Protein AF-0000000076755209 (afdb_homodimer)

Organism: NCBI:txid592010

Structure (mmCIF, N/CA/C/O backbone):
data_AF-0000000076755209-model_v1
#
loop_
_entity.id
_entity.type
_entity.pdbx_description
1 polymer "Beta-carotene 15,15'-monooxygenase"
#
loop_
_atom_site.group_PDB
_atom_site.id
_atom_site.type_symbol
_atom_site.label_atom_id
_atom_site.label_alt_id
_atom_site.label_comp_id
_atom_site.label_asym_id
_atom_site.label_entity_id
_atom_site.label_seq_id
_atom_site.pdbx_PDB_ins_code
_atom_site.Cartn_x
_atom_site.Cartn_y
_atom_site.Cartn_z
_atom_site.occupancy
_atom_site.B_iso_or_equiv
_atom_site.auth_seq_id
_atom_site.auth_comp_id
_atom_site.auth_asym_id
_atom_site.auth_atom_id
_atom_site.pdbx_PDB_model_num
ATOM 1 N N . MET A 1 1 ? 14 19.359 21.844 1 88.56 1 MET A N 1
ATOM 2 C CA . MET A 1 1 ? 13.734 18.984 20.453 1 88.56 1 MET A CA 1
ATOM 3 C C . MET A 1 1 ? 12.453 19.625 19.953 1 88.56 1 MET A C 1
ATOM 5 O O . MET A 1 1 ? 11.43 19.609 20.625 1 88.56 1 MET A O 1
ATOM 9 N N . THR A 1 2 ? 12.539 20.281 18.797 1 94.31 2 THR A N 1
ATOM 10 C CA . THR A 1 2 ? 11.383 20.938 18.203 1 94.31 2 THR A CA 1
ATOM 11 C C . THR A 1 2 ? 10.508 19.922 17.469 1 94.31 2 THR A C 1
ATOM 13 O O . THR A 1 2 ? 10.93 18.781 17.219 1 94.31 2 THR A O 1
ATOM 16 N N . LEU A 1 3 ? 9.344 20.25 17.188 1 94.44 3 LEU A N 1
ATOM 17 C CA . LEU A 1 3 ? 8.43 19.391 16.453 1 94.44 3 LEU A CA 1
ATOM 18 C C . LEU A 1 3 ? 8.961 19.094 15.055 1 94.44 3 LEU A C 1
ATOM 20 O O . LEU A 1 3 ? 8.734 18.016 14.516 1 94.44 3 LEU A O 1
ATOM 24 N N . VAL A 1 4 ? 9.664 20.047 14.547 1 97.12 4 VAL A N 1
ATOM 25 C CA . VAL A 1 4 ? 10.281 19.875 13.242 1 97.12 4 VAL A CA 1
ATOM 26 C C . VAL A 1 4 ? 11.344 18.781 13.312 1 97.12 4 VAL A C 1
ATOM 28 O O . VAL A 1 4 ? 11.375 17.891 12.469 1 97.12 4 VAL A O 1
ATOM 31 N N . GLN A 1 5 ? 12.141 18.812 14.328 1 97.69 5 GLN A N 1
ATOM 32 C CA . GLN A 1 5 ? 13.172 17.797 14.508 1 97.69 5 GLN A CA 1
ATOM 33 C C . GLN A 1 5 ? 12.539 16.422 14.734 1 97.69 5 GLN A C 1
ATOM 35 O O . GLN A 1 5 ? 13 15.43 14.164 1 97.69 5 GLN A O 1
ATOM 40 N N . VAL A 1 6 ? 11.5 16.391 15.531 1 97.44 6 VAL A N 1
ATOM 41 C CA . VAL A 1 6 ? 10.797 15.141 15.789 1 97.44 6 VAL A CA 1
ATOM 42 C C . VAL A 1 6 ? 10.25 14.578 14.477 1 97.44 6 VAL A C 1
ATOM 44 O O . VAL A 1 6 ? 10.312 13.367 14.242 1 97.44 6 VAL A O 1
ATOM 47 N N . SER A 1 7 ? 9.742 15.453 13.688 1 97.94 7 SER A N 1
ATOM 48 C CA . SER A 1 7 ? 9.219 15.07 12.383 1 97.94 7 SER A CA 1
ATOM 49 C C . SER A 1 7 ? 10.312 14.453 11.508 1 97.94 7 SER A C 1
ATOM 51 O O . SER A 1 7 ? 10.094 13.414 10.883 1 97.94 7 SER A O 1
ATOM 53 N N . PHE A 1 8 ? 11.477 15.023 11.477 1 98.44 8 PHE A N 1
ATOM 54 C CA . PHE A 1 8 ? 12.562 14.516 10.648 1 98.44 8 PHE A CA 1
ATOM 55 C C . PHE A 1 8 ? 13.156 13.25 11.25 1 98.44 8 PHE A C 1
ATOM 57 O O . PHE A 1 8 ? 13.625 12.367 10.516 1 98.44 8 PHE A O 1
ATOM 64 N N . PHE A 1 9 ? 13.109 13.117 12.578 1 98.56 9 PHE A N 1
ATOM 65 C CA . PHE A 1 9 ? 13.492 11.844 13.188 1 98.56 9 PHE A CA 1
ATOM 66 C C . PHE A 1 9 ? 12.539 10.734 12.773 1 98.56 9 PHE A C 1
ATOM 68 O O . PHE A 1 9 ? 12.961 9.602 12.523 1 98.56 9 PHE A O 1
ATOM 75 N N . ALA A 1 10 ? 11.258 11.055 12.711 1 98.56 10 ALA A N 1
ATOM 76 C CA . ALA A 1 10 ? 10.281 10.086 12.211 1 98.56 10 ALA A CA 1
ATOM 77 C C . ALA A 1 10 ? 10.617 9.664 10.781 1 98.56 10 ALA A C 1
ATOM 79 O O . ALA A 1 10 ? 10.617 8.469 10.469 1 98.56 10 ALA A O 1
ATOM 80 N N . GLY A 1 11 ? 10.953 10.633 10.016 1 98.56 11 GLY A N 1
ATOM 81 C CA . GLY A 1 11 ? 11.359 10.336 8.648 1 98.56 11 GLY A CA 1
ATOM 82 C C . GLY A 1 11 ? 12.594 9.445 8.578 1 98.56 11 GLY A C 1
ATOM 83 O O . GLY A 1 11 ? 12.633 8.5 7.785 1 98.56 11 GLY A O 1
ATOM 84 N N . LEU A 1 12 ? 13.555 9.758 9.414 1 98.75 12 LEU A N 1
ATOM 85 C CA . LEU A 1 12 ? 14.789 8.984 9.414 1 98.75 12 LEU A CA 1
ATOM 86 C C . LEU A 1 12 ? 14.516 7.539 9.828 1 98.75 12 LEU A C 1
ATOM 88 O O . LEU A 1 12 ? 15.023 6.605 9.195 1 98.75 12 LEU A O 1
ATOM 92 N N . PHE A 1 13 ? 13.719 7.383 10.805 1 98.75 13 PHE A N 1
ATOM 93 C CA . PHE A 1 13 ? 13.391 6.035 11.25 1 98.75 13 PHE A CA 1
ATOM 94 C C . PHE A 1 13 ? 12.625 5.277 10.172 1 98.75 13 PHE A C 1
ATOM 96 O O . PHE A 1 13 ? 12.891 4.102 9.922 1 98.75 13 PHE A O 1
ATOM 103 N N . GLY A 1 14 ? 11.68 5.953 9.555 1 98.69 14 GLY A N 1
ATOM 104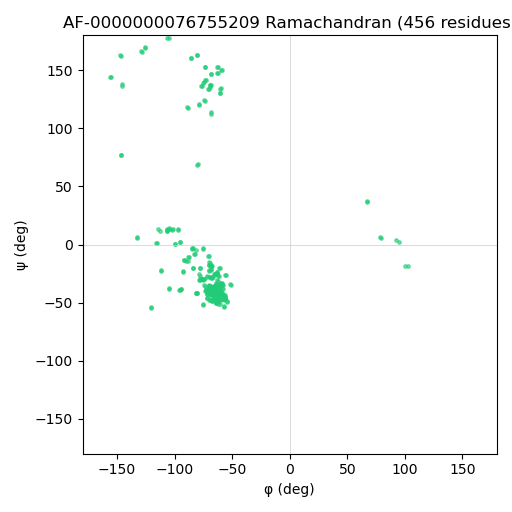 C CA . GLY A 1 14 ? 10.984 5.34 8.43 1 98.69 14 GLY A CA 1
ATOM 105 C C . GLY A 1 14 ? 11.906 4.984 7.277 1 98.69 14 GLY A C 1
ATOM 106 O O . GLY A 1 14 ? 11.828 3.883 6.73 1 98.69 14 GLY A O 1
ATOM 107 N N . ALA A 1 15 ? 12.789 5.883 6.98 1 98.56 15 ALA A N 1
ATOM 108 C CA . ALA A 1 15 ? 13.734 5.652 5.891 1 98.56 15 ALA A CA 1
ATOM 109 C C . ALA A 1 15 ? 14.641 4.461 6.195 1 98.56 15 ALA A C 1
ATOM 111 O O . ALA A 1 15 ? 14.945 3.664 5.305 1 98.56 15 ALA A O 1
ATOM 112 N N . LEU A 1 16 ? 15.07 4.348 7.391 1 98.69 16 LEU A N 1
ATOM 113 C CA . LEU A 1 16 ? 15.906 3.223 7.789 1 98.69 16 LEU A CA 1
ATOM 114 C C . LEU A 1 16 ? 15.141 1.909 7.695 1 98.69 16 LEU A C 1
ATOM 116 O O . LEU A 1 16 ? 15.672 0.903 7.223 1 98.69 16 LEU A O 1
ATOM 120 N N . ALA A 1 17 ? 13.922 1.922 8.141 1 98.75 17 ALA A N 1
ATOM 121 C CA . ALA A 1 17 ? 13.094 0.728 8.016 1 98.75 17 ALA A CA 1
ATOM 122 C C . ALA A 1 17 ? 12.914 0.327 6.555 1 98.75 17 ALA A C 1
ATOM 124 O O . ALA A 1 17 ? 13.008 -0.855 6.215 1 98.75 17 ALA A O 1
ATOM 125 N N . TRP A 1 18 ? 12.727 1.317 5.707 1 98.44 18 TRP A N 1
ATOM 126 C CA . TRP A 1 18 ? 12.547 1.043 4.285 1 98.44 18 TRP A CA 1
ATOM 127 C C . TRP A 1 18 ? 13.852 0.55 3.658 1 98.44 18 TRP A C 1
ATOM 129 O O . TRP A 1 18 ? 13.836 -0.303 2.768 1 98.44 18 TRP A O 1
ATOM 139 N N . LEU A 1 19 ? 14.953 1.083 4.121 1 98.06 19 LEU A N 1
ATOM 140 C CA . LEU A 1 19 ? 16.25 0.618 3.629 1 98.06 19 LEU A CA 1
ATOM 141 C C . LEU A 1 19 ? 16.469 -0.845 3.996 1 98.06 19 LEU A C 1
ATOM 143 O O . LEU A 1 19 ? 16.812 -1.659 3.137 1 98.06 19 LEU A O 1
ATOM 147 N N . VAL A 1 20 ? 16.25 -1.147 5.238 1 98.19 20 VAL A N 1
ATOM 148 C CA . VAL A 1 20 ? 16.406 -2.535 5.664 1 98.19 20 VAL A CA 1
ATOM 149 C C . VAL A 1 20 ? 15.398 -3.416 4.926 1 98.19 20 VAL A C 1
ATOM 151 O O . VAL A 1 20 ? 15.727 -4.531 4.516 1 98.19 20 VAL A O 1
ATOM 154 N N . GLY A 1 21 ? 14.211 -2.908 4.762 1 97.94 21 GLY A N 1
ATOM 155 C CA . GLY A 1 21 ? 13.219 -3.639 3.984 1 97.94 21 GLY A CA 1
ATOM 156 C C . GLY A 1 21 ? 13.688 -3.965 2.578 1 97.94 21 GLY A C 1
ATOM 157 O O . GLY A 1 21 ? 13.539 -5.098 2.117 1 97.94 21 GLY A O 1
ATOM 158 N N . ASP A 1 22 ? 14.25 -3.025 1.955 1 96.75 22 ASP A N 1
ATOM 159 C CA . ASP A 1 22 ? 14.758 -3.23 0.604 1 96.75 22 ASP A CA 1
ATOM 160 C C . ASP A 1 22 ? 15.906 -4.238 0.599 1 96.75 22 ASP A C 1
ATOM 162 O O . ASP A 1 22 ? 15.992 -5.086 -0.29 1 96.75 22 ASP A O 1
ATOM 166 N N . ILE A 1 23 ? 16.781 -4.102 1.502 1 95.75 23 ILE A N 1
ATOM 167 C CA . ILE A 1 23 ? 17.891 -5.027 1.604 1 95.75 23 ILE A CA 1
ATOM 168 C C . ILE A 1 23 ? 17.375 -6.457 1.748 1 95.75 23 ILE A C 1
ATOM 170 O O . ILE A 1 23 ? 17.859 -7.371 1.079 1 95.75 23 ILE A O 1
ATOM 174 N N . LEU A 1 24 ? 16.391 -6.617 2.547 1 96.81 24 LEU A N 1
ATOM 175 C CA . LEU A 1 24 ? 15.844 -7.945 2.803 1 96.81 24 LEU A CA 1
ATOM 176 C C . LEU A 1 24 ? 15.07 -8.453 1.59 1 96.81 24 LEU A C 1
ATOM 178 O O . LEU A 1 24 ? 15.055 -9.656 1.322 1 96.81 24 LEU A O 1
ATOM 182 N N . LEU A 1 25 ? 14.547 -7.586 0.814 1 95.62 25 LEU A N 1
ATOM 183 C CA . LEU A 1 25 ? 13.664 -7.992 -0.275 1 95.62 25 LEU A CA 1
ATOM 184 C C . LEU A 1 25 ? 14.438 -8.141 -1.578 1 95.62 25 LEU A C 1
ATOM 186 O O . LEU A 1 25 ? 14.188 -9.062 -2.354 1 95.62 25 LEU A O 1
ATOM 190 N N . VAL A 1 26 ? 15.414 -7.215 -1.795 1 92.88 26 VAL A N 1
ATOM 191 C CA . VAL A 1 26 ? 16.016 -7.195 -3.127 1 92.88 26 VAL A CA 1
ATOM 192 C C . VAL A 1 26 ? 17.531 -7.148 -3.014 1 92.88 26 VAL A C 1
ATOM 194 O O . VAL A 1 26 ? 18.234 -6.98 -4.016 1 92.88 26 VAL A O 1
ATOM 197 N N . GLY A 1 27 ? 18.031 -7.238 -1.844 1 92.38 27 GLY A N 1
ATOM 198 C CA . GLY A 1 27 ? 19.469 -7.215 -1.65 1 92.38 27 GLY A CA 1
ATOM 199 C C . GLY A 1 27 ? 20.125 -8.547 -1.943 1 92.38 27 GLY A C 1
ATOM 200 O O . GLY A 1 27 ? 20.719 -9.164 -1.052 1 92.38 27 GLY A O 1
ATOM 201 N N . PHE A 1 28 ? 20.141 -8.93 -3.199 1 92.75 28 PHE A N 1
ATOM 202 C CA . PHE A 1 28 ? 20.703 -10.219 -3.607 1 92.75 28 PHE A CA 1
ATOM 203 C C . PHE A 1 28 ? 21.703 -10.031 -4.742 1 92.75 28 PHE A C 1
ATOM 205 O O . PHE A 1 28 ? 21.75 -8.969 -5.363 1 92.75 28 PHE A O 1
ATOM 212 N N . ALA A 1 29 ? 22.438 -11.141 -4.93 1 89.12 29 ALA A N 1
ATOM 213 C CA . ALA A 1 29 ? 23.375 -11.148 -6.051 1 89.12 29 ALA A CA 1
ATOM 214 C C . ALA A 1 29 ? 22.641 -11.156 -7.387 1 89.12 29 ALA A C 1
ATOM 216 O O . ALA A 1 29 ? 21.547 -11.727 -7.5 1 89.12 29 ALA A O 1
ATOM 217 N N . PRO A 1 30 ? 23.234 -10.516 -8.367 1 87.38 30 PRO A N 1
ATOM 218 C CA . PRO A 1 30 ? 22.594 -10.484 -9.688 1 87.38 30 PRO A CA 1
ATOM 219 C C . PRO A 1 30 ? 22.375 -11.875 -10.273 1 87.38 30 PRO A C 1
ATOM 221 O O . PRO A 1 30 ? 23.156 -12.789 -10 1 87.38 30 PRO A O 1
ATOM 224 N N . VAL A 1 31 ? 21.359 -11.945 -11.047 1 91.94 31 VAL A N 1
ATOM 225 C CA . VAL A 1 31 ? 21.047 -13.195 -11.742 1 91.94 31 VAL A CA 1
ATOM 226 C C . VAL A 1 31 ? 22.109 -13.469 -12.805 1 91.94 31 VAL A C 1
ATOM 228 O O . VAL A 1 31 ? 22.516 -12.562 -13.523 1 91.94 31 VAL A O 1
ATOM 231 N N . THR A 1 32 ? 22.562 -14.734 -12.922 1 92.94 32 THR A N 1
ATOM 232 C CA . THR A 1 32 ? 23.609 -15.109 -13.875 1 92.94 32 THR A CA 1
ATOM 233 C C . THR A 1 32 ? 23 -15.406 -15.242 1 92.94 32 THR A C 1
ATOM 235 O O . THR A 1 32 ? 21.812 -15.688 -15.352 1 92.94 32 THR A O 1
ATOM 238 N N . GLU A 1 33 ? 23.812 -15.359 -16.234 1 94.56 33 GLU A N 1
ATOM 239 C CA . GLU A 1 33 ? 23.375 -15.719 -17.578 1 94.56 33 GLU A CA 1
ATOM 240 C C . GLU A 1 33 ? 22.984 -17.188 -17.656 1 94.56 33 GLU A C 1
ATOM 242 O O . GLU A 1 33 ? 22.078 -17.562 -18.406 1 94.56 33 GLU A O 1
ATOM 247 N N . GLU A 1 34 ? 23.625 -17.984 -16.938 1 93.94 34 GLU A N 1
ATOM 248 C CA . GLU A 1 34 ? 23.312 -19.406 -16.859 1 93.94 34 GLU A CA 1
ATOM 249 C C . GLU A 1 34 ? 21.906 -19.625 -16.312 1 93.94 34 GLU A C 1
ATOM 251 O O . GLU A 1 34 ? 21.141 -20.453 -16.844 1 93.94 34 GLU A O 1
ATOM 256 N N . ASP A 1 35 ? 21.562 -18.875 -15.289 1 92.62 35 ASP A N 1
ATOM 257 C CA . ASP A 1 35 ? 20.234 -18.969 -14.719 1 92.62 35 ASP A CA 1
ATOM 258 C C . ASP A 1 35 ? 19.172 -18.531 -15.734 1 92.62 35 ASP A C 1
ATOM 260 O O . ASP A 1 35 ? 18.109 -19.156 -15.844 1 92.62 35 ASP A O 1
ATOM 264 N N . LEU A 1 36 ? 19.422 -17.469 -16.438 1 94.38 36 LEU A N 1
ATOM 265 C CA . LEU A 1 36 ? 18.484 -16.953 -17.438 1 94.38 36 LEU A CA 1
ATOM 266 C C . LEU A 1 36 ? 18.266 -17.984 -18.547 1 94.38 36 LEU A C 1
ATOM 268 O O . LEU A 1 36 ? 17.141 -18.203 -18.984 1 94.38 36 LEU A O 1
ATOM 272 N N . ALA A 1 37 ? 19.312 -18.656 -18.938 1 93.56 37 ALA A N 1
ATOM 273 C CA . ALA A 1 37 ? 19.203 -19.672 -19.984 1 93.56 37 ALA A CA 1
ATOM 274 C C . ALA A 1 37 ? 18.422 -20.891 -19.5 1 93.56 37 ALA A C 1
ATOM 276 O O . ALA A 1 37 ? 17.625 -21.453 -20.234 1 93.56 37 ALA A O 1
ATOM 277 N N . ARG A 1 38 ? 18.594 -21.219 -18.312 1 92.38 38 ARG A N 1
ATOM 278 C CA . ARG A 1 38 ? 17.984 -22.422 -17.734 1 92.38 38 ARG A CA 1
ATOM 279 C C . ARG A 1 38 ? 16.469 -22.266 -17.656 1 92.38 38 ARG A C 1
ATOM 281 O O . ARG A 1 38 ? 15.727 -23.203 -17.969 1 92.38 38 ARG A O 1
ATOM 288 N N . TYR A 1 39 ? 16.062 -21.047 -17.25 1 93.62 39 TYR A N 1
ATOM 289 C CA . TYR A 1 39 ? 14.641 -20.875 -16.938 1 93.62 39 TYR A CA 1
ATOM 290 C C . TYR A 1 39 ? 13.938 -20.078 -18.031 1 93.62 39 TYR A C 1
ATOM 292 O O . TYR A 1 39 ? 12.812 -19.609 -17.844 1 93.62 39 TYR A O 1
ATOM 300 N N . GLN A 1 40 ? 14.562 -19.922 -19.094 1 89.06 40 GLN A N 1
ATOM 301 C CA . GLN A 1 40 ? 14.008 -19.141 -20.188 1 89.06 40 GLN A CA 1
ATOM 302 C C . GLN A 1 40 ? 12.695 -19.75 -20.688 1 89.06 40 GLN A C 1
ATOM 304 O O . GLN A 1 40 ? 12.57 -20.969 -20.797 1 89.06 40 GLN A O 1
ATOM 309 N N . ALA A 1 41 ? 11.758 -18.938 -20.797 1 83.94 41 ALA A N 1
ATOM 310 C CA . ALA A 1 41 ? 10.453 -19.344 -21.312 1 83.94 41 ALA A CA 1
ATOM 311 C C . ALA A 1 41 ? 9.812 -18.219 -22.125 1 83.94 41 ALA A C 1
ATOM 313 O O . ALA A 1 41 ? 9.867 -17.062 -21.719 1 83.94 41 ALA A O 1
ATOM 314 N N . GLY A 1 42 ? 9.234 -18.656 -23.281 1 83.94 42 GLY A N 1
ATOM 315 C CA . GLY A 1 42 ? 8.477 -17.688 -24.047 1 83.94 42 GLY A CA 1
ATOM 316 C C . GLY A 1 42 ? 7.301 -17.109 -23.297 1 83.94 42 GLY A C 1
ATOM 317 O O . GLY A 1 42 ? 6.641 -17.812 -22.516 1 83.94 42 GLY A O 1
ATOM 318 N N . GLY A 1 43 ? 7.168 -15.797 -23.359 1 91.06 43 GLY A N 1
ATOM 319 C CA . GLY A 1 43 ? 5.984 -15.164 -22.797 1 91.06 43 GLY A CA 1
ATOM 320 C C . GLY A 1 43 ? 6.234 -14.516 -21.453 1 91.06 43 GLY A C 1
ATOM 321 O O . GLY A 1 43 ? 5.414 -13.734 -20.984 1 91.06 43 GLY A O 1
ATOM 322 N N . LEU A 1 44 ? 7.293 -14.891 -20.797 1 93.69 44 LEU A N 1
ATOM 323 C CA . LEU A 1 44 ? 7.594 -14.273 -19.516 1 93.69 44 LEU A CA 1
ATOM 324 C C . LEU A 1 44 ? 8.227 -12.898 -19.703 1 93.69 44 LEU A C 1
ATOM 326 O O . LEU A 1 44 ? 9.281 -12.781 -20.328 1 93.69 44 LEU A O 1
ATOM 330 N N . THR A 1 45 ? 7.625 -11.836 -19.188 1 91.88 45 THR A N 1
ATOM 331 C CA . THR A 1 45 ? 7.961 -10.445 -19.469 1 91.88 45 THR A CA 1
ATOM 332 C C . THR A 1 45 ? 9.266 -10.055 -18.781 1 91.88 45 THR A C 1
ATOM 334 O O . THR A 1 45 ? 10.039 -9.258 -19.312 1 91.88 45 THR A O 1
ATOM 337 N N . ASN A 1 46 ? 9.586 -10.523 -17.609 1 94.12 46 ASN A N 1
ATOM 338 C CA . ASN A 1 46 ? 10.766 -10.117 -16.859 1 94.12 46 ASN A CA 1
ATOM 339 C C . ASN A 1 46 ? 11.328 -11.273 -16.047 1 94.12 46 ASN A C 1
ATOM 341 O O . ASN A 1 46 ? 11.219 -11.289 -14.812 1 94.12 46 ASN A O 1
ATOM 345 N N . LEU A 1 47 ? 11.992 -12.117 -16.75 1 95.12 47 LEU A N 1
ATOM 346 C CA . LEU A 1 47 ? 12.555 -13.312 -16.141 1 95.12 47 LEU A CA 1
ATOM 347 C C . LEU A 1 47 ? 13.625 -12.938 -15.109 1 95.12 47 LEU A C 1
ATOM 349 O O . LEU A 1 47 ? 13.703 -13.547 -14.039 1 95.12 47 LEU A O 1
ATOM 353 N N . ARG A 1 48 ? 14.43 -11.984 -15.414 1 94.31 48 ARG A N 1
ATOM 354 C CA . ARG A 1 48 ? 15.5 -11.562 -14.516 1 94.31 48 ARG A CA 1
ATOM 355 C C . ARG A 1 48 ? 14.945 -11.172 -13.148 1 94.31 48 ARG A C 1
ATOM 357 O O . ARG A 1 48 ? 15.469 -11.594 -12.117 1 94.31 48 ARG A O 1
ATOM 364 N N . LEU A 1 49 ? 13.906 -10.422 -13.164 1 93.75 49 LEU A N 1
ATOM 365 C CA . LEU A 1 49 ? 13.289 -10 -11.914 1 93.75 49 LEU A CA 1
ATOM 366 C C . LEU A 1 49 ? 12.672 -11.188 -11.18 1 93.75 49 LEU A C 1
ATOM 368 O O . LEU A 1 49 ? 12.758 -11.273 -9.953 1 93.75 49 LEU A O 1
ATOM 372 N N . ALA A 1 50 ? 12.07 -12 -11.883 1 94 50 ALA A N 1
ATOM 373 C CA . ALA A 1 50 ? 11.445 -13.18 -11.297 1 94 50 ALA A CA 1
ATOM 374 C C . ALA A 1 50 ? 12.477 -14.047 -10.578 1 94 50 ALA A C 1
ATOM 376 O O . ALA A 1 50 ? 12.18 -14.664 -9.555 1 94 50 ALA A O 1
ATOM 377 N N . LEU A 1 51 ? 13.688 -14.094 -11.125 1 95.12 51 LEU A N 1
ATOM 378 C CA . LEU A 1 51 ? 14.734 -14.961 -10.594 1 95.12 51 LEU A CA 1
ATOM 379 C C . LEU A 1 51 ? 15.531 -14.242 -9.508 1 95.12 51 LEU A C 1
ATOM 381 O O . LEU A 1 51 ? 16.25 -14.883 -8.742 1 95.12 51 LEU A O 1
ATOM 385 N N . TYR A 1 52 ? 15.344 -12.969 -9.477 1 92.5 52 TYR A N 1
ATOM 386 C CA . TYR A 1 52 ? 16.234 -12.125 -8.688 1 92.5 52 TYR A CA 1
ATOM 387 C C . TYR A 1 52 ? 16.094 -12.438 -7.199 1 92.5 52 TYR A C 1
ATOM 389 O O . TYR A 1 52 ? 17.094 -12.508 -6.48 1 92.5 52 TYR A O 1
ATOM 397 N N . MET A 1 53 ? 14.922 -12.695 -6.742 1 92.38 53 MET A N 1
ATOM 398 C CA . MET A 1 53 ? 14.68 -12.852 -5.309 1 92.38 53 MET A CA 1
ATOM 399 C C . MET A 1 53 ? 14.438 -14.312 -4.949 1 92.38 53 MET A C 1
ATOM 401 O O . MET A 1 53 ? 14.07 -14.625 -3.816 1 92.38 53 MET A O 1
ATOM 405 N N . ARG A 1 54 ? 14.703 -15.18 -5.801 1 89.81 54 ARG A N 1
ATOM 406 C CA . ARG A 1 54 ? 14.312 -16.578 -5.645 1 89.81 54 ARG A CA 1
ATOM 407 C C . ARG A 1 54 ? 15.102 -17.25 -4.52 1 89.81 54 ARG A C 1
ATOM 409 O O . ARG A 1 54 ? 14.633 -18.203 -3.898 1 89.81 54 ARG A O 1
ATOM 416 N N . SER A 1 55 ? 16.297 -16.797 -4.242 1 89.62 55 SER A N 1
ATOM 417 C CA . SER A 1 55 ? 17.141 -17.438 -3.244 1 89.62 55 SER A CA 1
ATOM 418 C C . SER A 1 55 ? 16.797 -16.953 -1.838 1 89.62 55 SER A C 1
ATOM 420 O O . SER A 1 55 ? 17.297 -17.5 -0.852 1 89.62 55 SER A O 1
ATOM 422 N N . GLY A 1 56 ? 16 -16.016 -1.71 1 93.06 56 GLY A N 1
ATOM 423 C CA . GLY A 1 56 ? 15.68 -15.461 -0.404 1 93.06 56 GLY A CA 1
ATOM 424 C C . GLY A 1 56 ? 14.844 -16.391 0.454 1 93.06 56 GLY A C 1
ATOM 425 O O . GLY A 1 56 ? 13.875 -16.984 -0.021 1 93.06 56 GLY A O 1
ATOM 426 N N . ALA A 1 57 ? 15.266 -16.5 1.67 1 96.31 57 ALA A N 1
ATOM 427 C CA . ALA A 1 57 ? 14.438 -17.219 2.629 1 96.31 57 ALA A CA 1
ATOM 428 C C . ALA A 1 57 ? 13.086 -16.547 2.826 1 96.31 57 ALA A C 1
ATOM 430 O O . ALA A 1 57 ? 13 -15.312 2.779 1 96.31 57 ALA A O 1
ATOM 431 N N . ASP A 1 58 ? 12.094 -17.312 3.084 1 95.44 58 ASP A N 1
ATOM 432 C CA . ASP A 1 58 ? 10.734 -16.781 3.203 1 95.44 58 ASP A CA 1
ATOM 433 C C . ASP A 1 58 ? 10.641 -15.75 4.324 1 95.44 58 ASP A C 1
ATOM 435 O O . ASP A 1 58 ? 10.039 -14.688 4.148 1 95.44 58 ASP A O 1
ATOM 439 N N . ARG A 1 59 ? 11.227 -16.109 5.434 1 96.69 59 ARG A N 1
ATOM 440 C CA . ARG A 1 59 ? 11.188 -15.203 6.582 1 96.69 59 ARG A CA 1
ATOM 441 C C . ARG A 1 59 ? 11.859 -13.867 6.258 1 96.69 59 ARG A C 1
ATOM 443 O O . ARG A 1 59 ? 11.344 -12.805 6.613 1 96.69 59 ARG A O 1
ATOM 450 N N . ARG A 1 60 ? 13 -13.922 5.598 1 97.5 60 ARG A N 1
ATOM 451 C CA . ARG A 1 60 ? 13.719 -12.719 5.195 1 97.5 60 ARG A CA 1
ATOM 452 C C . ARG A 1 60 ? 12.867 -11.852 4.277 1 97.5 60 ARG A C 1
ATOM 454 O O . ARG A 1 60 ? 12.711 -10.648 4.512 1 97.5 60 ARG A O 1
ATOM 461 N N . LEU A 1 61 ? 12.234 -12.43 3.285 1 97.88 61 LEU A N 1
ATOM 462 C CA . LEU A 1 61 ? 11.422 -11.703 2.316 1 97.88 61 LEU A CA 1
ATOM 463 C C . LEU A 1 61 ? 10.203 -11.086 2.99 1 97.88 61 LEU A C 1
ATOM 465 O O . LEU A 1 61 ? 9.852 -9.938 2.713 1 97.88 61 LEU A O 1
ATOM 469 N N . ARG A 1 62 ? 9.602 -11.797 3.922 1 97.69 62 ARG A N 1
ATOM 470 C CA . ARG A 1 62 ? 8.438 -11.281 4.629 1 97.69 62 ARG A CA 1
ATOM 471 C C . ARG A 1 62 ? 8.797 -10.047 5.449 1 97.69 62 ARG A C 1
ATOM 473 O O . ARG A 1 62 ? 8.07 -9.047 5.426 1 97.69 62 ARG A O 1
ATOM 480 N N . TRP A 1 63 ? 9.859 -10.125 6.117 1 98 63 TRP A N 1
ATOM 481 C CA . TRP A 1 63 ? 10.273 -8.992 6.934 1 98 63 TRP A CA 1
ATOM 482 C C . TRP A 1 63 ? 10.656 -7.797 6.062 1 98 63 TRP A C 1
ATOM 484 O O . TRP A 1 63 ? 10.531 -6.645 6.484 1 98 63 TRP A O 1
ATOM 494 N N . GLY A 1 64 ? 11.109 -8.086 4.855 1 97.75 64 GLY A N 1
ATOM 495 C CA . GLY A 1 64 ? 11.336 -7.004 3.91 1 97.75 64 GLY A CA 1
ATOM 496 C C . GLY A 1 64 ? 10.086 -6.199 3.607 1 97.75 64 GLY A C 1
ATOM 497 O O . GLY A 1 64 ? 10.156 -4.98 3.438 1 97.75 64 GLY A O 1
ATOM 498 N N . VAL A 1 65 ? 8.961 -6.855 3.58 1 98.19 65 VAL A N 1
ATOM 499 C CA . VAL A 1 65 ? 7.695 -6.188 3.309 1 98.19 65 VAL A CA 1
ATOM 500 C C . VAL A 1 65 ? 7.184 -5.512 4.578 1 98.19 65 VAL A C 1
ATOM 502 O O . VAL A 1 65 ? 6.73 -4.367 4.543 1 98.19 65 VAL A O 1
ATOM 505 N N . TRP A 1 66 ? 7.301 -6.211 5.754 1 98.69 66 TRP A N 1
ATOM 506 C CA . TRP A 1 66 ? 6.699 -5.742 6.996 1 98.69 66 TRP A CA 1
ATOM 507 C C . TRP A 1 66 ? 7.34 -4.434 7.453 1 98.69 66 TRP A C 1
ATOM 509 O O . TRP A 1 66 ? 6.641 -3.498 7.848 1 98.69 66 TRP A O 1
ATOM 519 N N . LEU A 1 67 ? 8.609 -4.328 7.34 1 98.56 67 LEU A N 1
ATOM 520 C CA . LEU A 1 67 ? 9.305 -3.145 7.832 1 98.56 67 LEU A CA 1
ATOM 521 C C . LEU A 1 67 ? 8.867 -1.9 7.062 1 98.56 67 LEU A C 1
ATOM 523 O O . LEU A 1 67 ? 8.609 -0.854 7.664 1 98.56 67 LEU A O 1
ATOM 527 N N . ALA A 1 68 ? 8.75 -2.039 5.781 1 98.12 68 ALA A N 1
ATOM 528 C CA . ALA A 1 68 ? 8.312 -0.911 4.965 1 98.12 68 ALA A CA 1
ATOM 529 C C . ALA A 1 68 ? 6.832 -0.626 5.176 1 98.12 68 ALA A C 1
ATOM 531 O O . ALA A 1 68 ? 6.441 0.517 5.422 1 98.12 68 ALA A O 1
ATOM 532 N N . GLN A 1 69 ? 6.02 -1.682 5.156 1 98.56 69 GLN A N 1
ATOM 533 C CA . GLN A 1 69 ? 4.57 -1.584 5.281 1 98.56 69 GLN A CA 1
ATOM 534 C C . GLN A 1 69 ? 4.176 -0.904 6.59 1 98.56 69 GLN A C 1
ATOM 536 O O . GLN A 1 69 ? 3.383 0.04 6.59 1 98.56 69 GLN A O 1
ATOM 541 N N . PHE A 1 70 ? 4.793 -1.243 7.652 1 98.69 70 PHE A N 1
ATOM 542 C CA . PHE A 1 70 ? 4.301 -0.821 8.961 1 98.69 70 PHE A CA 1
ATOM 543 C C . PHE A 1 70 ? 5.008 0.449 9.422 1 98.69 70 PHE A C 1
ATOM 545 O O . PHE A 1 70 ? 4.699 0.987 10.484 1 98.69 70 PHE A O 1
ATOM 552 N N . SER A 1 71 ? 5.898 0.99 8.562 1 98.69 71 SER A N 1
ATOM 553 C CA . SER A 1 71 ? 6.586 2.217 8.953 1 98.69 71 SER A CA 1
ATOM 554 C C . SER A 1 71 ? 6.219 3.373 8.031 1 98.69 71 SER A C 1
ATOM 556 O O . SER A 1 71 ? 6.676 4.5 8.227 1 98.69 71 SER A O 1
ATOM 558 N N . ILE A 1 72 ? 5.348 3.178 7.051 1 98.69 72 ILE A N 1
ATOM 559 C CA . ILE A 1 72 ? 5.094 4.164 6.008 1 98.69 72 ILE A CA 1
ATOM 560 C C . ILE A 1 72 ? 4.512 5.434 6.625 1 98.69 72 ILE A C 1
ATOM 562 O O . ILE A 1 72 ? 4.703 6.531 6.102 1 98.69 72 ILE A O 1
ATOM 566 N N . TRP A 1 73 ? 3.867 5.312 7.773 1 98.5 73 TRP A N 1
ATOM 567 C CA . TRP A 1 73 ? 3.26 6.477 8.414 1 98.5 73 TRP A CA 1
ATOM 568 C C . TRP A 1 73 ? 4.328 7.414 8.961 1 98.5 73 TRP A C 1
ATOM 570 O O . TRP A 1 73 ? 4.082 8.609 9.133 1 98.5 73 TRP A O 1
ATOM 580 N N . LEU A 1 74 ? 5.555 6.98 9.141 1 98.69 74 LEU A N 1
ATOM 581 C CA . LEU A 1 74 ? 6.633 7.801 9.68 1 98.69 74 LEU A CA 1
ATOM 582 C C . LEU A 1 74 ? 7.145 8.789 8.633 1 98.69 74 LEU A C 1
ATOM 584 O O . LEU A 1 74 ? 7.18 9.992 8.875 1 98.69 74 LEU A O 1
ATOM 588 N N . PRO A 1 75 ? 7.484 8.281 7.426 1 98.25 75 PRO A N 1
ATOM 589 C CA . PRO A 1 75 ? 7.836 9.266 6.391 1 98.25 75 PRO A CA 1
ATOM 590 C C . PRO A 1 75 ? 6.691 10.227 6.082 1 98.25 75 PRO A C 1
ATOM 592 O O . PRO A 1 75 ? 6.938 11.398 5.766 1 98.25 75 PRO A O 1
ATOM 595 N N . LEU A 1 76 ? 5.504 9.781 6.156 1 98.56 76 LEU A N 1
ATOM 596 C CA . LEU A 1 76 ? 4.363 10.672 5.941 1 98.56 76 LEU A CA 1
ATOM 597 C C . LEU A 1 76 ? 4.312 11.758 7.008 1 98.56 76 LEU A C 1
ATOM 599 O O . LEU A 1 76 ? 4.055 12.922 6.699 1 98.56 76 LEU A O 1
ATOM 603 N N . LEU A 1 77 ? 4.648 11.414 8.227 1 97.69 77 LEU A N 1
ATOM 604 C CA . LEU A 1 77 ? 4.672 12.391 9.305 1 97.69 77 LEU A CA 1
ATOM 605 C C . LEU A 1 77 ? 5.809 13.391 9.109 1 97.69 77 LEU A C 1
ATOM 607 O O . LEU A 1 77 ? 5.711 14.539 9.539 1 97.69 77 LEU A O 1
ATOM 611 N N . SER A 1 78 ? 6.816 12.938 8.461 1 98.25 78 SER A N 1
ATOM 612 C CA . SER A 1 78 ? 7.988 13.789 8.281 1 98.25 78 SER A CA 1
ATOM 613 C C . SER A 1 78 ? 7.676 14.961 7.348 1 98.25 78 SER A C 1
ATOM 615 O O . SER A 1 78 ? 8.414 15.945 7.316 1 98.25 78 SER A O 1
ATOM 617 N N . LEU A 1 79 ? 6.586 14.859 6.574 1 98.06 79 LEU A N 1
ATOM 618 C CA . LEU A 1 79 ? 6.195 15.922 5.66 1 98.06 79 LEU A CA 1
ATOM 619 C C . LEU A 1 79 ? 5.852 17.203 6.43 1 98.06 79 LEU A C 1
ATOM 621 O O . LEU A 1 79 ? 5.945 18.297 5.887 1 98.06 79 LEU A O 1
ATOM 625 N N . TYR A 1 80 ? 5.488 17.062 7.68 1 96.75 80 TYR A N 1
ATOM 626 C CA . TYR A 1 80 ? 5.23 18.219 8.523 1 96.75 80 TYR A CA 1
ATOM 627 C C . TYR A 1 80 ? 6.469 19.109 8.633 1 96.75 80 TYR A C 1
ATOM 629 O O . TYR A 1 80 ? 6.379 20.328 8.539 1 96.75 80 TYR A O 1
ATOM 637 N N . GLY A 1 81 ? 7.633 18.453 8.883 1 97.88 81 GLY A N 1
ATOM 638 C CA . GLY A 1 81 ? 8.867 19.219 8.945 1 97.88 81 GLY A CA 1
ATOM 639 C C . GLY A 1 81 ? 9.164 19.984 7.676 1 97.88 81 GLY A C 1
ATOM 640 O O . GLY A 1 81 ? 9.562 21.156 7.727 1 97.88 81 GLY A O 1
ATOM 641 N N . LEU A 1 82 ? 8.953 19.344 6.566 1 97.69 82 LEU A N 1
ATOM 642 C CA . LEU A 1 82 ? 9.156 20.016 5.285 1 97.69 82 LEU A CA 1
ATOM 643 C C . LEU A 1 82 ? 8.188 21.172 5.121 1 97.69 82 LEU A C 1
ATOM 645 O O . LEU A 1 82 ? 8.562 22.234 4.613 1 97.69 82 LEU A O 1
ATOM 649 N N . TRP A 1 83 ? 6.98 20.953 5.531 1 96.94 83 TRP A N 1
ATOM 650 C CA . TRP A 1 83 ? 5.957 21.984 5.469 1 96.94 83 TRP A CA 1
ATOM 651 C C . TRP A 1 83 ? 6.344 23.188 6.34 1 96.94 83 TRP A C 1
ATOM 653 O O . TRP A 1 83 ? 6.254 24.328 5.902 1 96.94 83 TRP A O 1
ATOM 663 N N . GLN A 1 84 ? 6.816 22.922 7.512 1 97.12 84 GLN A N 1
ATOM 664 C CA . GLN A 1 84 ? 7.191 23.984 8.453 1 97.12 84 GLN A CA 1
ATOM 665 C C . GLN A 1 84 ? 8.391 24.766 7.938 1 97.12 84 GLN A C 1
ATOM 667 O O . GLN A 1 84 ? 8.438 26 8.07 1 97.12 84 GLN A O 1
ATOM 672 N N . MET A 1 85 ? 9.266 24.094 7.332 1 97.38 85 MET A N 1
ATOM 673 C CA . MET A 1 85 ? 10.484 24.734 6.844 1 97.38 85 MET A CA 1
ATOM 674 C C . MET A 1 85 ? 10.195 25.562 5.598 1 97.38 85 MET A C 1
ATOM 676 O O . MET A 1 85 ? 11.062 26.312 5.137 1 97.38 85 MET A O 1
ATOM 680 N N . ALA A 1 86 ? 8.984 25.531 5.125 1 97 86 ALA A N 1
ATOM 681 C CA . ALA A 1 86 ? 8.641 26.266 3.908 1 97 86 ALA A CA 1
ATOM 682 C C . ALA A 1 86 ? 7.664 27.391 4.203 1 97 86 ALA A C 1
ATOM 684 O O . ALA A 1 86 ? 7.113 28 3.283 1 97 86 ALA A O 1
ATOM 685 N N . GLN A 1 87 ? 7.477 27.719 5.477 1 95.12 87 GLN A N 1
ATOM 686 C CA . GLN A 1 87 ? 6.531 28.766 5.82 1 95.12 87 GLN A CA 1
ATOM 687 C C . GLN A 1 87 ? 7.09 30.156 5.473 1 95.12 87 GLN A C 1
ATOM 689 O O . GLN A 1 87 ? 8.266 30.422 5.703 1 95.12 87 GLN A O 1
ATOM 694 N N . PRO A 1 88 ? 6.234 31.094 4.965 1 94.38 88 PRO A N 1
ATOM 695 C CA . PRO A 1 88 ? 4.852 30.875 4.531 1 94.38 88 PRO A CA 1
ATOM 696 C C . PRO A 1 88 ? 4.754 30.031 3.26 1 94.38 88 PRO A C 1
ATOM 698 O O . PRO A 1 88 ? 5.539 30.234 2.326 1 94.38 88 PRO A O 1
ATOM 701 N N . VAL A 1 89 ? 3.852 29.109 3.213 1 90.62 89 VAL A N 1
ATOM 702 C CA . VAL A 1 89 ? 3.756 28.125 2.139 1 90.62 89 VAL A CA 1
ATOM 703 C C . VAL A 1 89 ? 3.184 28.797 0.885 1 90.62 89 VAL A C 1
ATOM 705 O O . VAL A 1 89 ? 2.133 29.438 0.939 1 90.62 89 VAL A O 1
ATOM 708 N N . ARG A 1 90 ? 3.887 28.703 -0.193 1 92.31 90 ARG A N 1
ATOM 709 C CA . ARG A 1 90 ? 3.492 29.234 -1.497 1 92.31 90 ARG A CA 1
ATOM 710 C C . ARG A 1 90 ? 3.078 28.094 -2.438 1 92.31 90 ARG A C 1
ATOM 712 O O . ARG A 1 90 ? 3.139 26.922 -2.07 1 92.31 90 ARG A O 1
ATOM 719 N N . GLY A 1 91 ? 2.695 28.422 -3.512 1 91.62 91 GLY A N 1
ATOM 720 C CA . GLY A 1 91 ? 2.078 27.484 -4.434 1 91.62 91 GLY A CA 1
ATOM 721 C C . GLY A 1 91 ? 2.98 26.312 -4.793 1 91.62 91 GLY A C 1
ATOM 722 O O . GLY A 1 91 ? 2.539 25.172 -4.816 1 91.62 91 GLY A O 1
ATOM 723 N N . LEU A 1 92 ? 4.234 26.562 -5.074 1 92.62 92 LEU A N 1
ATOM 724 C CA . LEU A 1 92 ? 5.188 25.531 -5.457 1 92.62 92 LEU A CA 1
ATOM 725 C C . LEU A 1 92 ? 5.375 24.531 -4.324 1 92.62 92 LEU A C 1
ATOM 727 O O . LEU A 1 92 ? 5.453 23.328 -4.57 1 92.62 92 LEU A O 1
ATOM 731 N N . VAL A 1 93 ? 5.453 25.016 -3.18 1 95.81 93 VAL A N 1
ATOM 732 C CA . VAL A 1 93 ? 5.641 24.156 -2.016 1 95.81 93 VAL A CA 1
ATOM 733 C C . VAL A 1 93 ? 4.391 23.312 -1.796 1 95.81 93 VAL A C 1
ATOM 735 O O . VAL A 1 93 ? 4.488 22.109 -1.519 1 95.81 93 VAL A O 1
ATOM 738 N N . TRP A 1 94 ? 3.256 23.953 -1.983 1 95.56 94 TRP A N 1
ATOM 739 C CA . TRP A 1 94 ? 2.01 23.203 -1.865 1 95.56 94 TRP A CA 1
ATOM 740 C C . TRP A 1 94 ? 1.976 22.031 -2.852 1 95.56 94 TRP A C 1
ATOM 742 O O . TRP A 1 94 ? 1.662 20.906 -2.479 1 95.56 94 TRP A O 1
ATOM 752 N N . ALA A 1 95 ? 2.33 22.328 -4.066 1 97.56 95 ALA A N 1
ATOM 753 C CA . ALA A 1 95 ? 2.32 21.312 -5.121 1 97.56 95 ALA A CA 1
ATOM 754 C C . ALA A 1 95 ? 3.332 20.219 -4.828 1 97.56 95 ALA A C 1
ATOM 756 O O . ALA A 1 95 ? 3.025 19.031 -4.973 1 97.56 95 ALA A O 1
ATOM 757 N N . GLY A 1 96 ? 4.535 20.625 -4.441 1 98.12 96 GLY A N 1
ATOM 758 C CA . GLY A 1 96 ? 5.559 19.641 -4.102 1 98.12 96 GLY A CA 1
ATOM 759 C C . GLY A 1 96 ? 5.172 18.75 -2.936 1 98.12 96 GLY A C 1
ATOM 760 O O . GLY A 1 96 ? 5.352 17.531 -2.99 1 98.12 96 GLY A O 1
ATOM 761 N N . MET A 1 97 ? 4.578 19.375 -1.961 1 97.88 97 MET A N 1
ATOM 762 C CA . MET A 1 97 ? 4.172 18.641 -0.766 1 97.88 97 MET A CA 1
ATOM 763 C C . MET A 1 97 ? 3.051 17.656 -1.086 1 97.88 97 MET A C 1
ATOM 765 O O . MET A 1 97 ? 3.041 16.531 -0.58 1 97.88 97 MET A O 1
ATOM 769 N N . LEU A 1 98 ? 2.127 18.094 -1.879 1 98 98 LEU A N 1
ATOM 770 C CA . LEU A 1 98 ? 1.041 17.219 -2.277 1 98 98 LEU A CA 1
ATOM 771 C C . LEU A 1 98 ? 1.576 16.016 -3.053 1 98 98 LEU A C 1
ATOM 773 O O . LEU A 1 98 ? 1.16 14.875 -2.812 1 98 98 LEU A O 1
ATOM 777 N N . CYS A 1 99 ? 2.523 16.25 -3.93 1 98.75 99 CYS A N 1
ATOM 778 C CA . CYS A 1 99 ? 3.131 15.172 -4.699 1 98.75 99 CYS A CA 1
ATOM 779 C C . CYS A 1 99 ? 3.867 14.203 -3.783 1 98.75 99 CYS A C 1
ATOM 781 O O . CYS A 1 99 ? 3.756 12.984 -3.941 1 98.75 99 CYS A O 1
ATOM 783 N N . LEU A 1 100 ? 4.609 14.742 -2.842 1 98.75 100 LEU A N 1
ATOM 784 C CA . LEU A 1 100 ? 5.316 13.875 -1.905 1 98.75 100 LEU A CA 1
ATOM 785 C C . LEU A 1 100 ? 4.34 13.07 -1.064 1 98.75 100 LEU A C 1
ATOM 787 O O . LEU A 1 100 ? 4.547 11.875 -0.843 1 98.75 100 LEU A O 1
ATOM 791 N N . PHE A 1 101 ? 3.283 13.75 -0.641 1 98.75 101 PHE A N 1
ATOM 792 C CA . PHE A 1 101 ? 2.24 13.094 0.141 1 98.75 101 PHE A CA 1
ATOM 793 C C . PHE A 1 101 ? 1.622 11.938 -0.641 1 98.75 101 PHE A C 1
ATOM 795 O O . PHE A 1 101 ? 1.492 10.828 -0.121 1 98.75 101 PHE A O 1
ATOM 802 N N . ILE A 1 102 ? 1.307 12.133 -1.884 1 98.81 102 ILE A N 1
ATOM 803 C CA . ILE A 1 102 ? 0.725 11.117 -2.756 1 98.81 102 ILE A CA 1
ATOM 804 C C . ILE A 1 102 ? 1.747 10.008 -3.018 1 98.81 102 ILE A C 1
ATOM 806 O O . ILE A 1 102 ? 1.451 8.828 -2.842 1 98.81 102 ILE A O 1
ATOM 810 N N . GLY A 1 103 ? 2.908 10.375 -3.365 1 98.69 103 GLY A N 1
ATOM 811 C CA . GLY A 1 103 ? 3.947 9.398 -3.656 1 98.69 103 GLY A CA 1
ATOM 812 C C . GLY A 1 103 ? 4.23 8.469 -2.496 1 98.69 103 GLY A C 1
ATOM 813 O O . GLY A 1 103 ? 4.312 7.25 -2.678 1 98.69 103 GLY A O 1
ATOM 814 N N . PHE A 1 104 ? 4.363 9.039 -1.289 1 98.56 104 PHE A N 1
ATOM 815 C CA . PHE A 1 104 ? 4.605 8.227 -0.102 1 98.56 104 PHE A CA 1
ATOM 816 C C . PHE A 1 104 ? 3.434 7.293 0.166 1 98.56 104 PHE A C 1
ATOM 818 O O . PHE A 1 104 ? 3.631 6.121 0.491 1 98.56 104 PHE A O 1
ATOM 825 N N . SER A 1 105 ? 2.234 7.766 -0.025 1 98.56 105 SER A N 1
ATOM 826 C CA . SER A 1 105 ? 1.053 6.969 0.281 1 98.56 105 SER A CA 1
ATOM 827 C C . SER A 1 105 ? 0.895 5.816 -0.705 1 98.56 105 SER A C 1
ATOM 829 O O . SER A 1 105 ? 0.308 4.781 -0.373 1 98.56 105 SER A O 1
ATOM 831 N N . LEU A 1 106 ? 1.469 5.926 -1.871 1 98.56 106 LEU A N 1
ATOM 832 C CA . LEU A 1 106 ? 1.356 4.902 -2.908 1 98.56 106 LEU A CA 1
ATOM 833 C C . LEU A 1 106 ? 2.443 3.846 -2.75 1 98.56 106 LEU A C 1
ATOM 835 O O . LEU A 1 106 ? 2.363 2.771 -3.35 1 98.56 106 LEU A O 1
ATOM 839 N N . SER A 1 107 ? 3.381 4.059 -1.945 1 98.5 107 SER A N 1
ATOM 840 C CA . SER A 1 107 ? 4.641 3.324 -1.966 1 98.5 107 SER A CA 1
ATOM 841 C C . SER A 1 107 ? 4.48 1.934 -1.359 1 98.5 107 SER A C 1
ATOM 843 O O . SER A 1 107 ? 5.16 0.99 -1.768 1 98.5 107 SER A O 1
ATOM 845 N N . PRO A 1 108 ? 3.539 1.729 -0.385 1 98.5 108 PRO A N 1
ATOM 846 C CA . PRO A 1 108 ? 3.488 0.412 0.252 1 98.5 108 PRO A CA 1
ATOM 847 C C . PRO A 1 108 ? 3.129 -0.703 -0.727 1 98.5 108 PRO A C 1
ATOM 849 O O . PRO A 1 108 ? 3.768 -1.759 -0.727 1 98.5 108 PRO A O 1
ATOM 852 N N . LEU A 1 109 ? 2.168 -0.444 -1.555 1 98.75 109 LEU A N 1
ATOM 853 C CA . LEU A 1 109 ? 1.812 -1.474 -2.525 1 98.75 109 LEU A CA 1
ATOM 854 C C . LEU A 1 109 ? 2.945 -1.695 -3.521 1 98.75 109 LEU A C 1
ATOM 856 O O . LEU A 1 109 ? 3.227 -2.834 -3.904 1 98.75 109 LEU A O 1
ATOM 860 N N . ALA A 1 110 ? 3.594 -0.625 -3.963 1 98.12 110 ALA A N 1
ATOM 861 C CA . ALA A 1 110 ? 4.738 -0.73 -4.863 1 98.12 110 ALA A CA 1
ATOM 862 C C . ALA A 1 110 ? 5.824 -1.621 -4.27 1 98.12 110 ALA A C 1
ATOM 864 O O . ALA A 1 110 ? 6.34 -2.518 -4.941 1 98.12 110 ALA A O 1
ATOM 865 N N . HIS A 1 111 ? 6.102 -1.377 -3.041 1 98.25 111 HIS A N 1
ATOM 866 C CA . HIS A 1 111 ? 7.129 -2.145 -2.35 1 98.25 111 HIS A CA 1
ATOM 867 C C . HIS A 1 111 ? 6.688 -3.588 -2.133 1 98.25 111 HIS A C 1
ATOM 869 O O . HIS A 1 111 ? 7.461 -4.52 -2.371 1 98.25 111 HIS A O 1
ATOM 875 N N . GLY A 1 112 ? 5.473 -3.809 -1.73 1 98.31 112 GLY A N 1
ATOM 876 C CA . GLY A 1 112 ? 4.945 -5.145 -1.494 1 98.31 112 GLY A CA 1
ATOM 877 C C . GLY A 1 112 ? 4.855 -5.98 -2.756 1 98.31 112 GLY A C 1
ATOM 878 O O . GLY A 1 112 ? 4.91 -7.211 -2.693 1 98.31 112 GLY A O 1
ATOM 879 N N . ALA A 1 113 ? 4.75 -5.312 -3.885 1 98.56 113 ALA A N 1
ATOM 880 C CA . ALA A 1 113 ? 4.645 -6.027 -5.152 1 98.56 113 ALA A CA 1
ATOM 881 C C . ALA A 1 113 ? 5.922 -6.801 -5.457 1 98.56 113 ALA A C 1
ATOM 883 O O . ALA A 1 113 ? 5.887 -7.824 -6.145 1 98.56 113 ALA A O 1
ATOM 884 N N . PHE A 1 114 ? 7.047 -6.383 -4.93 1 97.94 114 PHE A N 1
ATOM 885 C CA . PHE A 1 114 ? 8.281 -7.141 -5.102 1 97.94 114 PHE A CA 1
ATOM 886 C C . PHE A 1 114 ? 8.195 -8.492 -4.398 1 97.94 114 PHE A C 1
ATOM 888 O O . PHE A 1 114 ? 8.734 -9.484 -4.887 1 97.94 114 PHE A O 1
ATOM 895 N N . TYR A 1 115 ? 7.531 -8.5 -3.291 1 98.44 115 TYR A N 1
ATOM 896 C CA . TYR A 1 115 ? 7.336 -9.758 -2.572 1 98.44 115 TYR A CA 1
ATOM 897 C C . TYR A 1 115 ? 6.492 -10.727 -3.391 1 98.44 115 TYR A C 1
ATOM 899 O O . TYR A 1 115 ? 6.75 -11.93 -3.393 1 98.44 115 TYR A O 1
ATOM 907 N N . VAL A 1 116 ? 5.527 -10.18 -4.078 1 98.5 116 VAL A N 1
ATOM 908 C CA . VAL A 1 116 ? 4.672 -11.008 -4.926 1 98.5 116 VAL A CA 1
ATOM 909 C C . VAL A 1 116 ? 5.5 -11.633 -6.043 1 98.5 116 VAL A C 1
ATOM 911 O O . VAL A 1 116 ? 5.359 -12.82 -6.336 1 98.5 116 VAL A O 1
ATOM 914 N N . ILE A 1 117 ? 6.395 -10.859 -6.582 1 98.25 117 ILE A N 1
ATOM 915 C CA . ILE A 1 117 ? 7.297 -11.375 -7.605 1 98.25 117 ILE A CA 1
ATOM 916 C C . ILE A 1 117 ? 8.172 -12.469 -7.012 1 98.25 117 ILE A C 1
ATOM 918 O O . ILE A 1 117 ? 8.414 -13.5 -7.652 1 98.25 117 ILE A O 1
ATOM 922 N N . ALA A 1 118 ? 8.617 -12.25 -5.824 1 97.81 118 ALA A N 1
ATOM 923 C CA . ALA A 1 118 ? 9.484 -13.219 -5.172 1 97.81 118 ALA A CA 1
ATOM 924 C C . ALA A 1 118 ? 8.766 -14.547 -4.969 1 97.81 118 ALA A C 1
ATOM 926 O O . ALA A 1 118 ? 9.312 -15.617 -5.262 1 97.81 118 ALA A O 1
ATOM 927 N N . ILE A 1 119 ? 7.551 -14.492 -4.488 1 97.44 119 ILE A N 1
ATOM 928 C CA . ILE A 1 119 ? 6.781 -15.695 -4.207 1 97.44 119 ILE A CA 1
ATOM 929 C C . ILE A 1 119 ? 6.5 -16.453 -5.508 1 97.44 119 ILE A C 1
ATOM 931 O O . ILE A 1 119 ? 6.684 -17.672 -5.578 1 97.44 119 ILE A O 1
ATOM 935 N N . LEU A 1 120 ? 6.141 -15.75 -6.504 1 97.94 120 LEU A N 1
ATOM 936 C CA . LEU A 1 120 ? 5.809 -16.359 -7.785 1 97.94 120 LEU A CA 1
ATOM 937 C C . LEU A 1 120 ? 7.062 -16.859 -8.492 1 97.94 120 LEU A C 1
ATOM 939 O O . LEU A 1 120 ? 7.043 -17.906 -9.148 1 97.94 120 LEU A O 1
ATOM 943 N N . GLY A 1 121 ? 8.125 -16.047 -8.367 1 97.06 121 GLY A N 1
ATOM 944 C CA . GLY A 1 121 ? 9.383 -16.484 -8.945 1 97.06 121 GLY A CA 1
ATOM 945 C C . GLY A 1 121 ? 9.891 -17.781 -8.367 1 97.06 121 GLY A C 1
ATOM 946 O O . GLY A 1 121 ? 10.336 -18.672 -9.102 1 97.06 121 GLY A O 1
ATOM 947 N N . LYS A 1 122 ? 9.797 -17.922 -7.098 1 96.75 122 LYS A N 1
ATOM 948 C CA . LYS A 1 122 ? 10.188 -19.156 -6.43 1 96.75 122 LYS A CA 1
ATOM 949 C C . LYS A 1 122 ? 9.336 -20.328 -6.902 1 96.75 122 LYS A C 1
ATOM 951 O O . LYS A 1 122 ? 9.859 -21.406 -7.184 1 96.75 122 LYS A O 1
ATOM 956 N N . ALA A 1 123 ? 8.047 -20.094 -6.949 1 97.25 123 ALA A N 1
ATOM 957 C CA . ALA A 1 123 ? 7.133 -21.125 -7.418 1 97.25 123 ALA A CA 1
ATOM 958 C C . ALA A 1 123 ? 7.457 -21.531 -8.852 1 97.25 123 ALA A C 1
ATOM 960 O O . ALA A 1 123 ? 7.48 -22.734 -9.172 1 97.25 123 ALA A O 1
ATOM 961 N N . TYR A 1 124 ? 7.734 -20.594 -9.664 1 97.06 124 TYR A N 1
ATOM 962 C CA . TYR A 1 124 ? 8.062 -20.844 -11.062 1 97.06 124 TYR A CA 1
ATOM 963 C C . TYR A 1 124 ? 9.305 -21.703 -11.195 1 97.06 124 TYR A C 1
ATOM 965 O O . TYR A 1 124 ? 9.305 -22.703 -11.922 1 97.06 124 TYR A O 1
ATOM 973 N N . CYS A 1 125 ? 10.359 -21.375 -10.469 1 95.69 125 CYS A N 1
ATOM 974 C CA . CYS A 1 125 ? 11.625 -22.094 -10.555 1 95.69 125 CYS A CA 1
ATOM 975 C C . CYS A 1 125 ? 11.484 -23.516 -10.039 1 95.69 125 CYS A C 1
ATOM 977 O O . CYS A 1 125 ? 11.992 -24.469 -10.648 1 95.69 125 CYS A O 1
ATOM 979 N N . ARG A 1 126 ? 10.781 -23.656 -8.969 1 96.12 126 ARG A N 1
ATOM 980 C CA . ARG A 1 126 ? 10.602 -25 -8.391 1 96.12 126 ARG A CA 1
ATOM 981 C C . ARG A 1 126 ? 9.742 -25.875 -9.297 1 96.12 126 ARG A C 1
ATOM 983 O O . ARG A 1 126 ? 10.039 -27.047 -9.484 1 96.12 126 ARG A O 1
ATOM 990 N N . ASP A 1 127 ? 8.727 -25.266 -9.812 1 96.5 127 ASP A N 1
ATOM 991 C CA . ASP A 1 127 ? 7.867 -26 -10.742 1 96.5 127 ASP A CA 1
ATOM 992 C C . ASP A 1 127 ? 8.633 -26.422 -11.984 1 96.5 127 ASP A C 1
ATOM 994 O O . ASP A 1 127 ? 8.508 -27.562 -12.445 1 96.5 127 ASP A O 1
ATOM 998 N N . TYR A 1 128 ? 9.375 -25.547 -12.484 1 95 128 TYR A N 1
ATOM 999 C CA . TYR A 1 128 ? 10.203 -25.844 -13.648 1 95 128 TYR A CA 1
ATOM 1000 C C . TYR A 1 128 ? 11.18 -26.969 -13.359 1 95 128 TYR A C 1
ATOM 1002 O O . TYR A 1 128 ? 11.352 -27.875 -14.188 1 95 128 TYR A O 1
ATOM 1010 N N . ALA A 1 129 ? 11.812 -26.891 -12.234 1 93.38 129 ALA A N 1
ATOM 1011 C CA . ALA A 1 129 ? 12.781 -27.906 -11.852 1 93.38 129 ALA A CA 1
ATOM 1012 C C . ALA A 1 129 ? 12.109 -29.281 -11.734 1 93.38 129 ALA A C 1
ATOM 1014 O O . ALA A 1 129 ? 12.711 -30.297 -12.078 1 93.38 129 ALA A O 1
ATOM 1015 N N . GLU A 1 130 ? 10.961 -29.312 -11.32 1 94.19 130 GLU A N 1
ATOM 1016 C CA . GLU A 1 130 ? 10.234 -30.562 -11.125 1 94.19 130 GLU A CA 1
ATOM 1017 C C . GLU A 1 130 ? 9.656 -31.078 -12.445 1 94.19 130 GLU A C 1
ATOM 1019 O O . GLU A 1 130 ? 9.75 -32.281 -12.742 1 94.19 130 GLU A O 1
ATOM 1024 N N . ALA A 1 131 ? 9.109 -30.234 -13.273 1 93 131 ALA A N 1
ATOM 1025 C CA . ALA A 1 131 ? 8.391 -30.625 -14.484 1 93 131 ALA A CA 1
ATOM 1026 C C . ALA A 1 131 ? 9.32 -30.641 -15.695 1 93 131 ALA A C 1
ATOM 1028 O O . ALA A 1 131 ? 9.008 -31.266 -16.719 1 93 131 ALA A O 1
ATOM 1029 N N . GLY A 1 132 ? 10.375 -29.922 -15.656 1 92 132 GLY A N 1
ATOM 1030 C CA . GLY A 1 132 ? 11.312 -29.828 -16.766 1 92 132 GLY A CA 1
ATOM 1031 C C . GLY A 1 132 ? 10.852 -28.891 -17.859 1 92 132 GLY A C 1
ATOM 1032 O O . GLY A 1 132 ? 11.406 -28.891 -18.953 1 92 132 GLY A O 1
ATOM 1033 N N . LYS A 1 133 ? 9.734 -28.219 -17.594 1 92.62 133 LYS A N 1
ATOM 1034 C CA . LYS A 1 133 ? 9.203 -27.266 -18.547 1 92.62 133 LYS A CA 1
ATOM 1035 C C . LYS A 1 133 ? 8.508 -26.094 -17.844 1 92.62 133 LYS A C 1
ATOM 1037 O O . LYS A 1 133 ? 8.141 -26.219 -16.672 1 92.62 133 LYS A O 1
ATOM 1042 N N . ALA A 1 134 ? 8.328 -25.062 -18.578 1 94.12 134 ALA A N 1
ATOM 1043 C CA . ALA A 1 134 ? 7.695 -23.875 -18.016 1 94.12 134 ALA A CA 1
ATOM 1044 C C . ALA A 1 134 ? 6.188 -24.047 -17.891 1 94.12 134 ALA A C 1
ATOM 1046 O O . ALA A 1 134 ? 5.543 -24.594 -18.797 1 94.12 134 ALA A O 1
ATOM 1047 N N . ASN A 1 135 ? 5.684 -23.641 -16.828 1 95.81 135 ASN A N 1
ATOM 1048 C CA . ASN A 1 135 ? 4.25 -23.672 -16.578 1 95.81 135 ASN A CA 1
ATOM 1049 C C . ASN A 1 135 ? 3.57 -22.391 -17.062 1 95.81 135 ASN A C 1
ATOM 1051 O O . ASN A 1 135 ? 3.826 -21.297 -16.531 1 95.81 135 ASN A O 1
ATOM 1055 N N . GLU A 1 136 ? 2.68 -22.516 -17.984 1 96.31 136 GLU A N 1
ATOM 1056 C CA . GLU A 1 136 ? 2.062 -21.375 -18.625 1 96.31 136 GLU A CA 1
ATOM 1057 C C . GLU A 1 136 ? 1.23 -20.547 -17.641 1 96.31 136 GLU A C 1
ATOM 1059 O O . GLU A 1 136 ? 1.146 -19.328 -17.766 1 96.31 136 GLU A O 1
ATOM 1064 N N . GLN A 1 137 ? 0.598 -21.203 -16.703 1 96.75 137 GLN A N 1
ATOM 1065 C CA . GLN A 1 137 ? -0.241 -20.516 -15.727 1 96.75 137 GLN A CA 1
ATOM 1066 C C . GLN A 1 137 ? 0.602 -19.672 -14.773 1 96.75 137 GLN A C 1
ATOM 1068 O O . GLN A 1 137 ? 0.215 -18.562 -14.398 1 96.75 137 GLN A O 1
ATOM 1073 N N . LEU A 1 138 ? 1.749 -20.203 -14.375 1 97.31 138 LEU A N 1
ATOM 1074 C CA . LEU A 1 138 ? 2.664 -19.453 -13.523 1 97.31 138 LEU A CA 1
ATOM 1075 C C . LEU A 1 138 ? 3.252 -18.266 -14.273 1 97.31 138 LEU A C 1
ATOM 1077 O O . LEU A 1 138 ? 3.438 -17.188 -13.703 1 97.31 138 LEU A O 1
ATOM 1081 N N . ILE A 1 139 ? 3.514 -18.469 -15.555 1 97.69 139 ILE A N 1
ATOM 1082 C CA . ILE A 1 139 ? 4.012 -17.375 -16.391 1 97.69 139 ILE A CA 1
ATOM 1083 C C . ILE A 1 139 ? 2.982 -16.25 -16.438 1 97.69 139 ILE A C 1
ATOM 1085 O O . ILE A 1 139 ? 3.324 -15.078 -16.266 1 97.69 139 ILE A O 1
ATOM 1089 N N . GLU A 1 140 ? 1.769 -16.609 -16.672 1 97.19 140 GLU A N 1
ATOM 1090 C CA . GLU A 1 140 ? 0.709 -15.602 -16.734 1 97.19 140 GLU A CA 1
ATOM 1091 C C . GLU A 1 140 ? 0.582 -14.852 -15.406 1 97.19 140 GLU A C 1
ATOM 1093 O O . GLU A 1 140 ? 0.442 -13.633 -15.391 1 97.19 140 GLU A O 1
ATOM 1098 N N . ALA A 1 141 ? 0.613 -15.586 -14.297 1 97.62 141 ALA A N 1
ATOM 1099 C CA . ALA A 1 141 ? 0.545 -14.969 -12.977 1 97.62 141 ALA A CA 1
ATOM 1100 C C . ALA A 1 141 ? 1.706 -14 -12.766 1 97.62 141 ALA A C 1
ATOM 1102 O O . ALA A 1 141 ? 1.513 -12.891 -12.273 1 97.62 141 ALA A O 1
ATOM 1103 N N . LEU A 1 142 ? 2.891 -14.414 -13.141 1 98 142 LEU A N 1
ATOM 1104 C CA . LEU A 1 142 ? 4.082 -13.586 -13.016 1 98 142 LEU A CA 1
ATOM 1105 C C . LEU A 1 142 ? 3.955 -12.32 -13.859 1 98 142 LEU A C 1
ATOM 1107 O O . LEU A 1 142 ? 4.34 -11.234 -13.43 1 98 142 LEU A O 1
ATOM 1111 N N . ASN A 1 143 ? 3.447 -12.477 -15.047 1 98.12 143 ASN A N 1
ATOM 1112 C CA . ASN A 1 143 ? 3.27 -11.32 -15.922 1 98.12 143 ASN A CA 1
ATOM 1113 C C . ASN A 1 143 ? 2.281 -10.32 -15.328 1 98.12 143 ASN A C 1
ATOM 1115 O O . ASN A 1 143 ? 2.49 -9.109 -15.414 1 98.12 143 ASN A O 1
ATOM 1119 N N . ARG A 1 144 ? 1.259 -10.781 -14.766 1 97.81 144 ARG A N 1
ATOM 1120 C CA . ARG A 1 144 ? 0.29 -9.898 -14.117 1 97.81 144 ARG A CA 1
ATOM 1121 C C . ARG A 1 144 ? 0.894 -9.234 -12.891 1 97.81 144 ARG A C 1
ATOM 1123 O O . ARG A 1 144 ? 0.638 -8.055 -12.633 1 97.81 144 ARG A O 1
ATOM 1130 N N . ALA A 1 145 ? 1.648 -10 -12.117 1 98.06 145 ALA A N 1
ATOM 1131 C CA . ALA A 1 145 ? 2.354 -9.422 -10.977 1 98.06 145 ALA A CA 1
ATOM 1132 C C . ALA A 1 145 ? 3.344 -8.352 -11.422 1 98.06 145 ALA A C 1
ATOM 1134 O O . ALA A 1 145 ? 3.49 -7.32 -10.758 1 98.06 145 ALA A O 1
ATOM 1135 N N . ASN A 1 146 ? 4.031 -8.625 -12.508 1 98.06 146 ASN A N 1
ATOM 1136 C CA . ASN A 1 146 ? 4.949 -7.641 -13.07 1 98.06 146 ASN A CA 1
ATOM 1137 C C . ASN A 1 146 ? 4.223 -6.359 -13.461 1 98.06 146 ASN A C 1
ATOM 1139 O O . ASN A 1 146 ? 4.734 -5.258 -13.258 1 98.06 146 ASN A O 1
ATOM 1143 N N . HIS A 1 147 ? 3.123 -6.543 -14.047 1 98.19 147 HIS A N 1
ATOM 1144 C CA . HIS A 1 147 ? 2.32 -5.383 -14.414 1 98.19 147 HIS A CA 1
ATOM 1145 C C . HIS A 1 147 ? 1.918 -4.574 -13.188 1 98.19 147 HIS A C 1
ATOM 1147 O O . HIS A 1 147 ? 2.006 -3.346 -13.188 1 98.19 147 HIS A O 1
ATOM 1153 N N . LEU A 1 148 ? 1.44 -5.254 -12.148 1 98.38 148 LEU A N 1
ATOM 1154 C CA . LEU A 1 148 ? 1.115 -4.609 -10.883 1 98.38 148 LEU A CA 1
ATOM 1155 C C . LEU A 1 148 ? 2.309 -3.82 -10.352 1 98.38 148 LEU A C 1
ATOM 1157 O O . LEU A 1 148 ? 2.174 -2.646 -10 1 98.38 148 LEU A O 1
ATOM 1161 N N . LEU A 1 149 ? 3.455 -4.457 -10.336 1 98.31 149 LEU A N 1
ATOM 1162 C CA . LEU A 1 149 ? 4.672 -3.838 -9.82 1 98.31 149 LEU A CA 1
ATOM 1163 C C . LEU A 1 149 ? 5.047 -2.609 -10.648 1 98.31 149 LEU A C 1
ATOM 1165 O O . LEU A 1 149 ? 5.289 -1.535 -10.094 1 98.31 149 LEU A O 1
ATOM 1169 N N . ASN A 1 150 ? 5.051 -2.787 -11.938 1 98 150 ASN A N 1
ATOM 1170 C CA . ASN A 1 150 ? 5.48 -1.701 -12.805 1 98 150 ASN A CA 1
ATOM 1171 C C . ASN A 1 150 ? 4.586 -0.473 -12.656 1 98 150 ASN A C 1
ATOM 1173 O O . ASN A 1 150 ? 5.082 0.648 -12.531 1 98 150 ASN A O 1
ATOM 1177 N N . VAL A 1 151 ? 3.344 -0.645 -12.609 1 98.5 151 VAL A N 1
ATOM 1178 C CA . VAL A 1 151 ? 2.412 0.476 -12.523 1 98.5 151 VAL A CA 1
ATOM 1179 C C . VAL A 1 151 ? 2.525 1.145 -11.156 1 98.5 151 VAL A C 1
ATOM 1181 O O . VAL A 1 151 ? 2.627 2.371 -11.062 1 98.5 151 VAL A O 1
ATOM 1184 N N . THR A 1 152 ? 2.518 0.369 -10.094 1 98.56 152 THR A N 1
ATOM 1185 C CA . THR A 1 152 ? 2.52 0.939 -8.75 1 98.56 152 THR A CA 1
ATOM 1186 C C . THR A 1 152 ? 3.881 1.546 -8.422 1 98.56 152 THR A C 1
ATOM 1188 O O . THR A 1 152 ? 3.957 2.643 -7.863 1 98.56 152 THR A O 1
ATOM 1191 N N . TRP A 1 153 ? 4.938 0.856 -8.781 1 97.56 153 TRP A N 1
ATOM 1192 C CA . TRP A 1 153 ? 6.285 1.34 -8.484 1 97.56 153 TRP A CA 1
ATOM 1193 C C . TRP A 1 153 ? 6.602 2.59 -9.297 1 97.56 153 TRP A C 1
ATOM 1195 O O . TRP A 1 153 ? 7.074 3.59 -8.75 1 97.56 153 TRP A O 1
ATOM 1205 N N . LEU A 1 154 ? 6.332 2.545 -10.602 1 98 154 LEU A N 1
ATOM 1206 C CA . LEU A 1 154 ? 6.637 3.68 -11.469 1 98 154 LEU A CA 1
ATOM 1207 C C . LEU A 1 154 ? 5.82 4.906 -11.062 1 98 154 LEU A C 1
ATOM 1209 O O . LEU A 1 154 ? 6.344 6.023 -11.039 1 98 154 LEU A O 1
ATOM 1213 N N . SER A 1 155 ? 4.578 4.727 -10.766 1 98.56 155 SER A N 1
ATOM 1214 C CA . SER A 1 155 ? 3.744 5.855 -10.367 1 98.56 155 SER A CA 1
ATOM 1215 C C . SER A 1 155 ? 4.227 6.469 -9.055 1 98.56 155 SER A C 1
ATOM 1217 O O . SER A 1 155 ? 4.348 7.691 -8.938 1 98.56 155 SER A O 1
ATOM 1219 N N . ALA A 1 156 ? 4.512 5.613 -8.07 1 98.31 156 ALA A N 1
ATOM 1220 C CA . ALA A 1 156 ? 5.012 6.121 -6.793 1 98.31 156 ALA A CA 1
ATOM 1221 C C . ALA A 1 156 ? 6.328 6.871 -6.98 1 98.31 156 ALA A C 1
ATOM 1223 O O . ALA A 1 156 ? 6.52 7.953 -6.418 1 98.31 156 ALA A O 1
ATOM 1224 N N . LEU A 1 157 ? 7.195 6.297 -7.789 1 97.38 157 LEU A N 1
ATOM 1225 C CA . LEU A 1 157 ? 8.5 6.891 -8.047 1 97.38 157 LEU A CA 1
ATOM 1226 C C . LEU A 1 157 ? 8.352 8.234 -8.75 1 97.38 157 LEU A C 1
ATOM 1228 O O . LEU A 1 157 ? 8.938 9.234 -8.32 1 97.38 157 LEU A O 1
ATOM 1232 N N . LEU A 1 158 ? 7.582 8.266 -9.805 1 98.25 158 LEU A N 1
ATOM 1233 C CA . LEU A 1 158 ? 7.453 9.469 -10.625 1 98.25 158 LEU A CA 1
ATOM 1234 C C . LEU A 1 158 ? 6.805 10.602 -9.828 1 98.25 158 LEU A C 1
ATOM 1236 O O . LEU A 1 158 ? 7.242 11.75 -9.898 1 98.25 158 LEU A O 1
ATOM 1240 N N . VAL A 1 159 ? 5.816 10.273 -9.062 1 98.69 159 VAL A N 1
ATOM 1241 C CA . VAL A 1 159 ? 5.117 11.289 -8.289 1 98.69 159 VAL A CA 1
ATOM 1242 C C . VAL A 1 159 ? 6.027 11.805 -7.176 1 98.69 159 VAL A C 1
ATOM 1244 O O . VAL A 1 159 ? 6.062 13.008 -6.902 1 98.69 159 VAL A O 1
ATOM 1247 N N . THR A 1 160 ? 6.738 10.922 -6.555 1 98.31 160 THR A N 1
ATOM 1248 C CA . THR A 1 160 ? 7.676 11.32 -5.512 1 98.31 160 THR A CA 1
ATOM 1249 C C . THR A 1 160 ? 8.789 12.195 -6.086 1 98.31 160 THR A C 1
ATOM 1251 O O . THR A 1 160 ? 9.148 13.211 -5.5 1 98.31 160 THR A O 1
ATOM 1254 N N . CYS A 1 161 ? 9.328 11.773 -7.25 1 97.94 161 CYS A N 1
ATOM 1255 C CA . CYS A 1 161 ? 10.367 12.555 -7.914 1 97.94 161 CYS A CA 1
ATOM 1256 C C . CYS A 1 161 ? 9.852 13.945 -8.273 1 97.94 161 CYS A C 1
ATOM 1258 O O . CYS A 1 161 ? 10.562 14.938 -8.094 1 97.94 161 CYS A O 1
ATOM 1260 N N . LEU A 1 162 ? 8.664 13.984 -8.742 1 98.62 162 LEU A N 1
ATOM 1261 C CA . LEU A 1 162 ? 8.062 15.273 -9.047 1 98.62 162 LEU A CA 1
ATOM 1262 C C . LEU A 1 162 ? 7.941 16.141 -7.793 1 98.62 162 LEU A C 1
ATOM 1264 O O . LEU A 1 162 ? 8.195 17.344 -7.836 1 98.62 162 LEU A O 1
ATOM 1268 N N . GLY A 1 163 ? 7.57 15.516 -6.691 1 98.56 163 GLY A N 1
ATOM 1269 C CA . GLY A 1 163 ? 7.496 16.234 -5.43 1 98.56 163 GLY A CA 1
ATOM 1270 C C . GLY A 1 163 ? 8.82 16.828 -5 1 98.56 163 GLY A C 1
ATOM 1271 O O . GLY A 1 163 ? 8.898 18 -4.637 1 98.56 163 GLY A O 1
ATOM 1272 N N . TRP A 1 164 ? 9.836 16.078 -5.121 1 98.12 164 TRP A N 1
ATOM 1273 C CA . TRP A 1 164 ? 11.164 16.547 -4.738 1 98.12 164 TRP A CA 1
ATOM 1274 C C . TRP A 1 164 ? 11.664 17.625 -5.711 1 98.12 164 TRP A C 1
ATOM 1276 O O . TRP A 1 164 ? 12.367 18.547 -5.312 1 98.12 164 TRP A O 1
ATOM 1286 N N . ALA A 1 165 ? 11.32 17.469 -6.973 1 98.31 165 ALA A N 1
ATOM 1287 C CA . ALA A 1 165 ? 11.703 18.484 -7.957 1 98.31 165 ALA A CA 1
ATOM 1288 C C . ALA A 1 165 ? 11.055 19.828 -7.641 1 98.31 165 ALA A C 1
ATOM 1290 O O . ALA A 1 165 ? 11.727 20.859 -7.652 1 98.31 165 ALA A O 1
ATOM 1291 N N . LEU A 1 166 ? 9.781 19.828 -7.344 1 98.38 166 LEU A N 1
ATOM 1292 C CA . LEU A 1 166 ? 9.055 21.062 -7.023 1 98.38 166 LEU A CA 1
ATOM 1293 C C . LEU A 1 166 ? 9.539 21.656 -5.707 1 98.38 166 LEU A C 1
ATOM 1295 O O . LEU A 1 166 ? 9.758 22.859 -5.609 1 98.38 166 LEU A O 1
ATOM 1299 N N . TYR A 1 167 ? 9.742 20.781 -4.73 1 97.88 167 TYR A N 1
ATOM 1300 C CA . TYR A 1 167 ? 10.242 21.266 -3.451 1 97.88 167 TYR A CA 1
ATOM 1301 C C . TYR A 1 167 ? 11.664 21.797 -3.582 1 97.88 167 TYR A C 1
ATOM 1303 O O . TYR A 1 167 ? 12.016 22.812 -2.973 1 97.88 167 TYR A O 1
ATOM 1311 N N . GLY A 1 168 ? 12.461 21.078 -4.379 1 97.38 168 GLY A N 1
ATOM 1312 C CA . GLY A 1 168 ? 13.805 21.547 -4.656 1 97.38 168 GLY A CA 1
ATOM 1313 C C . GLY A 1 168 ? 13.828 22.906 -5.332 1 97.38 168 GLY A C 1
ATOM 1314 O O . GLY A 1 168 ? 14.641 23.766 -4.977 1 97.38 168 GLY A O 1
ATOM 1315 N N . TRP A 1 169 ? 12.953 23.016 -6.234 1 97.62 169 TRP A N 1
ATOM 1316 C CA . TRP A 1 169 ? 12.836 24.312 -6.902 1 97.62 169 TRP A CA 1
ATOM 1317 C C . TRP A 1 169 ? 12.469 25.406 -5.91 1 97.62 169 TRP A C 1
ATOM 1319 O O . TRP A 1 169 ? 12.953 26.531 -6.012 1 97.62 169 TRP A O 1
ATOM 1329 N N . ALA A 1 170 ? 11.648 25.109 -4.996 1 97.69 170 ALA A N 1
ATOM 1330 C CA . ALA A 1 170 ? 11.273 26.062 -3.951 1 97.69 170 ALA A CA 1
ATOM 1331 C C . ALA A 1 170 ? 12.477 26.438 -3.09 1 97.69 170 ALA A C 1
ATOM 1333 O O . ALA A 1 170 ? 12.602 27.578 -2.652 1 97.69 170 ALA A O 1
ATOM 1334 N N . ILE A 1 171 ? 13.312 25.469 -2.84 1 97.12 171 ILE A N 1
ATOM 1335 C CA . ILE A 1 171 ? 14.508 25.734 -2.055 1 97.12 171 ILE A CA 1
ATOM 1336 C C . ILE A 1 171 ? 15.391 26.75 -2.787 1 97.12 171 ILE A C 1
ATOM 1338 O O . ILE A 1 171 ? 15.82 27.75 -2.203 1 97.12 171 ILE A O 1
ATOM 1342 N N . VAL A 1 172 ? 15.602 26.578 -4.016 1 96.25 172 VAL A N 1
ATOM 1343 C CA . VAL A 1 172 ? 16.578 27.375 -4.754 1 96.25 172 VAL A CA 1
ATOM 1344 C C . VAL A 1 172 ? 15.977 28.75 -5.059 1 96.25 172 VAL A C 1
ATOM 1346 O O . VAL A 1 172 ? 16.703 29.688 -5.379 1 96.25 172 VAL A O 1
ATOM 1349 N N . THR A 1 173 ? 14.688 28.859 -5.012 1 96.38 173 THR A N 1
ATOM 1350 C CA . THR A 1 173 ? 14.047 30.156 -5.258 1 96.38 173 THR A CA 1
ATOM 1351 C C . THR A 1 173 ? 13.727 30.859 -3.941 1 96.38 173 THR A C 1
ATOM 1353 O O . THR A 1 173 ? 12.867 31.75 -3.896 1 96.38 173 THR A O 1
ATOM 1356 N N . ASP A 1 174 ? 14.266 30.375 -2.879 1 95.69 174 ASP A N 1
ATOM 1357 C CA . ASP A 1 174 ? 14.227 31.016 -1.566 1 95.69 174 ASP A CA 1
ATOM 1358 C C . ASP A 1 174 ? 12.805 31.031 -1.009 1 95.69 174 ASP A C 1
ATOM 1360 O O . ASP A 1 174 ? 12.375 32.031 -0.413 1 95.69 174 ASP A O 1
ATOM 1364 N N . GLN A 1 175 ? 12.102 29.969 -1.289 1 96.62 175 GLN A N 1
ATOM 1365 C CA . GLN A 1 175 ? 10.742 29.875 -0.763 1 96.62 175 GLN A CA 1
ATOM 1366 C C . GLN A 1 175 ? 10.703 29 0.494 1 96.62 175 GLN A C 1
ATOM 1368 O O . GLN A 1 175 ? 9.625 28.656 0.974 1 96.62 175 GLN A O 1
ATOM 1373 N N . THR A 1 176 ? 11.789 28.531 0.871 1 97.19 176 THR A N 1
ATOM 1374 C CA . THR A 1 176 ? 11.914 27.75 2.1 1 97.19 176 THR A CA 1
ATOM 1375 C C . THR A 1 176 ? 12.984 28.344 3.012 1 97.19 176 THR A C 1
ATOM 1377 O O . THR A 1 176 ? 13.711 29.25 2.609 1 97.19 176 THR A O 1
ATOM 1380 N N . GLN A 1 177 ? 13.062 27.891 4.246 1 96.69 177 GLN A N 1
ATOM 1381 C CA . GLN A 1 177 ? 14.062 28.328 5.215 1 96.69 177 GLN A CA 1
ATOM 1382 C C . GLN A 1 177 ? 15.383 27.609 5.023 1 96.69 177 GLN A C 1
ATOM 1384 O O . GLN A 1 177 ? 16.375 27.922 5.676 1 96.69 177 GLN A O 1
ATOM 1389 N N . TRP A 1 178 ? 15.383 26.672 4.117 1 96.94 178 TRP A N 1
ATOM 1390 C CA . TRP A 1 178 ? 16.609 25.938 3.826 1 96.94 178 TRP A CA 1
ATOM 1391 C C . TRP A 1 178 ? 17.578 26.797 3.025 1 96.94 178 TRP A C 1
ATOM 1393 O O . TRP A 1 178 ? 17.172 27.547 2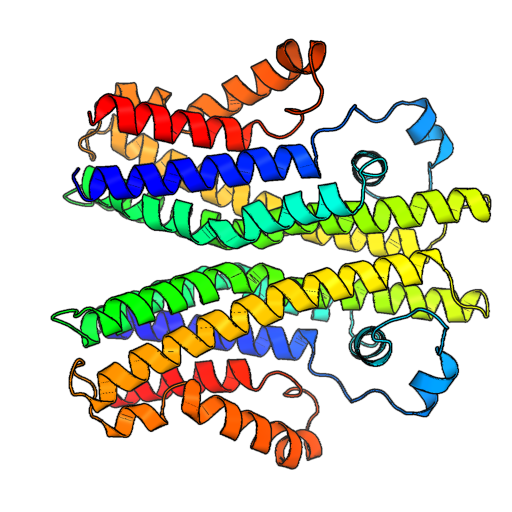.133 1 96.94 178 TRP A O 1
ATOM 1403 N N . PRO A 1 179 ? 18.844 26.688 3.383 1 96.44 179 PRO A N 1
ATOM 1404 C CA . PRO A 1 179 ? 19.797 27.328 2.467 1 96.44 179 PRO A CA 1
ATOM 1405 C C . PRO A 1 179 ? 19.781 26.688 1.075 1 96.44 179 PRO A C 1
ATOM 1407 O O . PRO A 1 179 ? 19.453 25.516 0.93 1 96.44 179 PRO A O 1
ATOM 1410 N N . THR A 1 180 ? 20.109 27.375 0.086 1 96.94 180 THR A N 1
ATOM 1411 C CA . THR A 1 180 ? 20.031 26.953 -1.306 1 96.94 180 THR A CA 1
ATOM 1412 C C . THR A 1 180 ? 20.844 25.688 -1.541 1 96.94 180 THR A C 1
ATOM 1414 O O . THR A 1 180 ? 20.469 24.828 -2.332 1 96.94 180 THR A O 1
ATOM 1417 N N . TYR A 1 181 ? 21.953 25.547 -0.863 1 96.25 181 TYR A N 1
ATOM 1418 C CA . TYR A 1 181 ? 22.828 24.391 -1.089 1 96.25 181 TYR A CA 1
ATOM 1419 C C . TYR A 1 181 ? 22.188 23.109 -0.566 1 96.25 181 TYR A C 1
ATOM 1421 O O . TYR A 1 181 ? 22.641 22.016 -0.881 1 96.25 181 TYR A O 1
ATOM 1429 N N . PHE A 1 182 ? 21.078 23.25 0.174 1 97.12 182 PHE A N 1
ATOM 1430 C CA . PHE A 1 182 ? 20.391 22.078 0.711 1 97.12 182 PHE A CA 1
ATOM 1431 C C . PHE A 1 182 ? 19.734 21.281 -0.405 1 97.12 182 PHE A C 1
ATOM 1433 O O . PHE A 1 182 ? 19.375 20.125 -0.21 1 97.12 182 PHE A O 1
ATOM 1440 N N . LEU A 1 183 ? 19.594 21.891 -1.551 1 97.19 183 LEU A N 1
ATOM 1441 C CA . LEU A 1 183 ? 19.125 21.156 -2.725 1 97.19 183 LEU A CA 1
ATOM 1442 C C . LEU A 1 183 ? 19.969 19.891 -2.936 1 97.19 183 LEU A C 1
ATOM 1444 O O . LEU A 1 183 ? 19.438 18.859 -3.338 1 97.19 183 LEU A O 1
ATOM 1448 N N . LEU A 1 184 ? 21.25 19.953 -2.611 1 97.06 184 LEU A N 1
ATOM 1449 C CA . LEU A 1 184 ? 22.188 18.859 -2.826 1 97.06 184 LEU A CA 1
ATOM 1450 C C . LEU A 1 184 ? 21.875 17.688 -1.903 1 97.06 184 LEU A C 1
ATOM 1452 O O . LEU A 1 184 ? 22.266 16.547 -2.176 1 97.06 18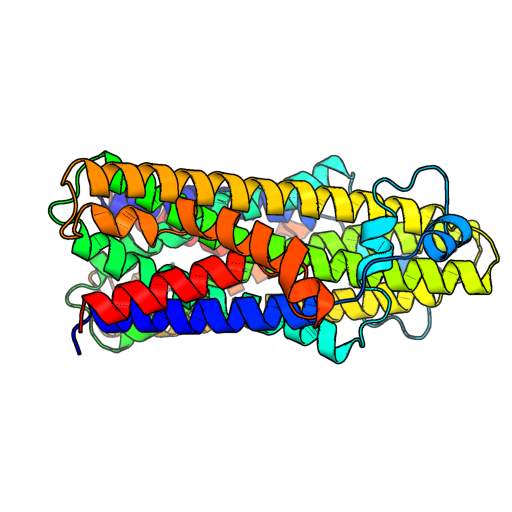4 LEU A O 1
ATOM 1456 N N . ALA A 1 185 ? 21.125 17.969 -0.862 1 97.25 185 ALA A N 1
ATOM 1457 C CA . ALA A 1 185 ? 20.797 16.938 0.12 1 97.25 185 ALA A CA 1
ATOM 1458 C C . ALA A 1 185 ? 19.5 16.25 -0.235 1 97.25 185 ALA A C 1
ATOM 1460 O O . ALA A 1 185 ? 19.188 15.188 0.314 1 97.25 185 ALA A O 1
ATOM 1461 N N . THR A 1 186 ? 18.734 16.828 -1.179 1 97.81 186 THR A N 1
ATOM 1462 C CA . THR A 1 186 ? 17.438 16.25 -1.5 1 97.81 186 THR A CA 1
ATOM 1463 C C . THR A 1 186 ? 17.594 14.969 -2.305 1 97.81 186 THR A C 1
ATOM 1465 O O . THR A 1 186 ? 18.578 14.805 -3.031 1 97.81 186 THR A O 1
ATOM 1468 N N . PRO A 1 187 ? 16.625 14.078 -2.199 1 97.31 187 PRO A N 1
ATOM 1469 C CA . PRO A 1 187 ? 16.688 12.812 -2.928 1 97.31 187 PRO A CA 1
ATOM 1470 C C . PRO A 1 187 ? 16.734 13 -4.441 1 97.31 187 PRO A C 1
ATOM 1472 O O . PRO A 1 187 ? 17.172 12.109 -5.168 1 97.31 187 PRO A O 1
ATOM 1475 N N . LEU A 1 188 ? 16.297 14.156 -4.875 1 96.31 188 LEU A N 1
ATOM 1476 C CA . LEU A 1 188 ? 16.406 14.445 -6.301 1 96.31 188 LEU A CA 1
ATOM 1477 C C . LEU A 1 188 ? 17.859 14.383 -6.766 1 96.31 188 LEU A C 1
ATOM 1479 O O . LEU A 1 188 ? 18.141 13.898 -7.859 1 96.31 188 LEU A O 1
ATOM 1483 N N . VAL A 1 189 ? 18.766 14.82 -5.965 1 96.88 189 VAL A N 1
ATOM 1484 C CA . VAL A 1 189 ? 20.188 14.891 -6.316 1 96.88 189 VAL A CA 1
ATOM 1485 C C . VAL A 1 189 ? 20.906 13.656 -5.789 1 96.88 189 VAL A C 1
ATOM 1487 O O . VAL A 1 189 ? 21.75 13.086 -6.48 1 96.88 189 VAL A O 1
ATOM 1490 N N . THR A 1 190 ? 20.562 13.211 -4.621 1 97.12 190 THR A N 1
ATOM 1491 C CA . THR A 1 190 ? 21.328 12.164 -3.973 1 97.12 190 THR A CA 1
ATOM 1492 C C . THR A 1 190 ? 21 10.797 -4.57 1 97.12 190 THR A C 1
ATOM 1494 O O . THR A 1 190 ? 21.812 9.875 -4.523 1 97.12 190 THR A O 1
ATOM 1497 N N . THR A 1 191 ? 19.828 10.625 -5.109 1 96.19 191 THR A N 1
ATOM 1498 C CA . THR A 1 191 ? 19.438 9.328 -5.645 1 96.19 191 THR A CA 1
ATOM 1499 C C . THR A 1 191 ? 20.375 8.906 -6.773 1 96.19 191 THR A C 1
ATOM 1501 O O . THR A 1 191 ? 20.906 7.797 -6.75 1 96.19 191 THR A O 1
ATOM 1504 N N . PRO A 1 192 ? 20.609 9.758 -7.785 1 95.31 192 PRO A N 1
ATOM 1505 C CA . PRO A 1 192 ? 21.547 9.344 -8.828 1 95.31 192 PRO A CA 1
ATOM 1506 C C . PRO A 1 192 ? 22.953 9.062 -8.273 1 95.31 192 PRO A C 1
ATOM 1508 O O . PRO A 1 192 ? 23.656 8.195 -8.789 1 95.31 192 PRO A O 1
ATOM 1511 N N . ILE A 1 193 ? 23.359 9.75 -7.289 1 95.94 193 ILE A N 1
ATOM 1512 C CA . ILE A 1 193 ? 24.672 9.531 -6.668 1 95.94 193 ILE A CA 1
ATOM 1513 C C . ILE A 1 193 ? 24.703 8.141 -6.031 1 95.94 193 ILE A C 1
ATOM 1515 O O . ILE A 1 193 ? 25.625 7.367 -6.273 1 95.94 193 ILE A O 1
ATOM 1519 N N . TRP A 1 194 ? 23.656 7.809 -5.297 1 95.81 194 TRP A N 1
ATOM 1520 C CA . TRP A 1 194 ? 23.594 6.508 -4.637 1 95.81 194 TRP A CA 1
ATOM 1521 C C . TRP A 1 194 ? 23.438 5.387 -5.656 1 95.81 194 TRP A C 1
ATOM 1523 O O . TRP A 1 194 ? 23.953 4.285 -5.461 1 95.81 194 TRP A O 1
ATOM 1533 N N . LEU A 1 195 ? 22.719 5.641 -6.695 1 93.56 195 LEU A N 1
ATOM 1534 C CA . LEU A 1 195 ? 22.609 4.664 -7.773 1 93.56 195 LEU A CA 1
ATOM 1535 C C . LEU A 1 195 ? 23.984 4.355 -8.367 1 93.56 195 LEU A C 1
ATOM 1537 O O . LEU A 1 195 ? 24.328 3.188 -8.562 1 93.56 195 LEU A O 1
ATOM 1541 N N . GLY A 1 196 ? 24.766 5.398 -8.625 1 92.62 196 GLY A N 1
ATOM 1542 C CA . GLY A 1 196 ? 26.109 5.219 -9.133 1 92.62 196 GLY A CA 1
ATOM 1543 C C . GLY A 1 196 ? 27.031 4.496 -8.164 1 92.62 196 GLY A C 1
ATOM 1544 O O . GLY A 1 196 ? 27.719 3.551 -8.539 1 92.62 196 GLY A O 1
ATOM 1545 N N . LEU A 1 197 ? 26.938 4.895 -6.934 1 92.5 197 LEU A N 1
ATOM 1546 C CA . LEU A 1 197 ? 27.781 4.281 -5.914 1 92.5 197 LEU A CA 1
ATOM 1547 C C . LEU A 1 197 ? 27.422 2.812 -5.719 1 92.5 197 LEU A C 1
ATOM 1549 O O . LEU A 1 197 ? 28.312 1.965 -5.598 1 92.5 197 LEU A O 1
ATOM 1553 N N . SER A 1 198 ? 26.125 2.545 -5.641 1 87.56 198 SER A N 1
ATOM 1554 C CA . SER A 1 198 ? 25.672 1.174 -5.438 1 87.56 198 SER A CA 1
ATOM 1555 C C . SER A 1 198 ? 26.062 0.281 -6.609 1 87.56 198 SER A C 1
ATOM 1557 O O . SER A 1 198 ? 26.516 -0.848 -6.41 1 87.56 198 SER A O 1
ATOM 1559 N N . HIS A 1 199 ? 25.969 0.755 -7.797 1 84.81 199 HIS A N 1
ATOM 1560 C CA . HIS A 1 199 ? 26.188 -0.045 -9 1 84.81 199 HIS A CA 1
ATOM 1561 C C . HIS A 1 199 ? 27.688 -0.229 -9.266 1 84.81 199 HIS A C 1
ATOM 1563 O O . HIS A 1 199 ? 28.109 -1.286 -9.734 1 84.81 199 HIS A O 1
ATOM 1569 N N . TYR A 1 200 ? 28.484 0.752 -8.867 1 87.06 200 TYR A N 1
ATOM 1570 C CA . TYR A 1 200 ? 29.875 0.7 -9.336 1 87.06 200 TYR A CA 1
ATOM 1571 C C . TYR A 1 200 ? 30.828 0.417 -8.188 1 87.06 200 TYR A C 1
ATOM 1573 O O . TYR A 1 200 ? 31.922 -0.128 -8.391 1 87.06 200 TYR A O 1
ATOM 1581 N N . ILE A 1 201 ? 30.344 0.714 -7.035 1 88.81 201 ILE A N 1
ATOM 1582 C CA . ILE A 1 201 ? 31.312 0.628 -5.945 1 88.81 201 ILE A CA 1
ATOM 1583 C C . ILE A 1 201 ? 30.844 -0.387 -4.91 1 88.81 201 ILE A C 1
ATOM 1585 O O . ILE A 1 201 ? 31.484 -1.413 -4.691 1 88.81 201 ILE A O 1
ATOM 1589 N N . ILE A 1 202 ? 29.75 -0.225 -4.469 1 88.38 202 ILE A N 1
ATOM 1590 C CA . ILE A 1 202 ? 29.297 -0.981 -3.311 1 88.38 202 ILE A CA 1
ATOM 1591 C C . ILE A 1 202 ? 29.016 -2.428 -3.715 1 88.38 202 ILE A C 1
ATOM 1593 O O . ILE A 1 202 ? 29.297 -3.355 -2.951 1 88.38 202 ILE A O 1
ATOM 1597 N N . ARG A 1 203 ? 28.453 -2.551 -4.855 1 83.12 203 ARG A N 1
ATOM 1598 C CA . ARG A 1 203 ? 28.109 -3.885 -5.328 1 83.12 203 ARG A CA 1
ATOM 1599 C C . ARG A 1 203 ? 29.312 -4.805 -5.344 1 83.12 203 ARG A C 1
ATOM 1601 O O . ARG A 1 203 ? 29.188 -6.023 -5.227 1 83.12 203 ARG A O 1
ATOM 1608 N N . ARG A 1 204 ? 30.516 -4.293 -5.473 1 86.44 204 ARG A N 1
ATOM 1609 C CA . ARG A 1 204 ? 31.75 -5.074 -5.492 1 86.44 204 ARG A CA 1
ATOM 1610 C C . ARG A 1 204 ? 32.031 -5.695 -4.125 1 86.44 204 ARG A C 1
ATOM 1612 O O . ARG A 1 204 ? 32.625 -6.762 -4.035 1 86.44 204 ARG A O 1
ATOM 1619 N N . TRP A 1 205 ? 31.391 -5.047 -3.184 1 89.69 205 TRP A N 1
ATOM 1620 C CA . TRP A 1 205 ? 31.672 -5.5 -1.826 1 89.69 205 TRP A CA 1
ATOM 1621 C C . TRP A 1 205 ? 30.516 -6.316 -1.269 1 89.69 205 TRP A C 1
ATOM 1623 O O . TRP A 1 205 ? 30.734 -7.273 -0.521 1 89.69 205 TRP A O 1
ATOM 1633 N N . THR A 1 206 ? 29.375 -5.906 -1.592 1 90.25 206 THR A N 1
ATOM 1634 C CA . THR A 1 206 ? 28.203 -6.617 -1.086 1 90.25 206 THR A CA 1
ATOM 1635 C C . THR A 1 206 ? 27 -6.395 -1.999 1 90.25 206 THR A C 1
ATOM 1637 O O . THR A 1 206 ? 26.812 -5.301 -2.533 1 90.25 206 THR A O 1
ATOM 1640 N N . PRO A 1 207 ? 26.203 -7.438 -2.127 1 88.88 207 PRO A N 1
ATOM 1641 C CA . PRO A 1 207 ? 24.969 -7.277 -2.912 1 88.88 207 PRO A CA 1
ATOM 1642 C C . PRO A 1 207 ? 23.812 -6.699 -2.094 1 88.88 207 PRO A C 1
ATOM 1644 O O . PRO A 1 207 ? 22.766 -6.355 -2.65 1 88.88 207 PRO A O 1
ATOM 1647 N N . LEU A 1 208 ? 23.969 -6.48 -0.842 1 89.31 208 LEU A N 1
ATOM 1648 C CA . LEU A 1 208 ? 22.891 -6.117 0.075 1 89.31 208 LEU A CA 1
ATOM 1649 C C . LEU A 1 208 ? 22.25 -4.789 -0.325 1 89.31 208 LEU A C 1
ATOM 1651 O O . LEU A 1 208 ? 21.062 -4.582 -0.13 1 89.31 208 LEU A O 1
ATOM 1655 N N . PHE A 1 209 ? 23.016 -3.971 -0.965 1 89.44 209 PHE A N 1
ATOM 1656 C CA . PHE A 1 209 ? 22.516 -2.631 -1.248 1 89.44 209 PHE A CA 1
ATOM 1657 C C . PHE A 1 209 ? 22.109 -2.504 -2.711 1 89.44 209 PHE A C 1
ATOM 1659 O O . PHE A 1 209 ? 21.828 -1.404 -3.188 1 89.44 209 PHE A O 1
ATOM 1666 N N . ASN A 1 210 ? 22.047 -3.717 -3.287 1 83.75 210 ASN A N 1
ATOM 1667 C CA . ASN A 1 210 ? 21.562 -3.711 -4.664 1 83.75 210 ASN A CA 1
ATOM 1668 C C . ASN A 1 210 ? 20.094 -3.33 -4.746 1 83.75 210 ASN A C 1
ATOM 1670 O O . ASN A 1 210 ? 19.25 -3.926 -4.066 1 83.75 210 ASN A O 1
ATOM 1674 N N . GLY A 1 211 ? 19.734 -2.229 -5.281 1 81.69 211 GLY A N 1
ATOM 1675 C CA . GLY A 1 211 ? 18.344 -1.802 -5.441 1 81.69 211 GLY A CA 1
ATOM 1676 C C . GLY A 1 211 ? 17.875 -0.904 -4.316 1 81.69 211 GLY A C 1
ATOM 1677 O O . GLY A 1 211 ? 16.688 -0.567 -4.242 1 81.69 211 GLY A O 1
ATOM 1678 N N . ALA A 1 212 ? 18.781 -0.604 -3.402 1 90.06 212 ALA A N 1
ATOM 1679 C CA . ALA A 1 212 ? 18.359 0.16 -2.234 1 90.06 212 ALA A CA 1
ATOM 1680 C C . ALA A 1 212 ? 18.75 1.63 -2.367 1 90.06 212 ALA A C 1
ATOM 1682 O O . ALA A 1 212 ? 18.734 2.373 -1.385 1 90.06 212 ALA A O 1
ATOM 1683 N N . ALA A 1 213 ? 19.125 2.061 -3.537 1 92.56 213 ALA A N 1
ATOM 1684 C CA . ALA A 1 213 ? 19.641 3.406 -3.766 1 92.56 213 ALA A CA 1
ATOM 1685 C C . ALA A 1 213 ? 18.625 4.465 -3.361 1 92.56 213 ALA A C 1
ATOM 1687 O O . ALA A 1 213 ? 18.984 5.488 -2.77 1 92.56 213 ALA A O 1
ATOM 1688 N N . LEU A 1 214 ? 17.406 4.238 -3.674 1 93.88 214 LEU A N 1
ATOM 1689 C CA . LEU A 1 214 ? 16.359 5.203 -3.357 1 93.88 214 LEU A CA 1
ATOM 1690 C C . LEU A 1 214 ? 16.234 5.395 -1.851 1 93.88 214 LEU A C 1
ATOM 1692 O O . LEU A 1 214 ? 16.109 6.527 -1.375 1 93.88 214 LEU A O 1
ATOM 1696 N N . ASN A 1 215 ? 16.344 4.348 -1.117 1 96 215 ASN A N 1
ATOM 1697 C CA . ASN A 1 215 ? 16.203 4.434 0.332 1 96 215 ASN A CA 1
ATOM 1698 C C . ASN A 1 215 ? 17.469 4.977 0.989 1 96 215 ASN A C 1
ATOM 1700 O O . ASN A 1 215 ? 17.391 5.645 2.021 1 96 215 ASN A O 1
ATOM 1704 N N . LEU A 1 216 ? 18.578 4.699 0.36 1 96.81 216 LEU A N 1
ATOM 1705 C CA . LEU A 1 216 ? 19.797 5.348 0.825 1 96.81 216 LEU A CA 1
ATOM 1706 C C . LEU A 1 216 ? 19.703 6.863 0.666 1 96.81 216 LEU A C 1
ATOM 1708 O O . LEU A 1 216 ? 20.156 7.613 1.537 1 96.81 216 LEU A O 1
ATOM 1712 N N . ALA A 1 217 ? 19.125 7.262 -0.404 1 97.75 217 ALA A N 1
ATOM 1713 C CA . ALA A 1 217 ? 18.891 8.688 -0.617 1 97.75 217 ALA A CA 1
ATOM 1714 C C . ALA A 1 217 ? 17.969 9.266 0.448 1 97.75 217 ALA A C 1
ATOM 1716 O O . ALA A 1 217 ? 18.188 10.367 0.946 1 97.75 217 ALA A O 1
ATOM 1717 N N . TRP A 1 218 ? 16.969 8.531 0.853 1 97.81 218 TRP A N 1
ATOM 1718 C CA . TRP A 1 218 ? 16.047 8.961 1.897 1 97.81 218 TRP A CA 1
ATOM 1719 C C . TRP A 1 218 ? 16.766 9.102 3.234 1 97.81 218 TRP A C 1
ATOM 1721 O O . TRP A 1 218 ? 16.594 10.109 3.934 1 97.81 218 TRP A O 1
ATOM 1731 N N . VAL A 1 219 ? 17.531 8.125 3.559 1 98.31 219 VAL A N 1
ATOM 1732 C CA . VAL A 1 219 ? 18.266 8.141 4.82 1 98.31 219 VAL A CA 1
ATOM 1733 C C . VAL A 1 219 ? 19.219 9.328 4.852 1 98.31 219 VAL A C 1
ATOM 1735 O O . VAL A 1 219 ? 19.266 10.07 5.84 1 98.31 219 VAL A O 1
ATOM 1738 N N . SER A 1 220 ? 19.922 9.547 3.764 1 98.12 220 SER A N 1
ATOM 1739 C CA . SER A 1 220 ? 20.875 10.656 3.705 1 98.12 220 SER A CA 1
ATOM 1740 C C . SER A 1 220 ? 20.172 12 3.826 1 98.12 220 SER A C 1
ATOM 1742 O O . SER A 1 220 ? 20.672 12.914 4.488 1 98.12 220 SER A O 1
ATOM 1744 N N . PHE A 1 221 ? 19.047 12.125 3.188 1 98.56 221 PHE A N 1
ATOM 1745 C CA . PHE A 1 221 ? 18.281 13.367 3.25 1 98.56 221 PHE A CA 1
ATOM 1746 C C . PHE A 1 221 ? 17.953 13.719 4.691 1 98.56 221 PHE A C 1
ATOM 1748 O O . PHE A 1 221 ? 18.234 14.828 5.145 1 98.56 221 PHE A O 1
ATOM 1755 N N . TYR A 1 222 ? 17.344 12.773 5.43 1 98.62 222 TYR A N 1
ATOM 1756 C CA . TYR A 1 222 ? 16.891 13.055 6.785 1 98.62 222 TYR A CA 1
ATOM 1757 C C . TYR A 1 222 ? 18.078 13.266 7.727 1 98.62 222 TYR A C 1
ATOM 1759 O O . TYR A 1 222 ? 18.016 14.109 8.625 1 98.62 222 TYR A O 1
ATOM 1767 N N . ALA A 1 223 ? 19.125 12.477 7.535 1 98.38 223 ALA A N 1
ATOM 1768 C CA . ALA A 1 223 ? 20.328 12.664 8.352 1 98.38 223 ALA A CA 1
ATOM 1769 C C . ALA A 1 223 ? 20.906 14.062 8.156 1 98.38 223 ALA A C 1
ATOM 1771 O O . ALA A 1 223 ? 21.25 14.742 9.133 1 98.38 223 ALA A O 1
ATOM 1772 N N . LEU A 1 224 ? 20.969 14.508 6.949 1 97.88 224 LEU A N 1
ATOM 1773 C CA . LEU A 1 224 ? 21.516 15.82 6.641 1 97.88 224 LEU A CA 1
ATOM 1774 C C . LEU A 1 224 ? 20.578 16.938 7.109 1 97.88 224 LEU A C 1
ATOM 1776 O O . LEU A 1 224 ? 21.047 17.969 7.586 1 97.88 224 LEU A O 1
ATOM 1780 N N . ALA A 1 225 ? 19.297 16.734 6.902 1 97.94 225 ALA A N 1
ATOM 1781 C CA . ALA A 1 225 ? 18.328 17.719 7.398 1 97.94 225 ALA A CA 1
ATOM 1782 C C . ALA A 1 225 ? 18.453 17.906 8.906 1 97.94 225 ALA A C 1
ATOM 1784 O O . ALA A 1 225 ? 18.5 19.031 9.391 1 97.94 225 ALA A O 1
ATOM 1785 N N . LEU A 1 226 ? 18.562 16.75 9.633 1 97.94 226 LEU A N 1
ATOM 1786 C CA . LEU A 1 226 ? 18.703 16.797 11.086 1 97.94 226 LEU A CA 1
ATOM 1787 C C . LEU A 1 226 ? 20.031 17.422 11.492 1 97.94 226 LEU A C 1
ATOM 1789 O O . LEU A 1 226 ? 20.094 18.172 12.461 1 97.94 226 LEU A O 1
ATOM 1793 N N . TRP A 1 227 ? 21.062 17.141 10.773 1 97 227 TRP A N 1
ATOM 1794 C CA . TRP A 1 227 ? 22.375 17.734 11.039 1 97 227 TRP A CA 1
ATOM 1795 C C . TRP A 1 227 ? 22.328 19.25 10.914 1 97 227 TRP A C 1
ATOM 1797 O O . TRP A 1 227 ? 22.891 19.969 11.75 1 97 227 TRP A O 1
ATOM 1807 N N . LEU A 1 228 ? 21.625 19.75 9.93 1 95 228 LEU A N 1
ATOM 1808 C CA . LEU A 1 228 ? 21.562 21.188 9.672 1 95 228 LEU A CA 1
ATOM 1809 C C . LEU A 1 228 ? 20.672 21.875 10.688 1 95 228 LEU A C 1
ATOM 1811 O O . LEU A 1 228 ? 20.859 23.062 10.977 1 95 228 LEU A O 1
ATOM 1815 N N . LEU A 1 229 ? 19.719 21.172 11.148 1 94.38 229 LEU A N 1
ATOM 1816 C CA . LEU A 1 229 ? 18.766 21.766 12.086 1 94.38 229 LEU A CA 1
ATOM 1817 C C . LEU A 1 229 ? 19.312 21.719 13.508 1 94.38 229 LEU A C 1
ATOM 1819 O O . LEU A 1 229 ? 18.781 22.359 14.406 1 94.38 229 LEU A O 1
ATOM 1823 N N . THR A 1 230 ? 20.266 20.875 13.836 1 87 230 THR A N 1
ATOM 1824 C CA . THR A 1 230 ? 20.875 20.812 15.156 1 87 230 THR A CA 1
ATOM 1825 C C . THR A 1 230 ? 22.094 21.734 15.242 1 87 230 THR A C 1
ATOM 1827 O O . THR A 1 230 ? 22.344 22.328 16.297 1 87 230 THR A O 1
ATOM 1830 N N . MET B 1 1 ? -17.359 27.141 0.361 1 88.56 1 MET B N 1
ATOM 1831 C CA . MET B 1 1 ? -16.969 25.859 0.963 1 88.56 1 MET B CA 1
ATOM 1832 C C . MET B 1 1 ? -15.75 26.031 1.859 1 88.56 1 MET B C 1
ATOM 1834 O O . MET B 1 1 ? -14.773 26.688 1.469 1 88.56 1 MET B O 1
ATOM 1838 N N . THR B 1 2 ? -15.844 25.531 3.078 1 94.25 2 THR B N 1
ATOM 1839 C CA . THR B 1 2 ? -14.742 25.625 4.031 1 94.25 2 THR B CA 1
ATOM 1840 C C . THR B 1 2 ? -13.703 24.547 3.758 1 94.25 2 THR B C 1
ATOM 1842 O O . THR B 1 2 ? -13.961 23.594 3.008 1 94.25 2 THR B O 1
ATOM 1845 N N . LEU B 1 3 ? -12.586 24.688 4.266 1 94.5 3 LEU B N 1
ATOM 1846 C CA . LEU B 1 3 ? -11.523 23.703 4.113 1 94.5 3 LEU B CA 1
ATOM 1847 C C . LEU B 1 3 ? -11.922 22.375 4.75 1 94.5 3 LEU B C 1
ATOM 1849 O O . LEU B 1 3 ? -11.523 21.312 4.27 1 94.5 3 LEU B O 1
ATOM 1853 N N . VAL B 1 4 ? -12.711 22.484 5.758 1 97.06 4 VAL B N 1
ATOM 1854 C CA . VAL B 1 4 ? -13.227 21.281 6.41 1 97.06 4 VAL B CA 1
ATOM 1855 C C . VAL B 1 4 ? -14.141 20.516 5.453 1 97.06 4 VAL B C 1
ATOM 1857 O O . VAL B 1 4 ? -14.008 19.297 5.293 1 97.06 4 VAL B O 1
ATOM 1860 N N . GLN B 1 5 ? -14.992 21.219 4.797 1 97.69 5 GLN B N 1
ATOM 1861 C CA . GLN B 1 5 ? -15.891 20.594 3.832 1 97.69 5 GLN B CA 1
ATOM 1862 C C . GLN B 1 5 ? -15.109 19.984 2.666 1 97.69 5 GLN B C 1
ATOM 1864 O O . GLN B 1 5 ? -15.398 18.875 2.227 1 97.69 5 GLN B O 1
ATOM 1869 N N . VAL B 1 6 ? -14.117 20.719 2.203 1 97.44 6 VAL B N 1
ATOM 1870 C CA . VAL B 1 6 ? -13.281 20.234 1.114 1 97.44 6 VAL B CA 1
ATOM 1871 C C . VAL B 1 6 ? -12.578 18.938 1.541 1 97.44 6 VAL B C 1
ATOM 1873 O O . VAL B 1 6 ? -12.477 18 0.756 1 97.44 6 VAL B O 1
ATOM 1876 N N . SER B 1 7 ? -12.148 18.953 2.748 1 97.94 7 SER B N 1
ATOM 1877 C CA . SER B 1 7 ? -11.5 17.766 3.311 1 97.94 7 SER B CA 1
ATOM 1878 C C . SER B 1 7 ? -12.453 16.562 3.32 1 97.94 7 SER B C 1
ATOM 1880 O O . SER B 1 7 ? -12.07 15.469 2.922 1 97.94 7 SER B O 1
ATOM 1882 N N . PHE B 1 8 ? -13.672 16.75 3.707 1 98.44 8 PHE B N 1
ATOM 1883 C CA . PHE B 1 8 ? -14.633 15.656 3.775 1 98.44 8 PHE B CA 1
ATOM 1884 C C . PHE B 1 8 ? -15.094 15.258 2.381 1 98.44 8 PHE B C 1
ATOM 1886 O O . PHE B 1 8 ? -15.391 14.086 2.135 1 98.44 8 PHE B O 1
ATOM 1893 N N . PHE B 1 9 ? -15.109 16.203 1.439 1 98.56 9 PHE B N 1
ATOM 1894 C CA . PHE B 1 9 ? -15.367 15.836 0.053 1 98.56 9 PHE B CA 1
ATOM 1895 C C . PHE B 1 9 ? -14.25 14.953 -0.489 1 98.56 9 PHE B C 1
ATOM 1897 O O . PHE B 1 9 ? -14.508 14 -1.231 1 98.56 9 PHE B O 1
ATOM 1904 N N . ALA B 1 10 ? -13.016 15.266 -0.125 1 98.56 10 ALA B N 1
ATOM 1905 C CA . ALA B 1 10 ? -11.906 14.406 -0.503 1 98.56 10 ALA B CA 1
ATOM 1906 C C . ALA B 1 10 ? -12.086 12.992 0.051 1 98.56 10 ALA B C 1
ATOM 1908 O O . ALA B 1 10 ? -11.922 12.008 -0.672 1 98.56 10 ALA B O 1
ATOM 1909 N N . GLY B 1 11 ? -12.492 12.953 1.267 1 98.56 11 GLY B N 1
ATOM 1910 C CA . GLY B 1 11 ? -12.773 11.664 1.871 1 98.56 11 GLY B CA 1
ATOM 1911 C C . GLY B 1 11 ? -13.875 10.898 1.159 1 98.56 11 GLY B C 1
ATOM 1912 O O . GLY B 1 11 ? -13.742 9.695 0.926 1 98.56 11 GLY B O 1
ATOM 1913 N N . LEU B 1 12 ? -14.914 11.609 0.813 1 98.75 12 LEU B N 1
ATOM 1914 C CA . LEU B 1 12 ? -16.047 10.977 0.136 1 98.75 12 LEU B CA 1
ATOM 1915 C C . LEU B 1 12 ? -15.617 10.43 -1.224 1 98.75 12 LEU B C 1
ATOM 1917 O O . LEU B 1 12 ? -15.961 9.305 -1.579 1 98.75 12 LEU B O 1
ATOM 1921 N N . PHE B 1 13 ? -14.875 11.195 -1.916 1 98.75 13 PHE B N 1
ATOM 1922 C CA . PHE B 1 13 ? -14.398 10.742 -3.219 1 98.75 13 PHE B CA 1
ATOM 1923 C C . PHE B 1 13 ? -13.484 9.531 -3.072 1 98.75 13 PHE B C 1
ATOM 1925 O O . PHE B 1 13 ? -13.586 8.578 -3.846 1 98.75 13 PHE B O 1
ATOM 1932 N N . GLY B 1 14 ? -12.594 9.602 -2.098 1 98.69 14 GLY B N 1
ATOM 1933 C CA . GLY B 1 14 ? -11.766 8.438 -1.823 1 98.69 14 GLY B CA 1
ATOM 1934 C C . GLY B 1 14 ? -12.555 7.211 -1.425 1 98.69 14 GLY B C 1
ATOM 1935 O O . GLY B 1 14 ? -12.305 6.113 -1.926 1 98.69 14 GLY B O 1
ATOM 1936 N N . ALA B 1 15 ? -13.531 7.422 -0.599 1 98.62 15 ALA B N 1
ATOM 1937 C CA . ALA B 1 15 ? -14.375 6.32 -0.148 1 98.62 15 ALA B CA 1
ATOM 1938 C C . ALA B 1 15 ? -15.133 5.699 -1.315 1 98.62 15 ALA B C 1
ATOM 1940 O O . ALA B 1 15 ? -15.281 4.477 -1.391 1 98.62 15 ALA B O 1
ATOM 194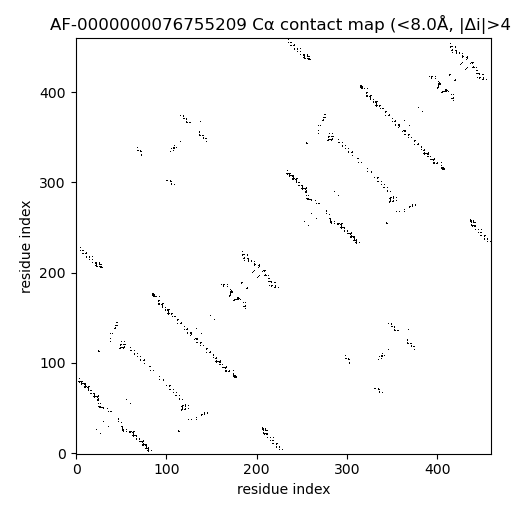1 N N . LEU B 1 16 ? -15.617 6.496 -2.182 1 98.69 16 LEU B N 1
ATOM 1942 C CA . LEU B 1 16 ? -16.328 6 -3.354 1 98.69 16 LEU B CA 1
ATOM 1943 C C . LEU B 1 16 ? -15.391 5.211 -4.266 1 98.69 16 LEU B C 1
ATOM 1945 O O . LEU B 1 16 ? -15.766 4.156 -4.777 1 98.69 16 LEU B O 1
ATOM 1949 N N . ALA B 1 17 ? -14.219 5.719 -4.465 1 98.75 17 ALA B N 1
ATOM 1950 C CA . ALA B 1 17 ? -13.234 4.988 -5.262 1 98.75 17 ALA B CA 1
ATOM 1951 C C . ALA B 1 17 ? -12.922 3.633 -4.641 1 98.75 17 ALA B C 1
ATOM 1953 O O . ALA B 1 17 ? -12.836 2.623 -5.344 1 98.75 17 ALA B O 1
ATOM 1954 N N . TRP B 1 18 ? -12.805 3.617 -3.326 1 98.44 18 TRP B N 1
ATOM 1955 C CA . TRP B 1 18 ? -12.508 2.369 -2.631 1 98.44 18 TRP B CA 1
ATOM 1956 C C . TRP B 1 18 ? -13.695 1.412 -2.697 1 98.44 18 TRP B C 1
ATOM 1958 O O . TRP B 1 18 ? -13.516 0.196 -2.799 1 98.44 18 TRP B O 1
ATOM 1968 N N . LEU B 1 19 ? -14.875 1.953 -2.639 1 98.19 19 LEU B N 1
ATOM 1969 C CA . LEU B 1 19 ? -16.062 1.12 -2.766 1 98.19 19 LEU B CA 1
ATOM 1970 C C . LEU B 1 19 ? -16.125 0.468 -4.145 1 98.19 19 LEU B C 1
ATOM 1972 O O . LEU B 1 19 ? -16.312 -0.746 -4.25 1 98.19 19 LEU B O 1
ATOM 1976 N N . VAL B 1 20 ? -15.953 1.271 -5.148 1 98.31 20 VAL B N 1
ATOM 1977 C CA . VAL B 1 20 ? -15.953 0.719 -6.5 1 98.31 20 VAL B CA 1
ATOM 1978 C C . VAL B 1 20 ? -14.805 -0.271 -6.652 1 98.31 20 VAL B C 1
ATOM 1980 O O . VAL B 1 20 ? -14.961 -1.323 -7.277 1 98.31 20 VAL B O 1
ATOM 1983 N N . GLY B 1 21 ? -13.672 0.074 -6.078 1 98.06 21 GLY B N 1
ATOM 1984 C CA . GLY B 1 21 ? -12.555 -0.856 -6.09 1 98.06 21 GLY B CA 1
ATOM 1985 C C . GLY B 1 21 ? -12.898 -2.207 -5.488 1 98.06 21 GLY B C 1
ATOM 1986 O O . GLY B 1 21 ? -12.578 -3.248 -6.066 1 98.06 21 GLY B O 1
ATOM 1987 N N . ASP B 1 22 ? -13.547 -2.191 -4.402 1 96.88 22 ASP B N 1
ATOM 1988 C CA . ASP B 1 22 ? -13.945 -3.432 -3.746 1 96.88 22 ASP B CA 1
ATOM 1989 C C . ASP B 1 22 ? -14.961 -4.199 -4.594 1 96.88 22 ASP B C 1
ATOM 1991 O O . ASP B 1 22 ? -14.883 -5.426 -4.703 1 96.88 22 ASP B O 1
ATOM 1995 N N . ILE B 1 23 ? -15.875 -3.518 -5.117 1 95.94 23 ILE B N 1
ATOM 1996 C CA . ILE B 1 23 ? -16.875 -4.152 -5.973 1 95.94 23 ILE B CA 1
ATOM 1997 C C . ILE B 1 23 ? -16.172 -4.863 -7.133 1 95.94 23 ILE B C 1
ATOM 1999 O O . ILE B 1 23 ? -16.5 -6.008 -7.449 1 95.94 23 ILE B O 1
ATOM 2003 N N . LEU B 1 24 ? -15.234 -4.219 -7.699 1 97 24 LEU B N 1
ATOM 2004 C CA . LEU B 1 24 ? -14.531 -4.777 -8.852 1 97 24 LEU B CA 1
ATOM 2005 C C . LEU B 1 24 ? -13.633 -5.934 -8.43 1 97 24 LEU B C 1
ATOM 2007 O O . LEU B 1 24 ? -13.445 -6.887 -9.188 1 97 24 LEU B O 1
ATOM 2011 N N . LEU B 1 25 ? -13.18 -5.926 -7.238 1 95.88 25 LEU B N 1
ATOM 2012 C CA . LEU B 1 25 ? -12.188 -6.902 -6.809 1 95.88 25 LEU B CA 1
ATOM 2013 C C . LEU B 1 25 ? -12.852 -8.102 -6.145 1 95.88 25 LEU B C 1
ATOM 2015 O O . LEU B 1 25 ? -12.438 -9.242 -6.355 1 95.88 25 LEU B O 1
ATOM 2019 N N . VAL B 1 26 ? -13.922 -7.824 -5.355 1 93.25 26 VAL B N 1
ATOM 2020 C CA . VAL B 1 26 ? -14.438 -8.922 -4.535 1 93.25 26 VAL B CA 1
ATOM 2021 C C . VAL B 1 26 ? -15.953 -8.992 -4.664 1 93.25 26 VAL B C 1
ATOM 2023 O O . VAL B 1 26 ? -16.609 -9.742 -3.93 1 93.25 26 VAL B O 1
ATOM 2026 N N . GLY B 1 27 ? -16.5 -8.219 -5.52 1 92.75 27 GLY B N 1
ATOM 2027 C CA . GLY B 1 27 ? -17.953 -8.242 -5.715 1 92.75 27 GLY B CA 1
ATOM 2028 C C . GLY B 1 27 ? -18.406 -9.383 -6.59 1 92.75 27 GLY B C 1
ATOM 2029 O O . GLY B 1 27 ? -18.984 -9.164 -7.664 1 92.75 27 GLY B O 1
ATOM 2030 N N . PHE B 1 28 ? -18.281 -10.594 -6.082 1 93.19 28 PHE B N 1
ATOM 2031 C CA . PHE B 1 28 ? -18.641 -11.773 -6.848 1 93.19 28 PHE B CA 1
ATOM 2032 C C . PHE B 1 28 ? -19.594 -12.672 -6.051 1 93.19 28 PHE B C 1
ATOM 2034 O O . PHE B 1 28 ? -19.734 -12.492 -4.84 1 93.19 28 PHE B O 1
ATOM 2041 N N . ALA B 1 29 ? -20.172 -13.594 -6.84 1 89.44 29 ALA B N 1
ATOM 2042 C CA . ALA B 1 29 ? -21.031 -14.586 -6.195 1 89.44 29 ALA B CA 1
ATOM 2043 C C . ALA B 1 29 ? -20.203 -15.531 -5.316 1 89.44 29 ALA B C 1
ATOM 2045 O O . ALA B 1 29 ? -19.062 -15.844 -5.629 1 89.44 29 ALA B O 1
ATOM 2046 N N . PRO B 1 30 ? -20.812 -15.961 -4.227 1 87.56 30 PRO B N 1
ATOM 2047 C CA . PRO B 1 30 ? -20.094 -16.875 -3.338 1 87.56 30 PRO B CA 1
ATOM 2048 C C . PRO B 1 30 ? -19.688 -18.172 -4.035 1 87.56 30 PRO B C 1
ATOM 2050 O O . PRO B 1 30 ? -20.359 -18.625 -4.965 1 87.56 30 PRO B O 1
ATOM 2053 N N . VAL B 1 31 ? -18.609 -18.688 -3.559 1 92.19 31 VAL B N 1
ATOM 2054 C CA . VAL B 1 31 ? -18.109 -19.953 -4.07 1 92.19 31 VAL B CA 1
ATOM 2055 C C . VAL B 1 31 ? -19.062 -21.094 -3.676 1 92.19 31 VAL B C 1
ATOM 2057 O O . VAL B 1 31 ? -19.531 -21.141 -2.541 1 92.19 31 VAL B O 1
ATOM 2060 N N . THR B 1 32 ? -19.344 -22.016 -4.609 1 93.06 32 THR B N 1
ATOM 2061 C CA . THR B 1 32 ? -20.266 -23.125 -4.355 1 93.06 32 THR B CA 1
ATOM 2062 C C . THR B 1 32 ? -19.531 -24.297 -3.693 1 93.06 32 THR B C 1
ATOM 2064 O O . THR B 1 32 ? -18.312 -24.391 -3.77 1 93.06 32 THR B O 1
ATOM 2067 N N . GLU B 1 33 ? -20.297 -25.156 -3.066 1 94.62 33 GLU B N 1
ATOM 2068 C CA . GLU B 1 33 ? -19.734 -26.359 -2.475 1 94.62 33 GLU B CA 1
ATOM 2069 C C . GLU B 1 33 ? -19.156 -27.281 -3.545 1 94.62 33 GLU B C 1
ATOM 2071 O O . GLU B 1 33 ? -18.172 -27.984 -3.307 1 94.62 33 GLU B O 1
ATOM 2076 N N . GLU B 1 34 ? -19.734 -27.281 -4.648 1 94 34 GLU B N 1
ATOM 2077 C CA . GLU B 1 34 ? -19.234 -28.078 -5.773 1 94 34 GLU B CA 1
ATOM 2078 C C . GLU B 1 34 ? -17.844 -27.609 -6.207 1 94 34 GLU B C 1
ATOM 2080 O O . GLU B 1 34 ? -16.969 -28.422 -6.469 1 94 34 GLU B O 1
ATOM 2085 N N . ASP B 1 35 ? -17.672 -26.297 -6.262 1 92.69 35 ASP B N 1
ATOM 2086 C CA . ASP B 1 35 ? -16.375 -25.734 -6.605 1 92.69 35 ASP B CA 1
ATOM 2087 C C . ASP B 1 35 ? -15.32 -26.109 -5.566 1 92.69 35 ASP B C 1
ATOM 2089 O O . ASP B 1 35 ? -14.188 -26.453 -5.914 1 92.69 35 ASP B O 1
ATOM 2093 N N . LEU B 1 36 ? -15.648 -26.031 -4.309 1 94.44 36 LEU B N 1
ATOM 2094 C CA . LEU B 1 36 ? -14.727 -26.375 -3.232 1 94.44 36 LEU B CA 1
ATOM 2095 C C . LEU B 1 36 ? -14.312 -27.844 -3.318 1 94.44 36 LEU B C 1
ATOM 2097 O O . LEU B 1 36 ? -13.133 -28.172 -3.146 1 94.44 36 LEU B O 1
ATOM 2101 N N . ALA B 1 37 ? -15.234 -28.688 -3.65 1 93.62 37 ALA B N 1
ATOM 2102 C CA . ALA B 1 37 ? -14.945 -30.125 -3.766 1 93.62 37 ALA B CA 1
ATOM 2103 C C . ALA B 1 37 ? -14.039 -30.406 -4.965 1 93.62 37 ALA B C 1
ATOM 2105 O O . ALA B 1 37 ? -13.133 -31.234 -4.883 1 93.62 37 ALA B O 1
ATOM 2106 N N . ARG B 1 38 ? -14.234 -29.703 -5.977 1 92.56 38 ARG B N 1
ATOM 2107 C CA . ARG B 1 38 ? -13.5 -29.922 -7.223 1 92.56 38 ARG B CA 1
ATOM 2108 C C . ARG B 1 38 ? -12.031 -29.578 -7.062 1 92.56 38 ARG B C 1
ATOM 2110 O O . ARG B 1 38 ? -11.156 -30.297 -7.547 1 92.56 38 ARG B O 1
ATOM 2117 N N . TYR B 1 39 ? -11.805 -28.453 -6.344 1 93.69 39 TYR B N 1
ATOM 2118 C CA . TYR B 1 39 ? -10.445 -27.922 -6.324 1 93.69 39 TYR B CA 1
ATOM 2119 C C . TYR B 1 39 ? -9.781 -28.188 -4.98 1 93.69 39 TYR B C 1
ATOM 2121 O O . TYR B 1 39 ? -8.727 -27.609 -4.68 1 93.69 39 TYR B O 1
ATOM 2129 N N . GLN B 1 40 ? -10.367 -28.969 -4.215 1 89.31 40 GLN B N 1
ATOM 2130 C CA . GLN B 1 40 ? -9.844 -29.25 -2.881 1 89.31 40 GLN B CA 1
ATOM 2131 C C . GLN B 1 40 ? -8.453 -29.859 -2.955 1 89.31 40 GLN B C 1
ATOM 2133 O O . GLN B 1 40 ? -8.188 -30.703 -3.814 1 89.31 40 GLN B O 1
ATOM 2138 N N . ALA B 1 41 ? -7.609 -29.328 -2.223 1 84.62 41 ALA B N 1
ATOM 2139 C CA . ALA B 1 41 ? -6.242 -29.844 -2.131 1 84.62 41 ALA B CA 1
ATOM 2140 C C . ALA B 1 41 ? -5.688 -29.672 -0.718 1 84.62 41 ALA B C 1
ATOM 2142 O O . ALA B 1 41 ? -5.918 -28.641 -0.072 1 84.62 41 ALA B O 1
ATOM 2143 N N . GLY B 1 42 ? -5 -30.734 -0.269 1 84.31 42 GLY B N 1
ATOM 2144 C CA . GLY B 1 42 ? -4.316 -30.641 1.011 1 84.31 42 GLY B CA 1
ATOM 2145 C C . GLY B 1 42 ? -3.277 -29.531 1.049 1 84.31 42 GLY B C 1
ATOM 2146 O O . GLY B 1 42 ? -2.582 -29.297 0.059 1 84.31 42 GLY B O 1
ATOM 2147 N N . GLY B 1 43 ? -3.293 -28.781 2.135 1 91.19 43 GLY B N 1
ATOM 2148 C CA . GLY B 1 43 ? -2.238 -27.797 2.334 1 91.19 43 GLY B CA 1
ATOM 2149 C C . GLY B 1 43 ? -2.66 -26.391 1.965 1 91.19 43 GLY B C 1
ATOM 2150 O O . GLY B 1 43 ? -1.979 -25.422 2.314 1 91.19 43 GLY B O 1
ATOM 2151 N N . LEU B 1 44 ? -3.705 -26.266 1.202 1 93.75 44 LEU B N 1
ATOM 2152 C CA . LEU B 1 44 ? -4.164 -24.922 0.845 1 93.75 44 LEU B CA 1
ATOM 2153 C C . LEU B 1 44 ? -4.961 -24.297 1.988 1 93.75 44 LEU B C 1
ATOM 2155 O O . LEU B 1 44 ? -5.977 -24.844 2.414 1 93.75 44 LEU B O 1
ATOM 2159 N N . THR B 1 45 ? -4.559 -23.172 2.537 1 91.75 45 THR B N 1
ATOM 2160 C CA . THR B 1 45 ? -5.062 -22.578 3.768 1 91.75 45 THR B CA 1
ATOM 2161 C C . THR B 1 45 ? -6.438 -21.953 3.545 1 91.75 45 THR B C 1
ATOM 2163 O O . THR B 1 45 ? -7.285 -21.969 4.438 1 91.75 45 THR B O 1
ATOM 2166 N N . ASN B 1 46 ? -6.781 -21.375 2.432 1 93.94 46 ASN B N 1
ATOM 2167 C CA . ASN B 1 46 ? -8.047 -20.688 2.188 1 93.94 46 ASN B CA 1
ATOM 2168 C C . ASN B 1 46 ? -8.5 -20.844 0.74 1 93.94 46 ASN B C 1
ATOM 2170 O O . ASN B 1 46 ? -8.453 -19.891 -0.037 1 93.94 46 ASN B O 1
ATOM 2174 N N . LEU B 1 47 ? -9 -22 0.506 1 95.06 47 LEU B N 1
ATOM 2175 C CA . LEU B 1 47 ? -9.438 -22.328 -0.844 1 95.06 47 LEU B CA 1
ATOM 2176 C C . LEU B 1 47 ? -10.602 -21.453 -1.271 1 95.06 47 LEU B C 1
ATOM 2178 O O . LEU B 1 47 ? -10.664 -21.016 -2.422 1 95.06 47 LEU B O 1
ATOM 2182 N N . ARG B 1 48 ? -11.516 -21.188 -0.394 1 94.44 48 ARG B N 1
ATOM 2183 C CA . ARG B 1 48 ? -12.68 -20.375 -0.711 1 94.44 48 ARG B CA 1
ATOM 2184 C C . ARG B 1 48 ? -12.266 -19 -1.236 1 94.44 48 ARG B C 1
ATOM 2186 O O . ARG B 1 48 ? -12.789 -18.531 -2.246 1 94.44 48 ARG B O 1
ATOM 2193 N N . LEU B 1 49 ? -11.328 -18.422 -0.58 1 93.75 49 LEU B N 1
ATOM 2194 C CA . LEU B 1 49 ? -10.852 -17.109 -1.006 1 93.75 49 LEU B CA 1
ATOM 2195 C C . LEU B 1 49 ? -10.125 -17.203 -2.342 1 93.75 49 LEU B C 1
ATOM 2197 O O . LEU B 1 49 ? -10.266 -16.312 -3.195 1 93.75 49 LEU B O 1
ATOM 2201 N N . ALA B 1 50 ? -9.375 -18.172 -2.482 1 94.12 50 ALA B N 1
ATOM 2202 C CA . ALA B 1 50 ? -8.641 -18.375 -3.727 1 94.12 50 ALA B CA 1
ATOM 2203 C C . ALA B 1 50 ? -9.586 -18.5 -4.914 1 94.12 50 ALA B C 1
ATOM 2205 O O . ALA B 1 50 ? -9.266 -18.062 -6.023 1 94.12 50 ALA B O 1
ATOM 2206 N N . LEU B 1 51 ? -10.758 -19.094 -4.688 1 95.19 51 LEU B N 1
ATOM 2207 C CA . LEU B 1 51 ? -11.703 -19.344 -5.762 1 95.19 51 LEU B CA 1
ATOM 2208 C C . LEU B 1 51 ? -12.656 -18.172 -5.941 1 95.19 51 LEU B C 1
ATOM 2210 O O . LEU B 1 51 ? -13.336 -18.062 -6.965 1 95.19 51 LEU B O 1
ATOM 2214 N N . TYR B 1 52 ? -12.648 -17.328 -4.965 1 92.69 52 TYR B N 1
ATOM 2215 C CA . TYR B 1 52 ? -13.688 -16.312 -4.867 1 92.69 52 TYR B CA 1
ATOM 2216 C C . TYR B 1 52 ? -13.609 -15.336 -6.039 1 92.69 52 TYR B C 1
ATOM 2218 O O . TYR B 1 52 ? -14.633 -14.969 -6.613 1 92.69 52 TYR B O 1
ATOM 2226 N N . MET B 1 53 ? -12.43 -14.992 -6.457 1 92.69 53 MET B N 1
ATOM 2227 C CA . MET B 1 53 ? -12.266 -13.945 -7.465 1 92.69 53 MET B CA 1
ATOM 2228 C C . MET B 1 53 ? -11.867 -14.547 -8.812 1 92.69 53 MET B C 1
ATOM 2230 O O . MET B 1 53 ? -11.531 -13.82 -9.742 1 92.69 53 MET B O 1
ATOM 2234 N N . ARG B 1 54 ? -11.953 -15.781 -8.953 1 90.06 54 ARG B N 1
ATOM 2235 C CA . ARG B 1 54 ? -11.398 -16.484 -10.109 1 90.06 54 ARG B CA 1
ATOM 2236 C C . ARG B 1 54 ? -12.164 -16.125 -11.383 1 90.06 54 ARG B C 1
ATOM 2238 O O . ARG B 1 54 ? -11.609 -16.172 -12.477 1 90.06 54 ARG B O 1
ATOM 2245 N N . SER B 1 55 ? -13.422 -15.797 -11.281 1 89.94 55 SER B N 1
ATOM 2246 C CA . SER B 1 55 ? -14.242 -15.523 -12.453 1 89.94 55 SER B CA 1
ATOM 2247 C C . SER B 1 55 ? -14.047 -14.094 -12.953 1 89.94 55 SER B C 1
ATOM 2249 O O . SER B 1 55 ? -14.523 -13.734 -14.031 1 89.94 55 SER B O 1
ATOM 2251 N N . GLY B 1 56 ? -13.383 -13.305 -12.258 1 93.38 56 GLY B N 1
ATOM 2252 C CA . GLY B 1 56 ? -13.211 -11.906 -12.633 1 93.38 56 GLY B CA 1
ATOM 2253 C C . GLY B 1 56 ? -12.32 -11.719 -13.844 1 93.38 56 GLY B C 1
ATOM 2254 O O . GLY B 1 56 ? -11.25 -12.32 -13.93 1 93.38 56 GLY B O 1
ATOM 2255 N N . ALA B 1 57 ? -12.789 -10.898 -14.711 1 96.44 57 ALA B N 1
ATOM 2256 C CA . ALA B 1 57 ? -11.938 -10.508 -15.828 1 96.44 57 ALA B CA 1
ATOM 2257 C C . ALA B 1 57 ? -10.703 -9.758 -15.336 1 96.44 57 ALA B C 1
ATOM 2259 O O . ALA B 1 57 ? -10.766 -9.016 -14.352 1 96.44 57 ALA B O 1
ATOM 2260 N N . ASP B 1 58 ? -9.625 -9.914 -16.031 1 95.5 58 ASP B N 1
ATOM 2261 C CA . ASP B 1 58 ? -8.359 -9.32 -15.609 1 95.5 58 ASP B CA 1
ATOM 2262 C C . ASP B 1 58 ? -8.469 -7.801 -15.508 1 95.5 58 ASP B C 1
ATOM 2264 O O . ASP B 1 58 ? -8.008 -7.199 -14.539 1 95.5 58 ASP B O 1
ATOM 2268 N N . ARG B 1 59 ? -9.07 -7.234 -16.531 1 96.69 59 ARG B N 1
ATOM 2269 C CA . ARG B 1 59 ? -9.219 -5.781 -16.547 1 96.69 59 ARG B CA 1
ATOM 2270 C C . ARG B 1 59 ? -10.031 -5.293 -15.359 1 96.69 59 ARG B C 1
ATOM 2272 O O . ARG B 1 59 ? -9.68 -4.289 -14.727 1 96.69 59 ARG B O 1
ATOM 2279 N N . ARG B 1 60 ? -11.109 -5.977 -15.047 1 97.56 60 ARG B N 1
ATOM 2280 C CA . ARG B 1 60 ? -11.953 -5.629 -13.906 1 97.56 60 ARG B CA 1
ATOM 2281 C C . ARG B 1 60 ? -11.172 -5.695 -12.602 1 97.56 60 ARG B C 1
ATOM 2283 O O . ARG B 1 60 ? -11.188 -4.75 -11.812 1 97.56 60 ARG B O 1
ATOM 2290 N N . LEU B 1 61 ? -10.414 -6.738 -12.383 1 97.88 61 LEU B N 1
ATOM 2291 C CA . LEU B 1 61 ? -9.648 -6.934 -11.164 1 97.88 61 LEU B CA 1
ATOM 2292 C C . LEU B 1 61 ? -8.555 -5.875 -11.031 1 97.88 61 LEU B C 1
ATOM 2294 O O . LEU B 1 61 ? -8.344 -5.328 -9.945 1 97.88 61 LEU B O 1
ATOM 2298 N N . ARG B 1 62 ? -7.934 -5.52 -12.133 1 97.69 62 ARG B N 1
ATOM 2299 C CA . ARG B 1 62 ? -6.887 -4.504 -12.102 1 97.69 62 ARG B CA 1
ATOM 2300 C C . ARG B 1 62 ? -7.453 -3.148 -11.688 1 97.69 62 ARG B C 1
ATOM 2302 O O . ARG B 1 62 ? -6.863 -2.455 -10.859 1 97.69 62 ARG B O 1
ATOM 2309 N N . TRP B 1 63 ? -8.531 -2.816 -12.25 1 98.06 63 TRP B N 1
ATOM 2310 C CA . TRP B 1 63 ? -9.133 -1.533 -11.906 1 98.06 63 TRP B CA 1
ATOM 2311 C C . TRP B 1 63 ? -9.609 -1.521 -10.461 1 98.06 63 TRP B C 1
ATOM 2313 O O . 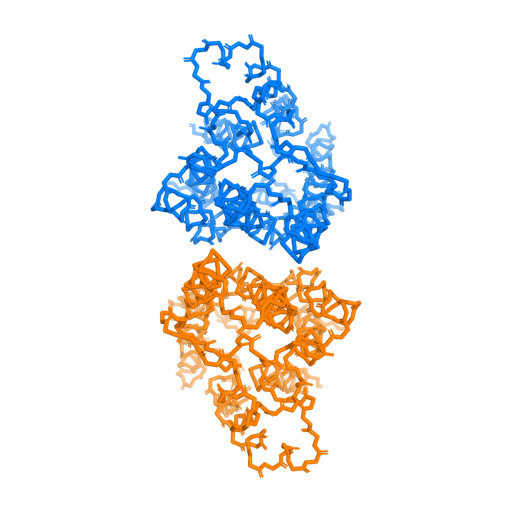TRP B 1 63 ? -9.664 -0.464 -9.828 1 98.06 63 TRP B O 1
ATOM 2323 N N . GLY B 1 64 ? -9.945 -2.688 -9.945 1 97.81 64 GLY B N 1
ATOM 2324 C CA . GLY B 1 64 ? -10.258 -2.781 -8.531 1 97.81 64 GLY B CA 1
ATOM 2325 C C . GLY B 1 64 ? -9.109 -2.354 -7.641 1 97.81 64 GLY B C 1
ATOM 2326 O O . GLY B 1 64 ? -9.32 -1.736 -6.594 1 97.81 64 GLY B O 1
ATOM 2327 N N . VAL B 1 65 ? -7.914 -2.629 -8.055 1 98.25 65 VAL B N 1
ATOM 2328 C CA . VAL B 1 65 ? -6.727 -2.264 -7.285 1 98.25 65 VAL B CA 1
ATOM 2329 C C . VAL B 1 65 ? -6.383 -0.796 -7.535 1 98.25 65 VAL B C 1
ATOM 2331 O O . VAL B 1 65 ? -6.078 -0.057 -6.594 1 98.25 65 VAL B O 1
ATOM 2334 N N . TRP B 1 66 ? -6.48 -0.343 -8.82 1 98.69 66 TRP B N 1
ATOM 2335 C CA . TRP B 1 66 ? -6.023 0.988 -9.203 1 98.69 66 TRP B CA 1
ATOM 2336 C C . TRP B 1 66 ? -6.852 2.07 -8.523 1 98.69 66 TRP B C 1
ATOM 2338 O O . TRP B 1 66 ? -6.305 3.047 -8 1 98.69 66 TRP B O 1
ATOM 2348 N N . LEU B 1 67 ? -8.109 1.888 -8.445 1 98.56 67 LEU B N 1
ATOM 2349 C CA . LEU B 1 67 ? -8.977 2.916 -7.883 1 98.56 67 LEU B CA 1
ATOM 2350 C C . LEU B 1 67 ? -8.664 3.148 -6.41 1 98.56 67 LEU B C 1
ATOM 2352 O O . LEU B 1 67 ? -8.578 4.293 -5.961 1 98.56 67 LEU B O 1
ATOM 2356 N N . ALA B 1 68 ? -8.453 2.084 -5.707 1 98.19 68 ALA B N 1
ATOM 2357 C CA . ALA B 1 68 ? -8.109 2.211 -4.293 1 98.19 68 ALA B CA 1
ATOM 2358 C C . ALA B 1 68 ? -6.691 2.74 -4.113 1 98.19 68 ALA B C 1
ATOM 2360 O O . ALA B 1 68 ? -6.469 3.689 -3.359 1 98.19 68 ALA B O 1
ATOM 2361 N N . GLN B 1 69 ? -5.754 2.178 -4.871 1 98.56 69 GLN B N 1
ATOM 2362 C CA . GLN B 1 69 ? -4.34 2.52 -4.785 1 98.56 69 GLN B CA 1
ATOM 2363 C C . GLN B 1 69 ? -4.117 4.004 -5.062 1 98.56 69 GLN B C 1
ATOM 2365 O O . GLN B 1 69 ? -3.449 4.691 -4.285 1 98.56 69 GLN B O 1
ATOM 2370 N N . PHE B 1 70 ? -4.746 4.543 -6.031 1 98.69 70 PHE B N 1
ATOM 2371 C CA . PHE B 1 70 ? -4.395 5.875 -6.5 1 98.69 70 PHE B CA 1
ATOM 2372 C C . PHE B 1 70 ? -5.281 6.93 -5.852 1 98.69 70 PHE B C 1
ATOM 2374 O O . PHE B 1 70 ? -5.102 8.125 -6.078 1 98.69 70 PHE B O 1
ATOM 2381 N N . SER B 1 71 ? -6.188 6.492 -4.949 1 98.75 71 SER B N 1
ATOM 2382 C CA . SER B 1 71 ? -7.047 7.469 -4.285 1 98.75 71 SER B CA 1
ATOM 2383 C C . SER B 1 71 ? -6.77 7.516 -2.787 1 98.75 71 SER B C 1
ATOM 2385 O O . SER B 1 71 ? -7.375 8.312 -2.064 1 98.75 71 SER B O 1
ATOM 2387 N N . ILE B 1 72 ? -5.824 6.75 -2.277 1 98.69 72 ILE B N 1
ATOM 2388 C CA . ILE B 1 72 ? -5.629 6.586 -0.84 1 98.69 72 ILE B CA 1
ATOM 2389 C C . ILE B 1 72 ? -5.254 7.926 -0.214 1 98.69 72 ILE B C 1
ATOM 2391 O O . ILE B 1 72 ? -5.551 8.18 0.957 1 98.69 72 ILE B O 1
ATOM 2395 N N . TRP B 1 73 ? -4.668 8.828 -0.979 1 98.5 73 TRP B N 1
ATOM 2396 C CA . TRP B 1 73 ? -4.254 10.117 -0.446 1 98.5 73 TRP B CA 1
ATOM 2397 C C . TRP B 1 73 ? -5.465 10.992 -0.13 1 98.5 73 TRP B C 1
ATOM 2399 O O . TRP B 1 73 ? -5.387 11.891 0.706 1 98.5 73 TRP B O 1
ATOM 2409 N N . LEU B 1 74 ? -6.637 10.695 -0.66 1 98.69 74 LEU B N 1
ATOM 2410 C CA . LEU B 1 74 ? -7.84 11.484 -0.433 1 98.69 74 LEU B CA 1
ATOM 2411 C C . LEU B 1 74 ? -8.406 11.227 0.958 1 98.69 74 LEU B C 1
ATOM 2413 O O . LEU B 1 74 ? -8.609 12.164 1.735 1 98.69 74 LEU B O 1
ATOM 2417 N N . PRO B 1 75 ? -8.617 9.945 1.318 1 98.31 75 PRO B N 1
ATOM 2418 C CA . PRO B 1 75 ? -9.023 9.711 2.705 1 98.31 75 PRO B CA 1
ATOM 2419 C C . PRO B 1 75 ? -7.996 10.219 3.715 1 98.31 75 PRO B C 1
ATOM 2421 O O . PRO B 1 75 ? -8.359 10.672 4.801 1 98.31 75 PRO B O 1
ATOM 2424 N N . LEU B 1 76 ? -6.758 10.148 3.398 1 98.56 76 LEU B N 1
ATOM 2425 C CA . LEU B 1 76 ? -5.73 10.68 4.289 1 98.56 76 LEU B CA 1
ATOM 2426 C C . LEU B 1 76 ? -5.883 12.188 4.457 1 98.56 76 LEU B C 1
ATOM 2428 O O . LEU B 1 76 ? -5.754 12.703 5.566 1 98.56 76 LEU B O 1
ATOM 2432 N N . LEU B 1 77 ? -6.238 12.859 3.393 1 97.69 77 LEU B N 1
ATOM 2433 C CA . LEU B 1 77 ? -6.457 14.305 3.461 1 97.69 77 LEU B CA 1
ATOM 2434 C C . LEU B 1 77 ? -7.695 14.625 4.293 1 97.69 77 LEU B C 1
ATOM 2436 O O . LEU B 1 77 ? -7.77 15.688 4.914 1 97.69 77 LEU B O 1
ATOM 2440 N N . SER B 1 78 ? -8.602 13.727 4.289 1 98.25 78 SER B N 1
ATOM 2441 C CA . SER B 1 78 ? -9.859 13.961 4.992 1 98.25 78 SER B CA 1
ATOM 2442 C C . SER B 1 78 ? -9.641 14.008 6.504 1 98.25 78 SER B C 1
ATOM 2444 O O . SER B 1 78 ? -10.5 14.5 7.242 1 98.25 78 SER B O 1
ATOM 2446 N N . LEU B 1 79 ? -8.516 13.484 6.98 1 98.06 79 LEU B N 1
ATOM 2447 C CA . LEU B 1 79 ? -8.211 13.5 8.406 1 98.06 79 LEU B CA 1
ATOM 2448 C C . LEU B 1 79 ? -8.078 14.922 8.93 1 98.06 79 LEU B C 1
ATOM 2450 O O . LEU B 1 79 ? -8.281 15.18 10.117 1 98.06 79 LEU B O 1
ATOM 2454 N N . TYR B 1 80 ? -7.777 15.859 8.055 1 96.75 80 TYR B N 1
ATOM 2455 C CA . TYR B 1 80 ? -7.727 17.266 8.438 1 96.75 80 TYR B CA 1
ATOM 2456 C C . TYR B 1 80 ? -9.07 17.734 8.969 1 96.75 80 TYR B C 1
ATOM 2458 O O . TYR B 1 80 ? -9.133 18.453 9.977 1 96.75 80 TYR B O 1
ATOM 2466 N N . GLY B 1 81 ? -10.156 17.359 8.234 1 97.81 81 GLY B N 1
ATOM 2467 C CA . GLY B 1 81 ? -11.484 17.734 8.703 1 97.81 81 GLY B CA 1
ATOM 2468 C C . GLY B 1 81 ? -11.789 17.188 10.086 1 97.81 81 GLY B C 1
ATOM 2469 O O . GLY B 1 81 ? -12.336 17.906 10.93 1 97.81 81 GLY B O 1
ATOM 2470 N N . LEU B 1 82 ? -11.43 15.961 10.312 1 97.69 82 LEU B N 1
ATOM 2471 C CA . LEU B 1 82 ? -11.633 15.359 11.625 1 97.69 82 LEU B CA 1
ATOM 2472 C C . LEU B 1 82 ? -10.812 16.078 12.688 1 97.69 82 LEU B C 1
ATOM 2474 O O . LEU B 1 82 ? -11.289 16.297 13.805 1 97.69 82 LEU B O 1
ATOM 2478 N N . TRP B 1 83 ? -9.609 16.422 12.328 1 96.88 83 TRP B N 1
ATOM 2479 C CA . TRP B 1 83 ? -8.727 17.156 13.234 1 96.88 83 TRP B CA 1
ATOM 2480 C C . TRP B 1 83 ? -9.32 18.516 13.578 1 96.88 83 TRP B C 1
ATOM 2482 O O . TRP B 1 83 ? -9.352 18.906 14.75 1 96.88 83 TRP B O 1
ATOM 2492 N N . GLN B 1 84 ? -9.828 19.203 12.602 1 97.06 84 GLN B N 1
ATOM 2493 C CA . GLN B 1 84 ? -10.391 20.531 12.805 1 97.06 84 GLN B CA 1
ATOM 2494 C C . GLN B 1 84 ? -11.648 20.484 13.672 1 97.06 84 GLN B C 1
ATOM 2496 O O . GLN B 1 84 ? -11.852 21.328 14.531 1 97.06 84 GLN B O 1
ATOM 2501 N N . MET B 1 85 ? -12.391 19.469 13.477 1 97.38 85 MET B N 1
ATOM 2502 C CA . MET B 1 85 ? -13.648 19.344 14.203 1 97.38 85 MET B CA 1
ATOM 2503 C C . MET B 1 85 ? -13.398 18.938 15.656 1 97.38 85 MET B C 1
ATOM 2505 O O . MET B 1 85 ? -14.32 18.938 16.469 1 97.38 85 MET B O 1
ATOM 2509 N N . ALA B 1 86 ? -12.156 18.703 15.992 1 96.94 86 ALA B N 1
ATOM 2510 C CA . ALA B 1 86 ? -11.836 18.266 17.344 1 96.94 86 ALA B CA 1
ATOM 2511 C C . ALA B 1 86 ? -11.039 19.328 18.094 1 96.94 86 ALA B C 1
ATOM 2513 O O . ALA B 1 86 ? -10.516 19.062 19.188 1 96.94 86 ALA B O 1
ATOM 2514 N N . GLN B 1 87 ? -10.969 20.531 17.547 1 95.12 87 GLN B N 1
ATOM 2515 C CA . GLN B 1 87 ? -10.195 21.578 18.203 1 95.12 87 GLN B CA 1
ATOM 2516 C C . GLN B 1 87 ? -10.898 22.094 19.453 1 95.12 87 GLN B C 1
ATOM 2518 O O . GLN B 1 87 ? -12.117 22.281 19.453 1 95.12 87 GLN B O 1
ATOM 2523 N N . PRO B 1 88 ? -10.133 22.406 20.547 1 94.31 88 PRO B N 1
ATOM 2524 C CA . PRO B 1 88 ? -8.711 22.109 20.734 1 94.31 88 PRO B CA 1
ATOM 2525 C C . PRO B 1 88 ? -8.43 20.625 20.906 1 94.31 88 PRO B C 1
ATOM 2527 O O . PRO B 1 88 ? -9.172 19.922 21.594 1 94.31 88 PRO B O 1
ATOM 2530 N N . VAL B 1 89 ? -7.434 20.125 20.266 1 90.56 89 VAL B N 1
ATOM 2531 C CA . VAL B 1 89 ? -7.152 18.703 20.188 1 90.56 89 VAL B CA 1
ATOM 2532 C C . VAL B 1 89 ? -6.594 18.203 21.516 1 90.56 89 VAL B C 1
ATOM 2534 O O . VAL B 1 89 ? -5.641 18.781 22.047 1 90.56 89 VAL B O 1
ATOM 2537 N N . ARG B 1 90 ? -7.207 17.234 22.094 1 92.19 90 ARG B N 1
ATOM 2538 C CA . ARG B 1 90 ? -6.805 16.594 23.344 1 92.19 90 ARG B CA 1
ATOM 2539 C C . ARG B 1 90 ? -6.188 15.227 23.094 1 92.19 90 ARG B C 1
ATOM 2541 O O . ARG B 1 90 ? -6.117 14.766 21.953 1 92.19 90 ARG B O 1
ATOM 2548 N N . GLY B 1 91 ? -5.781 14.633 24.047 1 91.44 91 GLY B N 1
ATOM 2549 C CA . GLY B 1 91 ? -4.988 13.422 23.938 1 91.44 91 GLY B CA 1
ATOM 2550 C C . GLY B 1 91 ? -5.707 12.297 23.219 1 91.44 91 GLY B C 1
ATOM 2551 O O . GLY B 1 91 ? -5.121 11.625 22.359 1 91.44 91 GLY B O 1
ATOM 2552 N N . LEU B 1 92 ? -6.969 12.062 23.516 1 92.44 92 LEU B N 1
ATOM 2553 C CA . LEU B 1 92 ? -7.75 10.992 22.891 1 92.44 92 LEU B CA 1
ATOM 2554 C C . LEU B 1 92 ? -7.879 11.219 21.391 1 92.44 92 LEU B C 1
ATOM 2556 O O . LEU B 1 92 ? -7.789 10.266 20.609 1 92.44 92 LEU B O 1
ATOM 2560 N N . VAL B 1 93 ? -8.078 12.406 21.047 1 95.75 93 VAL B N 1
ATOM 2561 C CA . VAL B 1 93 ? -8.234 12.742 19.625 1 95.75 93 VAL B CA 1
ATOM 2562 C C . VAL B 1 93 ? -6.898 12.547 18.906 1 95.75 93 VAL B C 1
ATOM 2564 O O . VAL B 1 93 ? -6.863 12 17.797 1 95.75 93 VAL B O 1
ATOM 2567 N N . TRP B 1 94 ? -5.848 12.938 19.594 1 95.38 94 TRP B N 1
ATOM 2568 C CA . TRP B 1 94 ? -4.523 12.719 19.016 1 95.38 94 TRP B CA 1
ATOM 2569 C C . TRP B 1 94 ? -4.285 11.234 18.75 1 95.38 94 TRP B C 1
ATOM 2571 O O . TRP B 1 94 ? -3.854 10.859 17.656 1 95.38 94 TRP B O 1
ATOM 2581 N N . ALA B 1 95 ? -4.602 10.445 19.719 1 97.5 95 ALA B N 1
ATOM 2582 C CA . ALA B 1 95 ? -4.398 9 19.609 1 97.5 95 ALA B CA 1
ATOM 2583 C C . ALA B 1 95 ? -5.277 8.414 18.5 1 97.5 95 ALA B C 1
ATOM 2585 O O . ALA B 1 95 ? -4.812 7.602 17.703 1 97.5 95 ALA B O 1
ATOM 2586 N N . GLY B 1 96 ? -6.547 8.812 18.5 1 98.12 96 GLY B N 1
ATOM 2587 C CA . GLY B 1 96 ? -7.457 8.336 17.469 1 98.12 96 GLY B CA 1
ATOM 2588 C C . GLY B 1 96 ? -7.031 8.734 16.078 1 98.12 96 GLY B C 1
ATOM 2589 O O . GLY B 1 96 ? -7.051 7.91 15.156 1 98.12 96 GLY B O 1
ATOM 2590 N N . MET B 1 97 ? -6.574 9.945 15.969 1 97.81 97 MET B N 1
ATOM 2591 C CA . MET B 1 97 ? -6.148 10.469 14.68 1 97.81 97 MET B CA 1
ATOM 2592 C C . MET B 1 97 ? -4.898 9.75 14.188 1 97.81 97 MET B C 1
ATOM 2594 O O . MET B 1 97 ? -4.777 9.438 13 1 97.81 97 MET B O 1
ATOM 2598 N N . LEU B 1 98 ? -3.994 9.523 15.086 1 97.94 98 LEU B N 1
ATOM 2599 C CA . LEU B 1 98 ? -2.781 8.797 14.711 1 97.94 98 LEU B CA 1
ATOM 2600 C C . LEU B 1 98 ? -3.113 7.387 14.242 1 97.94 98 LEU B C 1
ATOM 2602 O O . LEU B 1 98 ? -2.57 6.918 13.242 1 97.94 98 LEU B O 1
ATOM 2606 N N . CYS B 1 99 ? -4.027 6.746 14.938 1 98.75 99 CYS B N 1
ATOM 2607 C CA . CYS B 1 99 ? -4.445 5.402 14.547 1 98.75 99 CYS B CA 1
ATOM 2608 C C . CYS B 1 99 ? -5.105 5.41 13.172 1 98.75 99 CYS B C 1
ATOM 2610 O O . CYS B 1 99 ? -4.828 4.543 12.344 1 98.75 99 CYS B O 1
ATOM 2612 N N . LEU B 1 100 ? -5.961 6.379 12.945 1 98.75 100 LEU B N 1
ATOM 2613 C CA . LEU B 1 100 ? -6.609 6.477 11.648 1 98.75 100 LEU B CA 1
ATOM 2614 C C . LEU B 1 100 ? -5.586 6.746 10.547 1 98.75 100 LEU B C 1
ATOM 2616 O O . LEU B 1 100 ? -5.652 6.148 9.469 1 98.75 100 LEU B O 1
ATOM 2620 N N . PHE B 1 101 ? -4.656 7.629 10.867 1 98.75 101 PHE B N 1
ATOM 2621 C CA . PHE B 1 101 ? -3.588 7.961 9.93 1 98.75 101 PHE B CA 1
ATOM 2622 C C . PHE B 1 101 ? -2.781 6.719 9.57 1 98.75 101 PHE B C 1
ATOM 2624 O O . PHE B 1 101 ? -2.541 6.445 8.391 1 98.75 101 PHE B O 1
ATOM 2631 N N . ILE B 1 102 ? -2.42 5.914 10.523 1 98.81 102 ILE B N 1
ATOM 2632 C CA . ILE B 1 102 ? -1.663 4.684 10.328 1 98.81 102 ILE B CA 1
ATOM 2633 C C . ILE B 1 102 ? -2.52 3.662 9.578 1 98.81 102 ILE B C 1
ATOM 2635 O O . ILE B 1 102 ? -2.088 3.1 8.57 1 98.81 102 ILE B O 1
ATOM 2639 N N . GLY B 1 103 ? -3.699 3.469 10.008 1 98.69 103 GLY B N 1
ATOM 2640 C CA . GLY B 1 103 ? -4.586 2.504 9.375 1 98.69 103 GLY B CA 1
ATOM 2641 C C . GLY B 1 103 ? -4.816 2.781 7.902 1 98.69 103 GLY B C 1
ATOM 2642 O O . GLY B 1 103 ? -4.738 1.873 7.074 1 98.69 103 GLY B O 1
ATOM 2643 N N . PHE B 1 104 ? -5.09 4.059 7.57 1 98.56 104 PHE B N 1
ATOM 2644 C CA . PHE B 1 104 ? -5.301 4.441 6.18 1 98.56 104 PHE B CA 1
ATOM 2645 C C . PHE B 1 104 ? -4.039 4.215 5.355 1 98.56 104 PHE B C 1
ATOM 2647 O O . PHE B 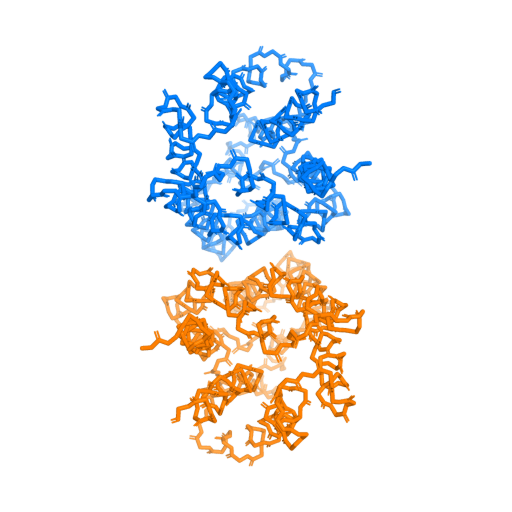1 104 ? -4.105 3.711 4.234 1 98.56 104 PHE B O 1
ATOM 2654 N N . SER B 1 105 ? -2.895 4.512 5.922 1 98.56 105 SER B N 1
ATOM 2655 C CA . SER B 1 105 ? -1.641 4.402 5.184 1 98.56 105 SER B CA 1
ATOM 2656 C C . SER B 1 105 ? -1.278 2.943 4.926 1 98.56 105 SER B C 1
ATOM 2658 O O . SER B 1 105 ? -0.584 2.633 3.955 1 98.56 105 SER B O 1
ATOM 2660 N N . LEU B 1 106 ? -1.8 2.035 5.703 1 98.56 106 LEU B N 1
ATOM 2661 C CA . LEU B 1 106 ? -1.498 0.613 5.574 1 98.56 106 LEU B CA 1
ATOM 2662 C C . LEU B 1 106 ? -2.449 -0.059 4.59 1 98.56 106 LEU B C 1
ATOM 2664 O O . LEU B 1 106 ? -2.195 -1.178 4.141 1 98.56 106 LEU B O 1
ATOM 2668 N N . SER B 1 107 ? -3.451 0.579 4.195 1 98.5 107 SER B N 1
ATOM 2669 C CA . SER B 1 107 ? -4.605 -0.054 3.562 1 98.5 107 SER B CA 1
ATOM 2670 C C . SER B 1 107 ? -4.305 -0.426 2.115 1 98.5 107 SER B C 1
ATOM 2672 O O . SER B 1 107 ? -4.832 -1.414 1.6 1 98.5 107 SER B O 1
ATOM 2674 N N . PRO B 1 108 ? -3.408 0.329 1.404 1 98.5 108 PRO B N 1
ATOM 2675 C CA . PRO B 1 108 ? -3.225 0.01 -0.013 1 98.5 108 PRO B CA 1
ATOM 2676 C C . PRO B 1 108 ? -2.666 -1.394 -0.235 1 98.5 108 PRO B C 1
ATOM 2678 O O . PRO B 1 108 ? -3.16 -2.133 -1.09 1 98.5 108 PRO B O 1
ATOM 2681 N N . LEU B 1 109 ? -1.691 -1.749 0.546 1 98.75 109 LEU B N 1
ATOM 2682 C CA . LEU B 1 109 ? -1.147 -3.094 0.387 1 98.75 109 LEU B CA 1
ATOM 2683 C C . LEU B 1 109 ? -2.178 -4.148 0.778 1 98.75 109 LEU B C 1
ATOM 2685 O O . LEU B 1 109 ? -2.289 -5.188 0.123 1 98.75 109 LEU B O 1
ATOM 2689 N N . ALA B 1 110 ? -2.932 -3.908 1.844 1 98.06 110 ALA B N 1
ATOM 2690 C CA . ALA B 1 110 ? -3.996 -4.816 2.262 1 98.06 110 ALA B CA 1
ATOM 2691 C C . ALA B 1 110 ? -4.996 -5.051 1.131 1 98.06 110 ALA B C 1
ATOM 2693 O O . ALA B 1 110 ? -5.344 -6.195 0.831 1 98.06 110 ALA B O 1
ATOM 2694 N N . HIS B 1 111 ? -5.371 -3.992 0.527 1 98.25 111 HIS B N 1
ATOM 2695 C CA . HIS B 1 111 ? -6.336 -4.066 -0.566 1 98.25 111 HIS B CA 1
ATOM 2696 C C . HIS B 1 111 ? -5.727 -4.738 -1.792 1 98.25 111 HIS B C 1
ATOM 2698 O O . HIS B 1 111 ? -6.355 -5.598 -2.41 1 98.25 111 HIS B O 1
ATOM 2704 N N . GLY B 1 112 ? -4.527 -4.406 -2.139 1 98.31 112 GLY B N 1
ATOM 2705 C CA . GLY B 1 112 ? -3.844 -4.984 -3.285 1 98.31 112 GLY B CA 1
ATOM 2706 C C . GLY B 1 112 ? -3.572 -6.469 -3.129 1 98.31 112 GLY B C 1
ATOM 2707 O O . GLY B 1 112 ? -3.475 -7.195 -4.121 1 98.31 112 GLY B O 1
ATOM 2708 N N . ALA B 1 113 ? -3.482 -6.918 -1.894 1 98.5 113 ALA B N 1
ATOM 2709 C CA . ALA B 1 113 ? -3.209 -8.328 -1.636 1 98.5 113 ALA B CA 1
ATOM 2710 C C . ALA B 1 113 ? -4.359 -9.203 -2.123 1 98.5 113 ALA B C 1
ATOM 2712 O O . ALA B 1 113 ? -4.152 -10.367 -2.477 1 98.5 113 ALA B O 1
ATOM 2713 N N . PHE B 1 114 ? -5.559 -8.68 -2.207 1 98 114 PHE B N 1
ATOM 2714 C CA . PHE B 1 114 ? -6.676 -9.438 -2.758 1 98 114 PHE B CA 1
ATOM 2715 C C . PHE B 1 114 ? -6.453 -9.727 -4.238 1 98 114 PHE B C 1
ATOM 2717 O O . PHE B 1 114 ? -6.832 -10.789 -4.734 1 98 114 PHE B O 1
ATOM 2724 N N . TYR B 1 115 ? -5.867 -8.789 -4.902 1 98.44 115 TYR B N 1
ATOM 2725 C CA . TYR B 1 115 ? -5.559 -8.984 -6.312 1 98.44 115 TYR B CA 1
ATOM 2726 C C . TYR B 1 115 ? -4.547 -10.109 -6.496 1 98.44 115 TYR B C 1
ATOM 2728 O O . TYR B 1 115 ? -4.645 -10.891 -7.445 1 98.44 115 TYR B O 1
ATOM 2736 N N . VAL B 1 116 ? -3.613 -10.18 -5.578 1 98.5 116 VAL B N 1
ATOM 2737 C CA . VAL B 1 116 ? -2.609 -11.234 -5.633 1 98.5 116 VAL B CA 1
ATOM 2738 C C . VAL B 1 116 ? -3.281 -12.594 -5.469 1 98.5 116 VAL B C 1
ATOM 2740 O O . VAL B 1 116 ? -2.971 -13.539 -6.195 1 98.5 116 VAL B O 1
ATOM 2743 N N . ILE B 1 117 ? -4.234 -12.656 -4.586 1 98.25 117 ILE B N 1
ATOM 2744 C CA . ILE B 1 117 ? -5 -13.883 -4.402 1 98.25 117 ILE B CA 1
ATOM 2745 C C . ILE B 1 117 ? -5.762 -14.219 -5.68 1 98.25 117 ILE B C 1
ATOM 2747 O O . ILE B 1 117 ? -5.828 -15.375 -6.09 1 98.25 117 ILE B O 1
ATOM 2751 N N . ALA B 1 118 ? -6.293 -13.211 -6.281 1 97.88 118 ALA B N 1
ATOM 2752 C CA . ALA B 1 118 ? -7.066 -13.422 -7.504 1 97.88 118 ALA B CA 1
ATOM 2753 C C . ALA B 1 118 ? -6.195 -13.992 -8.617 1 97.88 118 ALA B C 1
ATOM 2755 O O . ALA B 1 118 ? -6.582 -14.953 -9.289 1 97.88 118 ALA B O 1
ATOM 2756 N N . ILE B 1 119 ? -5.035 -13.43 -8.789 1 97.44 119 ILE B N 1
ATOM 2757 C CA . ILE B 1 119 ? -4.125 -13.859 -9.852 1 97.44 119 ILE B CA 1
ATOM 2758 C C . ILE B 1 119 ? -3.678 -15.297 -9.594 1 97.44 119 ILE B C 1
ATOM 2760 O O . ILE B 1 119 ? -3.701 -16.125 -10.5 1 97.44 119 ILE B O 1
ATOM 2764 N N . LEU B 1 120 ? -3.35 -15.586 -8.414 1 98 120 LEU B N 1
ATOM 2765 C CA . LEU B 1 120 ? -2.863 -16.922 -8.062 1 98 120 LEU B CA 1
ATOM 2766 C C . LEU B 1 120 ? -3.998 -17.938 -8.078 1 98 120 LEU B C 1
ATOM 2768 O O . LEU B 1 120 ? -3.801 -19.078 -8.477 1 98 120 LEU B O 1
ATOM 2772 N N . GLY B 1 121 ? -5.152 -17.469 -7.602 1 97.06 121 GLY B N 1
ATOM 2773 C CA . GLY B 1 121 ? -6.309 -18.344 -7.645 1 97.06 121 GLY B CA 1
ATOM 2774 C C . GLY B 1 121 ? -6.68 -18.766 -9.055 1 97.06 121 GLY B C 1
ATOM 2775 O O . GLY B 1 121 ? -6.961 -19.938 -9.305 1 97.06 121 GLY B O 1
ATOM 2776 N N . LYS B 1 122 ? -6.648 -17.859 -9.953 1 96.81 122 LYS B N 1
ATOM 2777 C CA . LYS B 1 122 ? -6.922 -18.156 -11.352 1 96.81 122 LYS B CA 1
ATOM 2778 C C . LYS B 1 122 ? -5.898 -19.141 -11.914 1 96.81 122 LYS B C 1
ATOM 2780 O O . LYS B 1 122 ? -6.262 -20.094 -12.602 1 96.81 122 LYS B O 1
ATOM 2785 N N . ALA B 1 123 ? -4.656 -18.859 -11.609 1 97.25 123 ALA B N 1
ATOM 2786 C CA . ALA B 1 123 ? -3.592 -19.75 -12.07 1 97.25 123 ALA B CA 1
ATOM 2787 C C . ALA B 1 123 ? -3.77 -21.156 -11.5 1 97.25 123 ALA B C 1
ATOM 2789 O O . ALA B 1 123 ? -3.617 -22.141 -12.219 1 97.25 123 ALA B O 1
ATOM 2790 N N . TYR B 1 124 ? -4.113 -21.234 -10.281 1 97.12 124 TYR B N 1
ATOM 2791 C CA . TYR B 1 124 ? -4.316 -22.516 -9.602 1 97.12 124 TYR B CA 1
ATOM 2792 C C . TYR B 1 124 ? -5.434 -23.312 -10.266 1 97.12 124 TYR B C 1
ATOM 2794 O O . TYR B 1 124 ? -5.258 -24.5 -10.578 1 97.12 124 TYR B O 1
ATOM 2802 N N . CYS B 1 125 ? -6.555 -22.688 -10.531 1 95.75 125 CYS B N 1
ATOM 2803 C CA . CYS B 1 125 ? -7.715 -23.359 -11.109 1 95.75 125 CYS B CA 1
ATOM 2804 C C . CYS B 1 125 ? -7.422 -23.828 -12.531 1 95.75 125 CYS B C 1
ATOM 2806 O O . CYS B 1 125 ? -7.762 -24.953 -12.906 1 95.75 125 CYS B O 1
ATOM 2808 N N . ARG B 1 126 ? -6.781 -22.984 -13.273 1 96.19 126 ARG B N 1
ATOM 2809 C CA . ARG B 1 126 ? -6.469 -23.344 -14.656 1 96.19 126 ARG B CA 1
ATOM 2810 C C . ARG B 1 126 ? -5.449 -24.484 -14.711 1 96.19 126 ARG B C 1
ATOM 28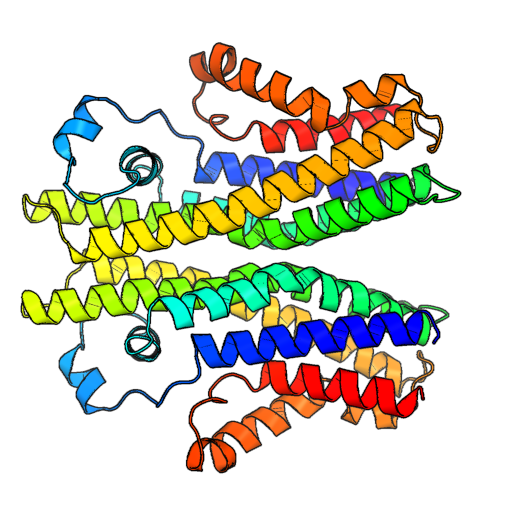12 O O . ARG B 1 126 ? -5.574 -25.391 -15.531 1 96.19 126 ARG B O 1
ATOM 2819 N N . ASP B 1 127 ? -4.484 -24.375 -13.867 1 96.5 127 ASP B N 1
ATOM 2820 C CA . ASP B 1 127 ? -3.482 -25.438 -13.797 1 96.5 127 ASP B CA 1
ATOM 2821 C C . ASP B 1 127 ? -4.113 -26.766 -13.391 1 96.5 127 ASP B C 1
ATOM 2823 O O . ASP B 1 127 ? -3.812 -27.812 -13.984 1 96.5 127 ASP B O 1
ATOM 2827 N N . TYR B 1 128 ? -4.93 -26.703 -12.445 1 95.06 128 TYR B N 1
ATOM 2828 C CA . TYR B 1 128 ? -5.641 -27.891 -11.984 1 95.06 128 TYR B CA 1
ATOM 2829 C C . TYR B 1 128 ? -6.477 -28.5 -13.109 1 95.06 128 TYR B C 1
ATOM 2831 O O . TYR B 1 128 ? -6.48 -29.719 -13.297 1 95.06 128 TYR B O 1
ATOM 2839 N N . ALA B 1 129 ? -7.191 -27.641 -13.781 1 93.5 129 ALA B N 1
ATOM 2840 C CA . ALA B 1 129 ? -8.039 -28.109 -14.875 1 93.5 129 ALA B CA 1
ATOM 2841 C C . ALA B 1 129 ? -7.211 -28.781 -15.969 1 93.5 129 ALA B C 1
ATOM 2843 O O . ALA B 1 129 ? -7.652 -29.75 -16.578 1 93.5 129 ALA B O 1
ATOM 2844 N N . GLU B 1 130 ? -6.09 -28.328 -16.188 1 94.31 130 GLU B N 1
ATOM 2845 C CA . GLU B 1 130 ? -5.227 -28.859 -17.234 1 94.31 130 GLU B CA 1
ATOM 2846 C C . GLU B 1 130 ? -4.508 -30.125 -16.766 1 94.31 130 GLU B C 1
ATOM 2848 O O . GLU B 1 130 ? -4.426 -31.109 -17.5 1 94.31 130 GLU B O 1
ATOM 2853 N N . ALA B 1 131 ? -4.008 -30.172 -15.547 1 92.94 131 ALA B N 1
ATOM 2854 C CA . ALA B 1 131 ? -3.168 -31.266 -15.055 1 92.94 131 ALA B CA 1
ATOM 2855 C C . ALA B 1 131 ? -4.008 -32.344 -14.352 1 92.94 131 ALA B C 1
ATOM 2857 O O . ALA B 1 131 ? -3.559 -33.469 -14.172 1 92.94 131 ALA B O 1
ATOM 2858 N N . GLY B 1 132 ? -5.148 -32 -13.898 1 92.06 132 GLY B N 1
ATOM 2859 C CA . GLY B 1 132 ? -6.016 -32.906 -13.188 1 92.06 132 GLY B CA 1
ATOM 2860 C C . GLY B 1 132 ? -5.609 -33.125 -11.742 1 92.06 132 GLY B C 1
ATOM 2861 O O . GLY B 1 132 ? -6.098 -34.062 -11.078 1 92.06 132 GLY B O 1
ATOM 2862 N N . LYS B 1 133 ? -4.609 -32.344 -11.336 1 92.62 133 LYS B N 1
ATOM 2863 C CA . LYS B 1 133 ? -4.152 -32.438 -9.953 1 92.62 133 LYS B CA 1
ATOM 2864 C C . LYS B 1 133 ? -3.658 -31.078 -9.453 1 92.62 133 LYS B C 1
ATOM 2866 O O . LYS B 1 133 ? -3.35 -30.188 -10.258 1 92.62 133 LYS B O 1
ATOM 2871 N N . ALA B 1 134 ? -3.564 -30.984 -8.172 1 94.19 134 ALA B N 1
ATOM 2872 C CA . ALA B 1 134 ? -3.131 -29.734 -7.555 1 94.19 134 ALA B CA 1
ATOM 2873 C C . ALA B 1 134 ? -1.62 -29.547 -7.684 1 94.19 134 ALA B C 1
ATOM 2875 O O . ALA B 1 134 ? -0.857 -30.5 -7.504 1 94.19 134 ALA B O 1
ATOM 2876 N N . ASN B 1 135 ? -1.252 -28.406 -8.008 1 95.88 135 ASN B N 1
ATOM 2877 C CA . ASN B 1 135 ? 0.156 -28.031 -8.094 1 95.88 135 ASN B CA 1
ATOM 2878 C C . ASN B 1 135 ? 0.692 -27.531 -6.758 1 95.88 135 ASN B C 1
ATOM 2880 O O . ASN B 1 135 ? 0.269 -26.484 -6.273 1 95.88 135 ASN B O 1
ATOM 2884 N N . GLU B 1 136 ? 1.647 -28.219 -6.219 1 96.31 136 GLU B N 1
ATOM 2885 C CA . GLU B 1 136 ? 2.152 -27.938 -4.879 1 96.31 136 GLU B CA 1
ATOM 2886 C C . GLU B 1 136 ? 2.809 -26.547 -4.816 1 96.31 136 GLU B C 1
ATOM 2888 O O . GLU B 1 136 ? 2.742 -25.875 -3.791 1 96.31 136 GLU B O 1
ATOM 2893 N N . GLN B 1 137 ? 3.463 -26.141 -5.879 1 96.69 137 GLN B N 1
ATOM 2894 C CA . GLN B 1 137 ? 4.145 -24.859 -5.902 1 96.69 137 GLN B CA 1
ATOM 2895 C C . GLN B 1 137 ? 3.145 -23.703 -5.914 1 96.69 137 GLN B C 1
ATOM 2897 O O . GLN B 1 137 ? 3.359 -22.688 -5.258 1 96.69 137 GLN B O 1
ATOM 2902 N N . LEU B 1 138 ? 2.053 -23.875 -6.648 1 97.38 138 LEU B N 1
ATOM 2903 C CA . LEU B 1 138 ? 0.997 -22.859 -6.656 1 97.38 138 LEU B CA 1
ATOM 2904 C C . LEU B 1 138 ? 0.307 -22.781 -5.297 1 97.38 138 LEU B C 1
ATOM 2906 O O . LEU B 1 138 ? -0.051 -21.703 -4.836 1 97.38 138 LEU B O 1
ATOM 2910 N N . ILE B 1 139 ? 0.154 -23.922 -4.656 1 97.75 139 ILE B N 1
ATOM 2911 C CA . ILE B 1 139 ? -0.43 -23.969 -3.32 1 97.75 139 ILE B CA 1
ATOM 2912 C C . ILE B 1 139 ? 0.448 -23.172 -2.35 1 97.75 139 ILE B C 1
ATOM 2914 O O . ILE B 1 139 ? -0.053 -22.359 -1.565 1 97.75 139 ILE B O 1
ATOM 2918 N N . GLU B 1 140 ? 1.714 -23.422 -2.404 1 97.19 140 GLU B N 1
ATOM 2919 C CA . GLU B 1 140 ? 2.635 -22.719 -1.524 1 97.19 140 GLU B CA 1
ATOM 2920 C C . GLU B 1 140 ? 2.582 -21.203 -1.768 1 97.19 140 GLU B C 1
ATOM 2922 O O . GLU B 1 140 ? 2.564 -20.422 -0.819 1 97.19 140 GLU B O 1
ATOM 2927 N N . ALA B 1 141 ? 2.578 -20.812 -3.033 1 97.62 141 ALA B N 1
ATOM 2928 C CA . ALA B 1 141 ? 2.482 -19.406 -3.381 1 97.62 141 ALA B CA 1
ATOM 2929 C C . ALA B 1 141 ? 1.195 -18.781 -2.836 1 97.62 141 ALA B C 1
ATOM 2931 O O . ALA B 1 141 ? 1.212 -17.688 -2.273 1 97.62 141 ALA B O 1
ATOM 2932 N N . LEU B 1 142 ? 0.101 -19.484 -2.992 1 98 142 LEU B N 1
ATOM 2933 C CA . LEU B 1 142 ? -1.192 -19.016 -2.5 1 98 142 LEU B CA 1
ATOM 2934 C C . LEU B 1 142 ? -1.179 -18.875 -0.981 1 98 142 LEU B C 1
ATOM 2936 O O . LEU B 1 142 ? -1.728 -17.922 -0.437 1 98 142 LEU B O 1
ATOM 2940 N N . ASN B 1 143 ? -0.587 -19.828 -0.324 1 98.19 143 ASN B N 1
ATOM 2941 C CA . ASN B 1 143 ? -0.508 -19.766 1.132 1 98.19 143 ASN B CA 1
ATOM 2942 C C . ASN B 1 143 ? 0.305 -18.562 1.597 1 98.19 143 ASN B C 1
ATOM 2944 O O . ASN B 1 143 ? -0.054 -17.906 2.576 1 98.19 143 ASN B O 1
ATOM 2948 N N . ARG B 1 144 ? 1.342 -18.281 0.948 1 97.81 144 ARG B N 1
ATOM 2949 C CA . ARG B 1 144 ? 2.148 -17.109 1.281 1 97.81 144 ARG B CA 1
ATOM 2950 C C . ARG B 1 144 ? 1.392 -15.828 0.99 1 97.81 144 ARG B C 1
ATOM 2952 O O . ARG B 1 144 ? 1.479 -14.859 1.754 1 97.81 144 ARG B O 1
ATOM 2959 N N . ALA B 1 145 ? 0.692 -15.789 -0.131 1 98.06 145 ALA B N 1
ATOM 2960 C CA . ALA B 1 145 ? -0.147 -14.641 -0.45 1 98.06 145 ALA B CA 1
ATOM 2961 C C . ALA B 1 145 ? -1.239 -14.453 0.599 1 98.06 145 ALA B C 1
ATOM 2963 O O . ALA B 1 145 ? -1.557 -13.32 0.974 1 98.06 145 ALA B O 1
ATOM 2964 N N . ASN B 1 146 ? -1.815 -15.547 1.031 1 98.06 146 ASN B N 1
ATOM 2965 C CA . ASN B 1 146 ? -2.816 -15.492 2.09 1 98.06 146 ASN B CA 1
ATOM 2966 C C . ASN B 1 146 ? -2.236 -14.906 3.377 1 98.06 146 ASN B C 1
ATOM 2968 O O . ASN B 1 146 ? -2.898 -14.125 4.066 1 98.06 146 ASN B O 1
ATOM 2972 N N . HIS B 1 147 ? -1.088 -15.328 3.662 1 98.19 147 HIS B N 1
ATOM 2973 C CA . HIS B 1 147 ? -0.419 -14.797 4.844 1 98.19 147 HIS B CA 1
ATOM 2974 C C . HIS B 1 147 ? -0.201 -13.289 4.715 1 98.19 147 HIS B C 1
ATOM 2976 O O . HIS B 1 147 ? -0.444 -12.539 5.664 1 98.19 147 HIS B O 1
ATOM 2982 N N . LEU B 1 148 ? 0.287 -12.852 3.574 1 98.38 148 LEU B N 1
ATOM 2983 C CA . LEU B 1 148 ? 0.449 -11.43 3.295 1 98.38 148 LEU B CA 1
ATOM 2984 C C . LEU B 1 148 ? -0.866 -10.68 3.498 1 98.38 148 LEU B C 1
ATOM 2986 O O . LEU B 1 148 ? -0.906 -9.664 4.191 1 98.38 148 LEU B O 1
ATOM 2990 N N . LEU B 1 149 ? -1.92 -11.203 2.918 1 98.31 149 LEU B N 1
ATOM 2991 C CA . LEU B 1 149 ? -3.236 -10.578 3.002 1 98.31 149 LEU B CA 1
ATOM 2992 C C . LEU B 1 149 ? -3.711 -10.5 4.449 1 98.31 149 LEU B C 1
ATOM 2994 O O . LEU B 1 149 ? -4.121 -9.438 4.918 1 98.31 149 LEU B O 1
ATOM 2998 N N . ASN B 1 150 ? -3.613 -11.609 5.125 1 98 150 ASN B N 1
ATOM 2999 C CA . ASN B 1 150 ? -4.125 -11.664 6.488 1 98 150 ASN B CA 1
ATOM 3000 C C . ASN B 1 150 ? -3.406 -10.672 7.398 1 98 150 ASN B C 1
ATOM 3002 O O . ASN B 1 150 ? -4.047 -9.945 8.156 1 98 150 ASN B O 1
ATOM 3006 N N . VAL B 1 151 ? -2.158 -10.578 7.301 1 98.5 151 VAL B N 1
ATOM 3007 C CA . VAL B 1 151 ? -1.385 -9.703 8.172 1 98.5 151 VAL B CA 1
ATOM 3008 C C . VAL B 1 151 ? -1.669 -8.242 7.82 1 98.5 151 VAL B C 1
ATOM 3010 O O . VAL B 1 151 ? -1.93 -7.426 8.703 1 98.5 151 VAL B O 1
ATOM 3013 N N . THR B 1 152 ? -1.625 -7.902 6.555 1 98.5 152 THR B N 1
ATOM 3014 C CA . THR B 1 152 ? -1.782 -6.508 6.148 1 98.5 152 THR B CA 1
ATOM 3015 C C . THR B 1 152 ? -3.229 -6.055 6.328 1 98.5 152 THR B C 1
ATOM 3017 O O . THR B 1 152 ? -3.48 -4.953 6.82 1 98.5 152 THR B O 1
ATOM 3020 N N . TRP B 1 153 ? -4.164 -6.891 5.949 1 97.5 153 TRP B N 1
ATOM 3021 C CA . TRP B 1 153 ? -5.574 -6.535 6.055 1 97.5 153 TRP B CA 1
ATOM 3022 C C . TRP B 1 153 ? -6.004 -6.43 7.512 1 97.5 153 TRP B C 1
ATOM 3024 O O . TRP B 1 153 ? -6.633 -5.445 7.91 1 97.5 153 TRP B O 1
ATOM 3034 N N . LEU B 1 154 ? -5.652 -7.438 8.32 1 98 154 LEU B N 1
ATOM 3035 C CA . LEU B 1 154 ? -6.047 -7.434 9.727 1 98 154 LEU B CA 1
ATOM 3036 C C . LEU B 1 154 ? -5.422 -6.258 10.461 1 98 154 LEU B C 1
ATOM 3038 O O . LEU B 1 154 ? -6.082 -5.609 11.273 1 98 154 LEU B O 1
ATOM 3042 N N . SER B 1 155 ? -4.188 -5.98 10.219 1 98.56 155 SER B N 1
ATOM 3043 C CA . SER B 1 155 ? -3.529 -4.867 10.891 1 98.56 155 SER B CA 1
ATOM 3044 C C . SER B 1 155 ? -4.168 -3.535 10.508 1 98.56 155 SER B C 1
ATOM 3046 O O . SER B 1 155 ? -4.445 -2.703 11.375 1 98.56 155 SER B O 1
ATOM 3048 N N . ALA B 1 156 ? -4.398 -3.332 9.203 1 98.31 156 ALA B N 1
ATOM 3049 C CA . ALA B 1 156 ? -5.039 -2.096 8.766 1 98.31 156 ALA B CA 1
ATOM 3050 C C . ALA B 1 156 ? -6.426 -1.941 9.383 1 98.31 156 ALA B C 1
ATOM 3052 O O . ALA B 1 156 ? -6.785 -0.86 9.859 1 98.31 156 ALA B O 1
ATOM 3053 N N . LEU B 1 157 ? -7.156 -3.033 9.398 1 97.38 157 LEU B N 1
ATOM 3054 C CA . LEU B 1 157 ? -8.508 -3.033 9.945 1 97.38 157 LEU B CA 1
ATOM 3055 C C . LEU B 1 157 ? -8.492 -2.715 11.438 1 97.38 157 LEU B C 1
ATOM 3057 O O . LEU B 1 157 ? -9.219 -1.834 11.898 1 97.38 157 LEU B O 1
ATOM 3061 N N . LEU B 1 158 ? -7.664 -3.41 12.164 1 98.19 158 LEU B N 1
ATOM 3062 C CA . LEU B 1 158 ? -7.641 -3.273 13.617 1 98.19 158 LEU B CA 1
ATOM 3063 C C . LEU B 1 158 ? -7.188 -1.874 14.023 1 98.19 158 LEU B C 1
ATOM 3065 O O . LEU B 1 158 ? -7.766 -1.27 14.93 1 98.19 158 LEU B O 1
ATOM 3069 N N . VAL B 1 159 ? -6.215 -1.361 13.352 1 98.69 159 VAL B N 1
ATOM 3070 C CA . VAL B 1 159 ? -5.703 -0.039 13.695 1 98.69 159 VAL B CA 1
ATOM 3071 C C . VAL B 1 159 ? -6.738 1.025 13.336 1 98.69 159 VAL B C 1
ATOM 3073 O O . VAL B 1 159 ? -6.945 1.98 14.086 1 98.69 159 VAL B O 1
ATOM 3076 N N . THR B 1 160 ? -7.367 0.862 12.211 1 98.31 160 THR B N 1
ATOM 3077 C CA . THR B 1 160 ? -8.414 1.798 11.797 1 98.31 160 THR B CA 1
ATOM 3078 C C . THR B 1 160 ? -9.586 1.754 12.773 1 98.31 160 THR B C 1
ATOM 3080 O O . THR B 1 160 ? -10.109 2.797 13.164 1 98.31 160 THR B O 1
ATOM 3083 N N . CYS B 1 161 ? -9.992 0.525 13.156 1 97.94 161 CYS B N 1
ATOM 3084 C CA . CYS B 1 161 ? -11.078 0.366 14.117 1 97.94 161 CYS B CA 1
ATOM 3085 C C . CYS B 1 161 ? -10.727 1.019 15.453 1 97.94 161 CYS B C 1
ATOM 3087 O O . CYS B 1 161 ? -11.562 1.683 16.062 1 97.94 161 CYS B O 1
ATOM 3089 N N . LEU B 1 162 ? -9.523 0.845 15.844 1 98.62 162 LEU B N 1
ATOM 3090 C CA . LEU B 1 162 ? -9.078 1.487 17.078 1 98.62 162 LEU B CA 1
ATOM 3091 C C . LEU B 1 162 ? -9.148 3.006 16.953 1 98.62 162 LEU B C 1
ATOM 3093 O O . LEU B 1 162 ? -9.547 3.691 17.891 1 98.62 162 LEU B O 1
ATOM 3097 N N . GLY B 1 163 ? -8.766 3.512 15.797 1 98.5 163 GLY B N 1
ATOM 3098 C CA . GLY B 1 163 ? -8.859 4.941 15.555 1 98.5 163 GLY B CA 1
ATOM 3099 C C . GLY B 1 163 ? -10.273 5.473 15.656 1 98.5 163 GLY B C 1
ATOM 3100 O O . GLY B 1 163 ? -10.516 6.477 16.328 1 98.5 163 GLY B O 1
ATOM 3101 N N . TRP B 1 164 ? -11.18 4.789 15.102 1 98.12 164 TRP B N 1
ATOM 3102 C CA . TRP B 1 164 ? -12.578 5.215 15.148 1 98.12 164 TRP B CA 1
ATOM 3103 C C . TRP B 1 164 ? -13.141 5.062 16.562 1 98.12 164 TRP B C 1
ATOM 3105 O O . TRP B 1 164 ? -13.984 5.859 16.984 1 98.12 164 TRP B O 1
ATOM 3115 N N . ALA B 1 165 ? -12.711 4.035 17.266 1 98.38 165 ALA B N 1
ATOM 3116 C CA . ALA B 1 165 ? -13.156 3.857 18.641 1 98.38 165 ALA B CA 1
ATOM 3117 C C . ALA B 1 165 ? -12.711 5.023 19.516 1 98.38 165 ALA B C 1
ATOM 3119 O O . ALA B 1 165 ? -13.5 5.574 20.281 1 98.38 165 ALA B O 1
ATOM 3120 N N . LEU B 1 166 ? -11.477 5.414 19.422 1 98.38 166 LEU B N 1
ATOM 3121 C CA . LEU B 1 166 ? -10.922 6.516 20.203 1 98.38 166 LEU B CA 1
ATOM 3122 C C . LEU B 1 166 ? -11.562 7.84 19.797 1 98.38 166 LEU B C 1
ATOM 3124 O O . LEU B 1 166 ? -11.938 8.641 20.656 1 98.38 166 LEU B O 1
ATOM 3128 N N . TYR B 1 167 ? -11.711 8.023 18.5 1 97.88 167 TYR B N 1
ATOM 3129 C CA . TYR B 1 167 ? -12.344 9.258 18.047 1 97.88 167 TYR B CA 1
ATOM 3130 C C . TYR B 1 167 ? -13.812 9.297 18.438 1 97.88 167 TYR B C 1
ATOM 3132 O O . TYR B 1 167 ? -14.328 10.352 18.812 1 97.88 167 TYR B O 1
ATOM 3140 N N . GLY B 1 168 ? -14.461 8.133 18.344 1 97.38 168 GLY B N 1
ATOM 3141 C CA . GLY B 1 168 ? -15.836 8.047 18.797 1 97.38 168 GLY B CA 1
ATOM 3142 C C . GLY B 1 168 ? -15.992 8.367 20.281 1 97.38 168 GLY B C 1
ATOM 3143 O O . GLY B 1 168 ? -16.922 9.07 20.672 1 97.38 168 GLY B O 1
ATOM 3144 N N . TRP B 1 169 ? -15.078 7.844 20.984 1 97.69 169 TRP B N 1
ATOM 3145 C CA . TRP B 1 169 ? -15.086 8.148 22.422 1 97.69 169 TRP B CA 1
ATOM 3146 C C . TRP B 1 169 ? -14.922 9.641 22.656 1 97.69 169 TRP B C 1
ATOM 3148 O O . TRP B 1 169 ? -15.547 10.203 23.562 1 97.69 169 TRP B O 1
ATOM 3158 N N . ALA B 1 170 ? -14.141 10.266 21.891 1 97.69 170 ALA B N 1
ATOM 3159 C CA . ALA B 1 170 ? -13.953 11.711 22 1 97.69 170 ALA B CA 1
ATOM 3160 C C . ALA B 1 170 ? -15.242 12.461 21.672 1 97.69 170 ALA B C 1
ATOM 3162 O O . ALA B 1 170 ? -15.539 13.492 22.266 1 97.69 170 ALA B O 1
ATOM 3163 N N . ILE B 1 171 ? -15.953 11.953 20.719 1 97.12 171 ILE B N 1
ATOM 3164 C CA . ILE B 1 171 ? -17.219 12.57 20.344 1 97.12 171 ILE B CA 1
ATOM 3165 C C . ILE B 1 171 ? -18.188 12.523 21.531 1 97.12 171 ILE B C 1
ATOM 3167 O O . ILE B 1 171 ? -18.766 13.539 21.906 1 97.12 171 ILE B O 1
ATOM 3171 N N . VAL B 1 172 ? -18.297 11.453 22.156 1 96.25 172 VAL B N 1
ATOM 3172 C CA . VAL B 1 172 ? -19.312 11.266 23.188 1 96.25 172 VAL B CA 1
ATOM 3173 C C . VAL B 1 172 ? -18.875 11.953 24.484 1 96.25 172 VAL B C 1
ATOM 3175 O O . VAL B 1 172 ? -19.703 12.188 25.375 1 96.25 172 VAL B O 1
ATOM 3178 N N . THR B 1 173 ? -17.625 12.211 24.625 1 96.31 173 THR B N 1
ATOM 3179 C CA . THR B 1 173 ? -17.141 12.906 25.812 1 96.31 173 THR B CA 1
ATOM 3180 C C . THR B 1 173 ? -16.984 14.398 25.547 1 96.31 173 THR B C 1
ATOM 3182 O O . THR B 1 173 ? -16.266 15.094 26.266 1 96.31 173 THR B O 1
ATOM 3185 N N . ASP B 1 174 ? -17.516 14.852 24.484 1 95.62 174 ASP B N 1
ATOM 3186 C CA . ASP B 1 174 ? -17.641 16.266 24.141 1 95.62 174 ASP B CA 1
ATOM 3187 C C . ASP B 1 174 ? -16.266 16.891 23.891 1 95.62 174 ASP B C 1
ATOM 3189 O O . ASP B 1 174 ? -16.016 18.031 24.312 1 95.62 174 ASP B O 1
ATOM 3193 N N . GLN B 1 175 ? -15.43 16.094 23.281 1 96.62 175 GLN B N 1
ATOM 3194 C CA . GLN B 1 175 ? -14.102 16.609 22.953 1 96.62 175 GLN B CA 1
ATOM 3195 C C . GLN B 1 175 ? -14.023 17.047 21.5 1 96.62 175 GLN B C 1
ATOM 3197 O O . GLN B 1 175 ? -12.938 17.344 20.984 1 96.62 175 GLN B O 1
ATOM 3202 N N . THR B 1 176 ? -15.062 16.922 20.828 1 97.19 176 THR B N 1
ATOM 3203 C CA . THR B 1 176 ? -15.164 17.375 19.453 1 97.19 176 THR B CA 1
ATOM 3204 C C . THR B 1 176 ? -16.359 18.312 19.266 1 97.19 176 THR B C 1
ATOM 3206 O O . THR B 1 176 ? -17.172 18.469 20.172 1 97.19 176 THR B O 1
ATOM 3209 N N . GLN B 1 177 ? -16.453 18.953 18.125 1 96.69 177 GLN B N 1
ATOM 3210 C CA . GLN B 1 177 ? -17.562 19.859 17.812 1 96.69 177 GLN B CA 1
ATOM 3211 C C . GLN B 1 177 ? -18.766 19.078 17.281 1 96.69 177 GLN B C 1
ATOM 3213 O O . GLN B 1 177 ? -19.828 19.656 17.062 1 96.69 177 GLN B O 1
ATOM 3218 N N . TRP B 1 178 ? -18.578 17.812 17.141 1 96.94 178 TRP B N 1
ATOM 3219 C CA . TRP B 1 178 ? -19.688 16.969 16.672 1 96.94 178 TRP B CA 1
ATOM 3220 C C . TRP B 1 178 ? -20.703 16.75 17.781 1 96.94 178 TRP B C 1
ATOM 3222 O O . TRP B 1 178 ? -20.344 16.578 18.953 1 96.94 178 TRP B O 1
ATOM 3232 N N . PRO B 1 179 ? -21.953 16.812 17.406 1 96.5 179 PRO B N 1
ATOM 3233 C CA . PRO B 1 179 ? -22.922 16.375 18.406 1 96.5 179 PRO B CA 1
ATOM 3234 C C . PRO B 1 179 ? -22.75 14.906 18.797 1 96.5 179 PRO B C 1
ATOM 3236 O O . PRO B 1 179 ? -22.25 14.102 18 1 96.5 179 PRO B O 1
ATOM 3239 N N . THR B 1 180 ? -23.109 14.523 19.938 1 96.88 180 THR B N 1
ATOM 3240 C CA . THR B 1 180 ? -22.875 13.195 20.484 1 96.88 180 THR B CA 1
ATOM 3241 C C . THR B 1 180 ? -23.516 12.125 19.609 1 96.88 180 THR B C 1
ATOM 3243 O O . THR B 1 180 ? -22.969 11.023 19.469 1 96.88 180 THR B O 1
ATOM 3246 N N . TYR B 1 181 ? -24.625 12.414 19 1 96.31 181 TYR B N 1
ATOM 3247 C CA . TYR B 1 181 ? -25.328 11.414 18.203 1 96.31 181 TYR B CA 1
ATOM 3248 C C . TYR B 1 181 ? -24.562 11.102 16.922 1 96.31 181 TYR B C 1
ATOM 3250 O O . TYR B 1 181 ? -24.844 10.117 16.25 1 96.31 181 TYR B O 1
ATOM 3258 N N . PHE B 1 182 ? -23.516 11.914 16.641 1 97.25 182 PHE B N 1
ATOM 3259 C CA . PHE B 1 182 ? -22.734 11.688 15.43 1 97.25 182 PHE B CA 1
ATOM 3260 C C . PHE B 1 182 ? -21.906 10.414 15.555 1 97.25 182 PHE B C 1
ATOM 3262 O O . PHE B 1 182 ? -21.406 9.891 14.555 1 97.25 182 PHE B O 1
ATOM 3269 N N . LEU B 1 183 ? -21.766 9.914 16.75 1 97.25 183 LEU B N 1
ATOM 3270 C CA . LEU B 1 183 ? -21.156 8.602 16.953 1 97.25 183 LEU B CA 1
ATOM 3271 C C . LEU B 1 183 ? -21.812 7.555 16.062 1 97.25 183 LEU B C 1
ATOM 3273 O O . LEU B 1 183 ? -21.141 6.66 15.547 1 97.25 183 LEU B O 1
ATOM 3277 N N . LEU B 1 184 ? -23.125 7.684 15.836 1 97.12 184 LEU B N 1
ATOM 3278 C CA . LEU B 1 184 ? -23.891 6.715 15.07 1 97.12 184 LEU B CA 1
ATOM 3279 C C . LEU B 1 184 ? -23.484 6.738 13.602 1 97.12 184 LEU B C 1
ATOM 3281 O O . LEU B 1 184 ? -23.703 5.77 12.867 1 97.12 184 LEU B O 1
ATOM 3285 N N . ALA B 1 185 ? -22.844 7.816 13.203 1 97.31 185 ALA B N 1
ATOM 3286 C CA . ALA B 1 185 ? -22.453 7.977 11.812 1 97.31 185 ALA B CA 1
ATOM 3287 C C . ALA B 1 185 ? -21.047 7.434 11.57 1 97.31 185 ALA B C 1
ATOM 3289 O O . ALA B 1 185 ? -20.625 7.242 10.422 1 97.31 185 ALA B O 1
ATOM 3290 N N . THR B 1 186 ? -20.312 7.172 12.664 1 97.81 186 THR B N 1
ATOM 3291 C CA . THR B 1 186 ? -18.922 6.734 12.5 1 97.81 186 THR B CA 1
ATOM 3292 C C . THR B 1 186 ? -18.875 5.289 12.008 1 97.81 186 THR B C 1
ATOM 3294 O O . THR B 1 186 ? -19.781 4.5 12.281 1 97.81 186 THR B O 1
ATOM 3297 N N . PRO B 1 187 ? -17.812 4.941 11.312 1 97.38 187 PRO B N 1
ATOM 3298 C CA . PRO B 1 187 ? -17.672 3.58 10.789 1 97.38 187 PRO B CA 1
ATOM 3299 C C . PRO B 1 187 ? -17.641 2.523 11.891 1 97.38 187 PRO B C 1
ATOM 3301 O O . PRO B 1 187 ? -17.922 1.349 11.633 1 97.38 187 PRO B O 1
ATOM 3304 N N . LEU B 1 188 ? -17.328 2.961 13.086 1 96.38 188 LEU B N 1
ATOM 3305 C CA . LEU B 1 188 ? -17.391 2.025 14.203 1 96.38 188 LEU B CA 1
ATOM 3306 C C . LEU B 1 188 ? -18.797 1.441 14.344 1 96.38 188 LEU B C 1
ATOM 3308 O O . LEU B 1 188 ? -18.953 0.255 14.641 1 96.38 188 LEU B O 1
ATOM 3312 N N . VAL B 1 189 ? -19.812 2.207 14.133 1 97 189 VAL B N 1
ATOM 3313 C CA . VAL B 1 189 ? -21.203 1.798 14.312 1 97 189 VAL B CA 1
ATOM 3314 C C . VAL B 1 189 ? -21.781 1.347 12.977 1 97 189 VAL B C 1
ATOM 3316 O O . VAL B 1 189 ? -22.5 0.344 12.906 1 97 189 VAL B O 1
ATOM 3319 N N . THR B 1 190 ? -21.438 2.021 11.922 1 97.25 190 THR B N 1
ATOM 3320 C CA . THR B 1 190 ? -22.109 1.773 10.648 1 97.25 190 THR B CA 1
ATOM 3321 C C . THR B 1 190 ? -21.562 0.509 9.992 1 97.25 190 THR B C 1
ATOM 3323 O O . THR B 1 190 ? -22.25 -0.133 9.195 1 97.25 190 THR B O 1
ATOM 3326 N N . THR B 1 191 ? -20.359 0.128 10.281 1 96.25 191 THR B N 1
ATOM 3327 C CA . THR B 1 191 ? -19.766 -1.045 9.641 1 96.25 191 THR B CA 1
ATOM 3328 C C . THR B 1 191 ? -20.562 -2.301 9.977 1 96.25 191 THR B C 1
ATOM 3330 O O . THR B 1 191 ? -20.969 -3.039 9.07 1 96.25 191 THR B O 1
ATOM 3333 N N . PRO B 1 192 ? -20.844 -2.562 11.258 1 95.44 192 PRO B N 1
ATOM 3334 C CA . PRO B 1 192 ? -21.672 -3.742 11.539 1 95.44 192 PRO B CA 1
ATOM 3335 C C . PRO B 1 192 ? -23.047 -3.672 10.891 1 95.44 192 PRO B C 1
ATOM 3337 O O . PRO B 1 192 ? -23.609 -4.703 10.5 1 95.44 192 PRO B O 1
ATOM 3340 N N . ILE B 1 193 ? -23.609 -2.537 10.781 1 96.19 193 ILE B N 1
ATOM 3341 C CA . ILE B 1 193 ? -24.906 -2.361 10.133 1 96.19 193 ILE B CA 1
ATOM 3342 C C . ILE B 1 193 ? -24.812 -2.744 8.656 1 96.19 193 ILE B C 1
ATOM 3344 O O . ILE B 1 193 ? -25.609 -3.535 8.156 1 96.19 193 ILE B O 1
ATOM 3348 N N . TRP B 1 194 ? -23.766 -2.258 7.984 1 96 194 TRP B N 1
ATOM 3349 C CA . TRP B 1 194 ? -23.594 -2.553 6.566 1 96 194 TRP B CA 1
ATOM 3350 C C . TRP B 1 194 ? -23.234 -4.02 6.355 1 96 194 TRP B C 1
ATOM 3352 O O . TRP B 1 194 ? -23.609 -4.621 5.352 1 96 194 TRP B O 1
ATOM 3362 N N . LEU B 1 195 ? -22.484 -4.562 7.266 1 93.88 195 LEU B N 1
ATOM 3363 C CA . LEU B 1 195 ? -22.188 -5.988 7.199 1 93.88 195 LEU B CA 1
ATOM 3364 C C . LEU B 1 195 ? -23.469 -6.812 7.258 1 93.88 195 LEU B C 1
ATOM 3366 O O . LEU B 1 195 ? -23.656 -7.738 6.461 1 93.88 195 LEU B O 1
ATOM 3370 N N . GLY B 1 196 ? -24.359 -6.461 8.188 1 93.06 196 GLY B N 1
ATOM 3371 C CA . GLY B 1 196 ? -25.641 -7.133 8.289 1 93.06 196 GLY B CA 1
ATOM 3372 C C . GLY B 1 196 ? -26.5 -6.953 7.059 1 93.06 196 GLY B C 1
ATOM 3373 O O . GLY B 1 196 ? -27.047 -7.926 6.531 1 93.06 196 GLY B O 1
ATOM 3374 N N . LEU B 1 197 ? -26.547 -5.758 6.586 1 92.88 197 LEU B N 1
ATOM 3375 C CA . LEU B 1 197 ? -27.375 -5.465 5.418 1 92.88 197 LEU B CA 1
ATOM 3376 C C . LEU B 1 197 ? -26.844 -6.188 4.184 1 92.88 197 LEU B C 1
ATOM 3378 O O . LEU B 1 197 ? -27.625 -6.738 3.398 1 92.88 197 LEU B O 1
ATOM 3382 N N . SER B 1 198 ? -25.516 -6.125 4.008 1 88.31 198 SER B N 1
ATOM 3383 C CA . SER B 1 198 ? -24.906 -6.773 2.855 1 88.31 198 SER B CA 1
ATOM 3384 C C . SER B 1 198 ? -25.125 -8.281 2.887 1 88.31 198 SER B C 1
ATOM 3386 O O . SER B 1 198 ? -25.438 -8.891 1.864 1 88.31 198 SER B O 1
ATOM 3388 N N . HIS B 1 199 ? -25 -8.883 4.012 1 85.38 199 HIS B N 1
ATOM 3389 C CA . HIS B 1 199 ? -25.062 -10.336 4.145 1 85.38 199 HIS B CA 1
ATOM 3390 C C . HIS B 1 199 ? -26.5 -10.844 4.078 1 85.38 199 HIS B C 1
ATOM 3392 O O . HIS B 1 199 ? -26.75 -11.922 3.539 1 85.38 199 HIS B O 1
ATOM 3398 N N . TYR B 1 200 ? -27.453 -10.031 4.52 1 87.62 200 TYR B N 1
ATOM 3399 C CA . TYR B 1 200 ? -28.781 -10.594 4.695 1 87.62 200 TYR B CA 1
ATOM 3400 C C . TYR B 1 200 ? -29.75 -10.008 3.682 1 87.62 200 TYR B C 1
ATOM 3402 O O . TYR B 1 200 ? -30.75 -10.641 3.33 1 87.62 200 TYR B O 1
ATOM 3410 N N . ILE B 1 201 ? -29.391 -8.875 3.207 1 89.5 201 ILE B N 1
ATOM 3411 C CA . ILE B 1 201 ? -30.391 -8.219 2.387 1 89.5 201 ILE B CA 1
ATOM 3412 C C . ILE B 1 201 ? -29.844 -7.984 0.981 1 89.5 201 ILE B C 1
ATOM 3414 O O . ILE B 1 201 ? -30.359 -8.539 0.008 1 89.5 201 ILE B O 1
ATOM 3418 N N . ILE B 1 202 ? -28.812 -7.402 0.896 1 88.88 202 ILE B N 1
ATOM 3419 C CA . ILE B 1 202 ? -28.328 -6.914 -0.39 1 88.88 202 ILE B CA 1
ATOM 3420 C C . ILE B 1 202 ? -27.844 -8.094 -1.237 1 88.88 202 ILE B C 1
ATOM 3422 O O . ILE B 1 202 ? -28.047 -8.109 -2.455 1 88.88 202 ILE B O 1
ATOM 3426 N N . ARG B 1 203 ? -27.219 -8.984 -0.582 1 84 203 ARG B N 1
ATOM 3427 C CA . ARG B 1 203 ? -26.672 -10.133 -1.289 1 84 203 ARG B CA 1
ATOM 3428 C C . ARG B 1 203 ? -27.75 -10.867 -2.066 1 84 203 ARG B C 1
ATOM 3430 O O . ARG B 1 203 ? -27.469 -11.523 -3.072 1 84 203 ARG B O 1
ATOM 3437 N N . ARG B 1 204 ? -29 -10.805 -1.674 1 87.06 204 ARG B N 1
ATOM 3438 C CA . ARG B 1 204 ? -30.125 -11.461 -2.344 1 87.06 204 ARG B CA 1
ATOM 3439 C C . ARG B 1 204 ? -30.391 -10.828 -3.703 1 87.06 204 ARG B C 1
ATOM 3441 O O . ARG B 1 204 ? -30.859 -11.492 -4.625 1 87.06 204 ARG B O 1
ATOM 3448 N N . TRP B 1 205 ? -29.906 -9.617 -3.762 1 90.06 205 TRP B N 1
ATOM 3449 C CA . TRP B 1 205 ? -30.219 -8.883 -4.984 1 90.06 205 TRP B CA 1
ATOM 3450 C C . TRP B 1 205 ? -29 -8.812 -5.898 1 90.06 205 TRP B C 1
ATOM 3452 O O . TRP B 1 205 ? -29.125 -8.859 -7.125 1 90.06 205 TRP B O 1
ATOM 3462 N N . THR B 1 206 ? -27.891 -8.648 -5.305 1 90.62 206 THR B N 1
ATO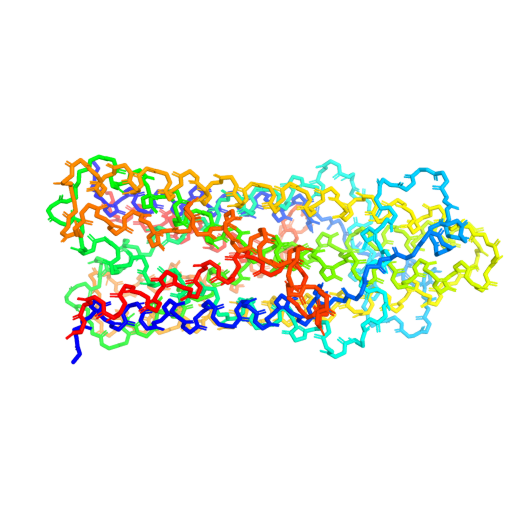M 3463 C CA . THR B 1 206 ? -26.688 -8.547 -6.105 1 90.62 206 THR B CA 1
ATOM 3464 C C . THR B 1 206 ? -25.453 -8.961 -5.293 1 90.62 206 THR B C 1
ATOM 3466 O O . THR B 1 206 ? -25.375 -8.68 -4.098 1 90.62 206 THR B O 1
ATOM 3469 N N . PRO B 1 207 ? -24.516 -9.602 -5.992 1 89.56 207 PRO B N 1
ATOM 3470 C CA . PRO B 1 207 ? -23.281 -9.953 -5.305 1 89.56 207 PRO B CA 1
ATOM 3471 C C . PRO B 1 207 ? -22.266 -8.805 -5.305 1 89.56 207 PRO B C 1
ATOM 3473 O O . PRO B 1 207 ? -21.234 -8.891 -4.637 1 89.56 207 PRO B O 1
ATOM 3476 N N . LEU B 1 208 ? -22.516 -7.715 -5.918 1 90 208 LEU B N 1
ATOM 3477 C CA . LEU B 1 208 ? -21.562 -6.637 -6.156 1 90 208 LEU B CA 1
ATOM 3478 C C . LEU B 1 208 ? -21.078 -6.043 -4.84 1 90 208 LEU B C 1
ATOM 3480 O O . LEU B 1 208 ? -19.922 -5.598 -4.742 1 90 208 LEU B O 1
ATOM 3484 N N . PHE B 1 209 ? -21.891 -6.145 -3.848 1 90 209 PHE B N 1
ATOM 3485 C CA . PHE B 1 209 ? -21.531 -5.473 -2.602 1 90 209 PHE B CA 1
ATOM 3486 C C . PHE B 1 209 ? -21.047 -6.477 -1.562 1 90 209 PHE B C 1
ATOM 3488 O O . PHE B 1 209 ? -20.875 -6.129 -0.392 1 90 209 PHE B O 1
ATOM 3495 N N . ASN B 1 210 ? -20.781 -7.66 -2.135 1 84.62 210 ASN B N 1
ATOM 3496 C CA . ASN B 1 210 ? -20.219 -8.656 -1.236 1 84.62 210 ASN B CA 1
ATOM 3497 C C . ASN B 1 210 ? -18.812 -8.281 -0.798 1 84.62 210 ASN B C 1
ATOM 3499 O O . ASN B 1 210 ? -17.953 -8 -1.636 1 84.62 210 ASN B O 1
ATOM 3503 N N . GLY B 1 211 ? -18.562 -8 0.418 1 82.38 211 GLY B N 1
ATOM 3504 C CA . GLY B 1 211 ? -17.25 -7.672 0.937 1 82.38 211 GLY B CA 1
ATOM 3505 C C . GLY B 1 211 ? -16.969 -6.184 0.947 1 82.38 211 GLY B C 1
ATOM 3506 O O . GLY B 1 211 ? -15.836 -5.762 1.217 1 82.38 211 GLY B O 1
ATOM 3507 N N . ALA B 1 212 ? -17.969 -5.41 0.564 1 90.56 212 ALA B N 1
ATOM 3508 C CA . ALA B 1 212 ? -17.734 -3.975 0.443 1 90.56 212 ALA B CA 1
ATOM 3509 C C . ALA B 1 212 ? -18.297 -3.217 1.637 1 90.56 212 ALA B C 1
ATOM 3511 O O . ALA B 1 212 ? -18.453 -1.993 1.589 1 90.56 212 ALA B O 1
ATOM 3512 N N . ALA B 1 213 ? -18.656 -3.9 2.682 1 92.88 213 ALA B N 1
ATOM 3513 C CA . ALA B 1 213 ? -19.344 -3.309 3.832 1 92.88 213 ALA B CA 1
ATOM 3514 C C . ALA B 1 213 ? -18.484 -2.207 4.465 1 92.88 213 ALA B C 1
ATOM 3516 O O . ALA B 1 213 ? -19.016 -1.164 4.859 1 92.88 213 ALA B O 1
ATOM 3517 N N . LEU B 1 214 ? -17.25 -2.434 4.57 1 94 214 LEU B N 1
ATOM 3518 C CA . LEU B 1 214 ? -16.359 -1.457 5.188 1 94 214 LEU B CA 1
ATOM 3519 C C . LEU B 1 214 ? -16.344 -0.154 4.395 1 94 214 LEU B C 1
ATOM 3521 O O . LEU B 1 214 ? -16.391 0.932 4.977 1 94 214 LEU B O 1
ATOM 3525 N N . ASN B 1 215 ? -16.359 -0.253 3.107 1 96.06 215 ASN B N 1
ATOM 3526 C CA . ASN B 1 215 ? -16.312 0.94 2.27 1 96.06 215 ASN B CA 1
ATOM 3527 C C . ASN B 1 215 ? -17.672 1.623 2.195 1 96.06 215 ASN B C 1
ATOM 3529 O O . ASN B 1 215 ? -17.75 2.846 2.061 1 96.06 215 ASN B O 1
ATOM 3533 N N . LEU B 1 216 ? -18.703 0.832 2.309 1 96.94 216 LEU B N 1
ATOM 3534 C CA . LEU B 1 216 ? -20.031 1.438 2.441 1 96.94 216 LEU B CA 1
ATOM 3535 C C . LEU B 1 216 ? -20.125 2.268 3.717 1 96.94 216 LEU B C 1
ATOM 3537 O O . LEU B 1 216 ? -20.703 3.35 3.717 1 96.94 216 LEU B O 1
ATOM 3541 N N . ALA B 1 217 ? -19.531 1.764 4.738 1 97.75 217 ALA B N 1
ATOM 3542 C CA . ALA B 1 217 ? -19.469 2.514 5.988 1 97.75 217 ALA B CA 1
ATOM 3543 C C . ALA B 1 217 ? -18.688 3.812 5.816 1 97.75 217 ALA B C 1
ATOM 3545 O O . ALA B 1 217 ? -19.094 4.859 6.34 1 97.75 217 ALA B O 1
ATOM 3546 N N . TRP B 1 218 ? -17.625 3.791 5.062 1 97.88 218 TRP B N 1
ATOM 3547 C CA . TRP B 1 218 ? -16.828 4.988 4.793 1 97.88 218 TRP B CA 1
ATOM 3548 C C . TRP B 1 218 ? -17.641 6.016 4.02 1 97.88 218 TRP B C 1
ATOM 3550 O O . TRP B 1 218 ? -17.656 7.199 4.363 1 97.88 218 TRP B O 1
ATOM 3560 N N . VAL B 1 219 ? -18.297 5.562 3.002 1 98.31 219 VAL B N 1
ATOM 3561 C CA . VAL B 1 219 ? -19.109 6.457 2.172 1 98.31 219 VAL B CA 1
ATOM 3562 C C . VAL B 1 219 ? -20.203 7.094 3.012 1 98.31 219 VAL B C 1
ATOM 3564 O O . VAL B 1 219 ? -20.406 8.305 2.959 1 98.31 219 VAL B O 1
ATOM 3567 N N . SER B 1 220 ? -20.859 6.293 3.836 1 98.12 220 SER B N 1
ATOM 3568 C CA . SER B 1 220 ? -21.938 6.812 4.672 1 98.12 220 SER B CA 1
ATOM 3569 C C . SER B 1 220 ? -21.422 7.836 5.676 1 98.12 220 SER B C 1
ATOM 3571 O O . SER B 1 220 ? -22.078 8.844 5.934 1 98.12 220 SER B O 1
ATOM 3573 N N . PHE B 1 221 ? -20.297 7.566 6.242 1 98.56 221 PHE B N 1
ATOM 3574 C CA . PHE B 1 221 ? -19.703 8.484 7.211 1 98.56 221 PHE B CA 1
ATOM 3575 C C . PHE B 1 221 ? -19.5 9.859 6.598 1 98.56 221 PHE B C 1
ATOM 3577 O O . PHE B 1 221 ? -19.953 10.867 7.152 1 98.56 221 PHE B O 1
ATOM 3584 N N . TYR B 1 222 ? -18.828 9.914 5.441 1 98.62 222 TYR B N 1
ATOM 3585 C CA . TYR B 1 222 ? -18.5 11.195 4.828 1 98.62 222 TYR B CA 1
ATOM 3586 C C . TYR B 1 222 ? -19.75 11.906 4.328 1 98.62 222 TYR B C 1
ATOM 3588 O O . TYR B 1 222 ? -19.844 13.133 4.406 1 98.62 222 TYR B O 1
ATOM 3596 N N . ALA B 1 223 ? -20.688 11.133 3.775 1 98.38 223 ALA B N 1
ATOM 3597 C CA . ALA B 1 223 ? -21.938 11.727 3.334 1 98.38 223 ALA B CA 1
ATOM 3598 C C . ALA B 1 223 ? -22.688 12.375 4.5 1 98.38 223 ALA B C 1
ATOM 3600 O O . ALA B 1 223 ? -23.172 13.5 4.387 1 98.38 223 ALA B O 1
ATOM 3601 N N . LEU B 1 224 ? -22.719 11.711 5.605 1 97.94 224 LEU B N 1
ATOM 3602 C CA . LEU B 1 224 ? -23.422 12.219 6.777 1 97.94 224 LEU B CA 1
ATOM 3603 C C . LEU B 1 224 ? -22.672 13.391 7.398 1 97.94 224 LEU B C 1
ATOM 3605 O O . LEU B 1 224 ? -23.281 14.344 7.875 1 97.94 224 LEU B O 1
ATOM 3609 N N . ALA B 1 225 ? -21.359 13.273 7.453 1 98 225 ALA B N 1
ATOM 3610 C CA . ALA B 1 225 ? -20.547 14.391 7.949 1 98 225 ALA B CA 1
ATOM 3611 C C . ALA B 1 225 ? -20.812 15.656 7.137 1 98 225 ALA B C 1
ATOM 3613 O O . ALA B 1 225 ? -21.016 16.734 7.699 1 98 225 ALA B O 1
ATOM 3614 N N . LEU B 1 226 ? -20.797 15.492 5.785 1 97.94 226 LEU B N 1
ATOM 3615 C CA . LEU B 1 226 ? -21.031 16.625 4.895 1 97.94 226 LEU B CA 1
ATOM 3616 C C . LEU B 1 226 ? -22.453 17.156 5.039 1 97.94 226 LEU B C 1
ATOM 3618 O O . LEU B 1 226 ? -22.672 18.359 5 1 97.94 226 LEU B O 1
ATOM 3622 N N . TRP B 1 227 ? -23.375 16.297 5.215 1 97 227 TRP B N 1
ATOM 3623 C CA . TRP B 1 227 ? -24.766 16.688 5.41 1 97 227 TRP B CA 1
ATOM 3624 C C . TRP B 1 227 ? -24.922 17.531 6.672 1 97 227 TRP B C 1
ATOM 3626 O O . TRP B 1 227 ? -25.625 18.547 6.664 1 97 227 TRP B O 1
ATOM 3636 N N . LEU B 1 228 ? -24.234 17.188 7.719 1 95.06 228 LEU B N 1
ATOM 3637 C CA . LEU B 1 228 ? -24.344 17.891 8.992 1 95.06 228 LEU B CA 1
ATOM 3638 C C . LEU B 1 228 ? -23.609 19.219 8.945 1 95.06 228 LEU B C 1
ATOM 3640 O O . LEU B 1 228 ? -23.969 20.156 9.672 1 95.06 228 LEU B O 1
ATOM 3644 N N . LEU B 1 229 ? -22.609 19.266 8.18 1 94.31 229 LEU B N 1
ATOM 3645 C CA . LEU B 1 229 ? -21.797 20.484 8.109 1 94.31 229 LEU B CA 1
ATOM 3646 C C . LEU B 1 229 ? -22.422 21.469 7.133 1 94.31 229 LEU B C 1
ATOM 3648 O O . LEU B 1 229 ? -22.016 22.641 7.102 1 94.31 229 LEU B O 1
ATOM 3652 N N . THR B 1 230 ? -23.266 21.078 6.223 1 86.94 230 THR B N 1
ATOM 3653 C CA . THR B 1 230 ? -23.938 21.984 5.293 1 86.94 230 THR B CA 1
ATOM 3654 C C . THR B 1 230 ? -25.266 22.453 5.863 1 86.94 230 THR B C 1
ATOM 3656 O O . THR B 1 230 ? -25.672 23.594 5.641 1 86.94 230 THR B O 1
#

Solvent-accessible surface area (backbone atoms only — not comparable to full-atom values): 21950 Å² total; per-residue (Å²): 134,53,70,47,54,52,16,34,50,33,23,28,53,24,22,48,32,35,30,52,8,33,28,45,47,48,26,41,64,79,71,50,71,65,56,52,64,72,68,60,53,92,83,49,80,54,58,64,63,26,54,39,33,40,82,55,52,67,69,47,36,50,48,14,40,48,37,30,46,78,28,51,52,27,43,59,49,17,48,51,26,58,52,61,42,18,61,75,76,47,70,54,44,52,53,9,48,51,26,34,52,40,12,58,54,29,34,43,36,20,57,42,29,54,52,52,36,26,42,44,22,35,27,44,53,52,43,23,70,71,69,73,45,80,53,68,42,55,36,53,37,47,43,52,42,48,50,52,24,51,55,36,36,51,50,18,49,52,34,29,50,49,8,41,49,33,37,38,50,26,25,65,67,64,48,28,74,50,59,53,74,52,45,63,46,33,47,73,50,30,24,63,52,34,44,50,41,33,71,72,50,44,44,81,76,41,32,45,51,35,87,24,23,64,30,50,14,43,32,50,26,29,53,50,53,50,59,72,71,103,133,53,71,47,53,53,17,33,48,34,22,28,52,21,23,48,34,34,29,53,10,31,28,44,47,49,25,39,64,79,70,50,71,67,57,50,64,72,67,62,53,90,82,49,81,54,59,64,63,27,55,39,34,40,81,54,53,68,68,47,36,50,48,14,38,47,38,32,44,77,28,50,51,27,43,60,48,18,47,52,25,57,53,61,42,18,60,79,74,47,70,52,43,51,53,9,49,51,26,36,51,41,12,60,53,29,34,43,38,21,57,43,28,52,50,53,35,25,43,46,22,35,28,45,52,53,43,24,70,72,69,74,46,80,53,66,41,56,36,52,36,46,40,52,43,48,51,52,24,51,54,36,34,50,50,18,48,52,33,30,50,49,8,41,50,34,38,37,49,26,25,65,68,64,48,28,72,52,60,53,73,51,46,62,46,33,47,72,49,30,22,62,51,33,42,50,41,34,71,70,49,45,46,81,77,39,33,46,50,36,86,23,24,63,31,50,14,43,33,50,25,30,54,51,52,50,60,73,74,103

Secondary structure (DSSP, 8-state):
--HHHHHHHHHHHHHHHHHHHHHHHH--PPPPHHHHHHT--TT-S-HHHHHHTTTS-HHHHHHHHHHHHTTTHHHHHHHHHHHHTTPSP-HHHHHHHHHHHHHHHHHHHHHHHHHHHHHHHHHHHHHHHHHSS--HHHHHHHHHHHHHHHHHHHHHHHHHHHHHHHHHHHHHTT-SSS-GGGGGGSHHHHHHHHHHHIIIIIHHH-STTTT-HHHHHHHHHHHHHHHHH-/--HHHHHHHHHHHHHHHHHHHHHHHH--PPPPHHHHHHT--TT-S-HHHHHHTTTS-HHHHHHHHHHHHTTTHHHHHHHHHHHHTTPSP-HHHHHHHHHHHHHHHHHHHHHHHHHHHHHHHHHHHHHHHHHSS--HHHHHHHHHHHHHHHHHHHHHHHHHHHHHHHHHHHHHTT-SSS-GGGGGGSHHHHHHHHHHHIIIIIHHH-STTTT-HHHHHHHHHHHHHHHHH-

Nearest PDB structures (foldseek):
  8gl3-assembly1_A  TM=3.593E-01  e=1.590E+00  synthetic construct
  7jh5-assembly2_B  TM=2.732E-01  e=3.559E+00  synthetic construct
  8qag-assembly1_A  TM=2.072E-01  e=6.371E+00  synthetic construct
  8gl3-assembly1_A  TM=3.607E-01  e=1.589E+00  synthetic construct
  7jh5-assembly2_B  TM=2.742E-01  e=3.253E+00  synthetic construct

Sequence (460 aa):
MTLVQVSFFAGLFGALAWLVGDILLVGFAPVTEEDLARYQAGGLTNLRLALYMRSGADRRLRWGVWLAQFSIWLPLLSLYGLWQMAQPVRGLVWAGMLCLFIGFSLSPLAHGAFYVIAILGKAYCRDYAEAGKANEQLIEALNRANHLLNVTWLSALLVTCLGWALYGWAIVTDQTQWPTYFLLATPLVTTPIWLGLSHYIIRRWTPLFNGAALNLAWVSFYALALWLLTMTLVQVSFFAGLFGALAWLVGDILLVGFAPVTEEDLARYQAGGLTNLRLALYMRSGADRRLRWGVWLAQFSIWLPLLSLYGLWQMAQPVRGLVWAGMLCLFIGFSLSPLAHGAFYVIAILGKAYCRDYAEAGKANEQLIEALNRANHLLNVTWLSALLVTCLGWALYGWAIVTDQTQWPTYFLLATPLVTTPIWLGLSHYIIRRWTPLFNGAALNLAWVSFYALALWLLT

Radius of gyration: 23.12 Å; Cα contacts (8 Å, |Δi|>4): 746; chains: 2; bounding box: 62×64×50 Å

InterPro domains:
  IPR046475 Protein of unknown function DUF6796 [PF20599] (6-229)

pLDDT: mean 95.77, std 3.46, range [81.69, 98.81]

Foldseek 3Di:
DDLLLVLLVLLLQLLVLLLLLCLLLQLADFDDPVNCVQLPDPLQPCLRLLQRRQPHDPVSNVSSLVSNQVSLVSNLSNLVSLPVQLPVPDDLLVQLSVLQNVLSVLVSQLSCLSSVSNVLSNVQVVVCVVVVDGDPVSSVSNNVSVVSNCVSVVSSVVSNLSSLVSSLVCQCVVSGNDHNCLNCLALNNQLVVLVVCLVPPVVVPGSSCPPSSSSVSSNSSSVVVSVVVD/DDLLLVLLVLLLQLLVLLLLLCLLLQLADFDDPVNCVQLPDPLQPCLRLLQRRLPHDPVSNVSSLVSNQVSLVSNLSNLVSLPVQLPVPDDLLVQLSVLQNVLSVLVSQLSCLSSVSNVLSNVQVVVCVVVVDGDPVSSVSNNVSVVSNCVSVVSSVVSNLSSLVSSLVCQCVVSGNDHNCLNCLALNNQLVVLVVCLVPPVVVPGSSCPPSSSSVSSNSSSVVVSVVVD